Protein AF-A3YA02-F1 (afdb_monomer)

Sequence (482 aa):
MIKYISPKKLLDIKRLDIALKILYIDEYLNETGSEYLNLYKKHIELRTSNLEDDKECANDFIDSFNLLIQSINENGFDDEFPIHISSVNHINLSGAHRLACALYFNLKVIPVIYDSKPGLTWCSNWFSSNNFSDALIKELELKTLKSMGTSSFIIWNSLFKYGSEIEKNISLECEVIKSFDIKISSKEKLMECVSGIYSYELGPKVSEIIISKAFQLSKYKETTFKLIVTRNYEKSHIIKVKEKVRKLYSPVVNDNLFLSVHSSDDVEHSNYLLDYLLNFNRYKMPLKNTTYPSIELIEWLSELYKYCENKKINRNDICIVGSSSMDILGIRKSTDIDFILLSTIREKMFDNKVNVLSDNIDLASKGYLRLANTNITDDLIIKKSKYHYFFRGFKFIDIDYVLQRKKNQCRDKDIQDVRLIDRWKENNKTLKSNYIYFLYEMKFKIWYYFVAKPRIYKGRIKFLLRKILPENVIQILKRIYT

pLDDT: mean 86.17, std 15.98, range [33.75, 98.31]

Nearest PDB structures (foldseek):
  6ky4-assembly1_A  TM=6.128E-01  e=1.467E-01  Arabidopsis thaliana
  7ung-assembly1_5  TM=3.985E-01  e=3.422E-02  Homo sapiens
  7bnr-assembly1_A  TM=2.692E-01  e=1.793E-01  Myxococcus xanthus DK 1622
  7bnk-assembly1_B  TM=2.921E-01  e=3.444E-01  Myxococcus xanthus DK 1622
  9gj0-assembly1_A  TM=3.848E-01  e=2.981E+00  Rhodococcus jostii RHA1

Radius of gyration: 26.62 Å; Cα contacts (8 Å, |Δi|>4): 705; chains: 1; bounding box: 61×66×85 Å

Foldseek 3Di:
DKDKDFLLVLFALQCLLLLLLLVVLVCVVVVVDCPSVVVNLLVCCVVAVQDDDPGDHSVVVVVVLVVVLVCCVVPNADQVDAWEAEPPARHTADCSSVSSSCLNSVPGITIYDYDNDDHHGPHLVVCVVSPHDPQVNLVSSLSRLLSSLKKKKKFAPLCQVCVVVLLVLVVVLFAWRDKDKFADPALLSQLQLQQLLCLQPQNLDDDPLSSVLSVVSSVDPGSIIMMTITRDDQLVSVVVSLVVQCVVCCVRDPPPSPNGMDMQNGSVSRSSCSQQRRQPCVVVQPPDDPRDQDPVLSVQRRVVVVVCVVVVNDQLQKEWEDCSLVRSSVLDDDQATEMEGHPVVCVVPHDQDWDDPDSHYIHHGFAQLPDPPDPCGSRNCSPPSVQFGDGSSHTYGDVVSNLNSLVVVVDPVSVVSNVSSVVSVVVVVCPVVVVVVVVVVVVVVVCCCVPVPPPDPPPPVVVVCVVPDDVVVVVVVVVVVD

Mean predicted aligned error: 9.68 Å

Solvent-accessible surface area (backbone atoms only — not comparable to full-atom values): 26517 Å² total; per-residue (Å²): 120,81,43,77,42,43,44,39,78,62,58,53,78,45,40,34,63,33,34,47,47,36,50,25,53,51,28,63,79,65,68,74,66,56,68,43,53,51,53,47,48,52,51,44,36,76,73,42,75,28,48,60,90,95,26,80,40,66,60,51,58,46,54,54,46,52,52,50,48,52,47,39,72,77,73,44,84,63,75,90,66,48,31,36,26,8,67,73,68,61,28,50,64,47,48,55,66,59,48,20,46,36,52,69,72,62,45,72,59,44,46,27,33,73,40,93,49,76,33,73,73,42,22,65,64,54,41,49,78,67,76,46,54,71,69,55,47,52,50,25,51,52,49,39,48,55,63,40,41,26,29,33,37,38,36,29,39,81,40,36,94,47,42,70,60,52,49,53,60,45,48,76,81,39,61,66,76,52,73,45,80,48,74,40,95,40,49,70,57,41,29,52,48,47,47,32,67,50,5,70,83,58,34,43,60,60,53,70,67,55,53,51,32,20,53,56,54,40,68,46,90,52,52,36,26,36,41,40,34,25,57,58,68,58,51,71,56,55,50,51,55,52,51,53,54,42,66,74,41,42,93,80,42,69,60,93,61,53,49,47,61,49,64,44,74,44,51,67,49,20,43,49,51,48,54,63,73,66,42,76,49,56,80,72,59,56,80,61,94,61,84,70,66,57,69,64,57,40,50,45,46,38,50,51,49,52,51,26,61,77,68,71,47,61,59,76,46,30,28,35,32,68,51,38,44,34,23,67,48,63,68,44,84,50,87,46,40,35,27,46,56,33,60,81,56,34,72,75,73,50,76,65,51,70,43,79,76,54,97,43,37,32,39,49,36,66,59,68,54,78,51,87,96,57,92,72,43,52,47,50,44,44,70,40,62,92,39,25,35,69,54,43,62,34,37,27,41,37,62,71,57,49,43,52,34,30,70,70,66,59,43,78,68,28,55,52,50,45,52,48,50,52,51,50,51,49,58,62,66,35,59,78,49,48,58,56,50,51,53,46,53,49,51,49,54,48,47,48,52,64,70,76,48,70,86,82,52,80,74,68,48,65,59,52,50,66,75,75,49,60,69,70,61,56,53,56,54,47,71,74,77,109

Structure (mmCIF, N/CA/C/O backbone):
data_AF-A3YA02-F1
#
_entry.id   AF-A3YA02-F1
#
loop_
_atom_site.group_PDB
_atom_site.id
_atom_site.type_symbol
_atom_site.label_atom_id
_atom_site.label_alt_id
_atom_site.label_comp_id
_atom_site.label_asym_id
_atom_site.label_entity_id
_atom_site.label_seq_id
_atom_site.pdbx_PDB_ins_code
_atom_site.Cartn_x
_atom_site.Cartn_y
_atom_site.Cartn_z
_atom_site.occupancy
_atom_site.B_iso_or_equiv
_atom_site.auth_seq_id
_atom_site.auth_comp_id
_atom_site.auth_asym_id
_atom_site.auth_atom_id
_atom_site.pdbx_PDB_model_num
ATOM 1 N N . MET A 1 1 ? 23.608 -9.205 -27.130 1.00 88.38 1 MET A N 1
ATOM 2 C CA . MET A 1 1 ? 23.151 -10.518 -26.620 1.00 88.38 1 MET A CA 1
ATOM 3 C C . MET A 1 1 ? 21.859 -10.301 -25.854 1.00 88.38 1 MET A C 1
ATOM 5 O O . MET A 1 1 ? 21.860 -9.467 -24.953 1.00 88.38 1 MET A O 1
ATOM 9 N N . ILE A 1 2 ? 20.789 -11.003 -26.234 1.00 94.50 2 ILE A N 1
ATOM 10 C CA . ILE A 1 2 ? 19.499 -10.948 -25.536 1.00 94.50 2 ILE A CA 1
ATOM 11 C C . ILE A 1 2 ? 19.596 -11.764 -24.244 1.00 94.50 2 ILE A C 1
ATOM 13 O O . ILE A 1 2 ? 20.195 -12.839 -24.221 1.00 94.50 2 ILE A O 1
ATOM 17 N N . LYS A 1 3 ? 19.036 -11.235 -23.157 1.00 96.50 3 LYS A N 1
ATOM 18 C CA . LYS A 1 3 ? 18.879 -11.922 -21.869 1.00 96.50 3 LYS A CA 1
ATOM 19 C C . LYS A 1 3 ? 17.408 -11.933 -21.477 1.00 96.50 3 LYS A C 1
ATOM 21 O O . LYS A 1 3 ? 16.710 -10.965 -21.740 1.00 96.50 3 LYS A O 1
ATOM 26 N N . TYR A 1 4 ? 16.966 -12.971 -20.776 1.00 97.06 4 TYR A N 1
ATOM 27 C CA . TYR A 1 4 ? 15.602 -13.052 -20.254 1.00 97.06 4 TYR A CA 1
ATOM 28 C C . TYR A 1 4 ? 15.588 -12.696 -18.769 1.00 97.06 4 TYR A C 1
ATOM 30 O O . TYR A 1 4 ? 16.245 -13.348 -17.955 1.00 97.06 4 TYR A O 1
ATOM 38 N N . ILE A 1 5 ? 14.873 -11.629 -18.412 1.00 95.88 5 ILE A N 1
ATOM 39 C CA . ILE A 1 5 ? 14.847 -11.085 -17.049 1.00 95.88 5 ILE A CA 1
ATOM 40 C C . ILE A 1 5 ? 13.402 -10.902 -16.593 1.00 95.88 5 ILE A C 1
ATOM 42 O O . ILE A 1 5 ? 12.542 -10.490 -17.361 1.00 95.88 5 ILE A O 1
ATOM 46 N N . SER A 1 6 ? 13.132 -11.176 -15.316 1.00 95.12 6 SER A N 1
ATOM 47 C CA . SER A 1 6 ? 11.845 -10.841 -14.696 1.00 95.12 6 SER A CA 1
ATOM 48 C C . SER A 1 6 ? 11.582 -9.327 -14.760 1.00 95.12 6 SER A C 1
ATOM 50 O O . SER A 1 6 ? 12.388 -8.576 -14.197 1.00 95.12 6 SER A O 1
ATOM 52 N N . PRO A 1 7 ? 10.435 -8.864 -15.301 1.00 95.62 7 PRO A N 1
ATOM 53 C CA . PRO A 1 7 ? 10.074 -7.442 -15.374 1.00 95.62 7 PRO A CA 1
ATOM 54 C C . PRO A 1 7 ? 10.230 -6.696 -14.043 1.00 95.62 7 PRO A C 1
ATOM 56 O O . PRO A 1 7 ? 10.733 -5.576 -13.997 1.00 95.62 7 PRO A O 1
ATOM 59 N N . LYS A 1 8 ? 9.890 -7.354 -12.925 1.00 94.31 8 LYS A N 1
ATOM 60 C CA . LYS A 1 8 ? 9.993 -6.793 -11.564 1.00 94.31 8 LYS A CA 1
ATOM 61 C C . LYS A 1 8 ? 11.410 -6.341 -11.185 1.00 94.31 8 LYS A C 1
ATOM 63 O O . LYS A 1 8 ? 11.569 -5.390 -10.422 1.00 94.31 8 LYS A O 1
ATOM 68 N N . LYS A 1 9 ? 12.447 -6.990 -11.735 1.00 92.19 9 LYS A N 1
ATOM 69 C CA . LYS A 1 9 ? 13.858 -6.638 -11.492 1.00 92.19 9 LYS A CA 1
ATOM 70 C C . LYS A 1 9 ? 14.282 -5.368 -12.233 1.00 92.19 9 LYS A C 1
ATOM 72 O O . LYS A 1 9 ? 15.250 -4.744 -11.825 1.00 92.19 9 LYS A O 1
ATOM 77 N N . LEU A 1 10 ? 13.566 -4.993 -13.294 1.00 93.50 10 LEU A N 1
ATOM 78 C CA . LEU A 1 10 ? 13.866 -3.821 -14.123 1.00 93.50 10 LEU A CA 1
ATOM 79 C C . LEU A 1 10 ? 13.145 -2.556 -13.647 1.00 93.50 10 LEU A C 1
ATOM 81 O O . LEU A 1 10 ? 13.452 -1.459 -14.103 1.00 93.50 10 LEU A O 1
ATOM 85 N N . LEU A 1 11 ? 12.161 -2.706 -12.760 1.00 93.25 11 LEU A N 1
ATOM 86 C CA . LEU A 1 11 ? 11.435 -1.582 -12.191 1.00 93.25 11 LEU A CA 1
ATOM 87 C C . LEU A 1 11 ? 12.295 -0.876 -11.130 1.00 93.25 11 LEU A C 1
ATOM 89 O O . LEU A 1 11 ? 12.956 -1.539 -10.326 1.00 93.25 11 LEU A O 1
ATOM 93 N N . ASP A 1 12 ? 12.269 0.458 -11.134 1.00 92.25 12 ASP A N 1
ATOM 94 C CA . ASP A 1 12 ? 13.065 1.330 -10.264 1.00 92.25 12 ASP A CA 1
ATOM 95 C C . ASP A 1 12 ? 12.250 2.581 -9.877 1.00 92.25 12 ASP A C 1
ATOM 97 O O . ASP A 1 12 ? 11.471 3.103 -10.678 1.00 92.25 12 ASP A O 1
ATOM 101 N N . ILE A 1 13 ? 12.446 3.100 -8.660 1.00 93.75 13 ILE A N 1
ATOM 102 C CA . ILE A 1 13 ? 11.768 4.308 -8.154 1.00 93.75 13 ILE A CA 1
ATOM 103 C C . ILE A 1 13 ? 12.125 5.579 -8.946 1.00 93.75 13 ILE A C 1
ATOM 105 O O . ILE A 1 13 ? 11.427 6.590 -8.888 1.00 93.75 13 ILE A O 1
ATOM 109 N N . LYS A 1 14 ? 13.198 5.530 -9.739 1.00 95.00 14 LYS A N 1
ATOM 110 C CA . LYS A 1 14 ? 13.594 6.577 -10.681 1.00 95.00 14 LYS A CA 1
ATOM 111 C C . LYS A 1 14 ? 12.746 6.591 -11.958 1.00 95.00 14 LYS A C 1
ATOM 113 O O . LYS A 1 14 ? 12.995 7.430 -12.820 1.00 95.00 14 LYS A O 1
ATOM 118 N N . ARG A 1 15 ? 11.775 5.684 -12.101 1.00 95.88 15 ARG A N 1
ATOM 119 C CA . ARG A 1 15 ? 10.934 5.485 -13.292 1.00 95.88 15 ARG A CA 1
ATOM 120 C C . ARG A 1 15 ? 9.445 5.417 -12.940 1.00 95.88 15 ARG A C 1
ATOM 122 O O . ARG A 1 15 ? 8.741 4.472 -13.300 1.00 95.88 15 ARG A O 1
ATOM 129 N N . LEU A 1 16 ? 8.947 6.440 -12.242 1.00 97.00 16 LEU A N 1
ATOM 130 C CA . LEU A 1 16 ? 7.535 6.520 -11.839 1.00 97.00 16 LEU A CA 1
ATOM 131 C C . LEU A 1 16 ? 6.576 6.585 -13.040 1.00 97.00 16 LEU A C 1
ATOM 133 O O . LEU A 1 16 ? 5.406 6.222 -12.927 1.00 97.00 16 LEU A O 1
ATOM 137 N N . ASP A 1 17 ? 7.075 6.978 -14.214 1.00 97.19 17 ASP A N 1
ATOM 138 C CA . ASP A 1 17 ? 6.330 6.952 -15.472 1.00 97.19 17 ASP A CA 1
ATOM 139 C C . ASP A 1 17 ? 5.871 5.544 -15.886 1.00 97.19 17 ASP A C 1
ATOM 141 O O . ASP A 1 17 ? 4.895 5.422 -16.627 1.00 97.19 17 ASP A O 1
ATOM 145 N N . ILE A 1 18 ? 6.553 4.485 -15.431 1.00 97.88 18 ILE A N 1
ATOM 146 C CA . ILE A 1 18 ? 6.126 3.098 -15.657 1.00 97.88 18 ILE A CA 1
ATOM 147 C C . ILE A 1 18 ? 4.899 2.797 -14.797 1.00 97.88 18 ILE A C 1
ATOM 149 O O . ILE A 1 18 ? 3.924 2.250 -15.304 1.00 97.88 18 ILE A O 1
ATOM 153 N N . ALA A 1 19 ? 4.895 3.202 -13.523 1.00 97.31 19 ALA A N 1
ATOM 154 C CA . ALA A 1 19 ? 3.726 3.042 -12.660 1.00 97.31 19 ALA A CA 1
ATOM 155 C C . ALA A 1 19 ? 2.511 3.811 -13.196 1.00 97.31 19 ALA A C 1
ATOM 157 O O . ALA A 1 19 ? 1.407 3.272 -13.180 1.00 97.31 19 ALA A O 1
ATOM 158 N N . LEU A 1 20 ? 2.718 5.015 -13.744 1.00 97.69 20 LEU A N 1
ATOM 159 C CA . LEU A 1 20 ? 1.653 5.783 -14.395 1.00 97.69 20 LEU A CA 1
ATOM 160 C C . LEU A 1 20 ? 1.060 5.016 -15.585 1.00 97.69 20 LEU A C 1
ATOM 162 O O . LEU A 1 20 ? -0.157 4.939 -15.720 1.00 97.69 20 LEU A O 1
ATOM 166 N N . LYS A 1 21 ? 1.910 4.392 -16.410 1.00 97.94 21 LYS A N 1
ATOM 167 C CA . LYS A 1 21 ? 1.466 3.543 -17.525 1.00 97.94 21 LYS A CA 1
ATOM 168 C C . LYS A 1 21 ? 0.692 2.320 -17.036 1.00 97.94 21 LYS A C 1
ATOM 170 O O . LYS A 1 21 ? -0.344 2.020 -17.603 1.00 97.94 21 LYS A O 1
ATOM 175 N N . ILE A 1 22 ? 1.135 1.657 -15.965 1.00 97.62 22 ILE A N 1
ATOM 176 C CA . ILE A 1 22 ? 0.405 0.525 -15.367 1.00 97.62 22 ILE A CA 1
ATOM 177 C C . ILE A 1 22 ? -0.993 0.955 -14.894 1.00 97.62 22 ILE A C 1
ATOM 179 O O . ILE A 1 22 ? -1.951 0.214 -15.086 1.00 97.62 22 ILE A O 1
ATOM 183 N N . LEU A 1 23 ? -1.121 2.136 -14.279 1.00 95.44 23 LEU A N 1
ATOM 184 C CA . LEU A 1 23 ? -2.423 2.670 -13.858 1.00 95.44 23 LEU A CA 1
ATOM 185 C C . LEU A 1 23 ? -3.316 3.019 -15.054 1.00 95.44 23 LEU A C 1
ATOM 187 O O . LEU A 1 23 ? -4.518 2.781 -15.000 1.00 95.44 23 LEU A O 1
ATOM 191 N N . TYR A 1 24 ? -2.736 3.520 -16.145 1.00 97.38 24 TYR A N 1
ATOM 192 C CA . TYR A 1 24 ? -3.479 3.741 -17.382 1.00 97.38 24 TYR A CA 1
ATOM 193 C C . TYR A 1 24 ? -3.954 2.431 -18.031 1.00 97.38 24 TYR A C 1
ATOM 195 O O . TYR A 1 24 ? -5.113 2.358 -18.421 1.00 97.38 24 TYR A O 1
ATOM 203 N N . ILE A 1 25 ? -3.120 1.383 -18.077 1.00 97.56 25 ILE A N 1
ATOM 204 C CA . ILE A 1 25 ? -3.536 0.052 -18.562 1.00 97.56 25 ILE A CA 1
ATOM 205 C C . ILE A 1 25 ? -4.752 -0.445 -17.768 1.00 97.56 25 ILE A C 1
ATOM 207 O O . ILE A 1 25 ? -5.729 -0.902 -18.356 1.00 97.56 25 ILE A O 1
ATOM 211 N N . ASP A 1 26 ? -4.712 -0.307 -16.438 1.00 93.19 26 ASP A N 1
ATOM 212 C CA . ASP A 1 26 ? -5.830 -0.683 -15.570 1.00 93.19 26 ASP A CA 1
ATOM 213 C C . ASP A 1 26 ? -7.098 0.125 -15.870 1.00 93.19 26 ASP A C 1
ATOM 215 O O . ASP A 1 26 ? -8.191 -0.433 -15.940 1.00 93.19 26 ASP A O 1
ATOM 219 N N . GLU A 1 27 ? -6.965 1.438 -16.067 1.00 91.94 27 GLU A N 1
ATOM 220 C CA . GLU A 1 27 ? -8.091 2.308 -16.407 1.00 91.94 27 GLU A CA 1
ATOM 221 C C . GLU A 1 27 ? -8.712 1.959 -17.758 1.00 91.94 27 GLU A C 1
ATOM 223 O O . GLU A 1 27 ? -9.937 1.907 -17.848 1.00 91.94 27 GLU A O 1
ATOM 228 N N . TYR A 1 28 ? -7.873 1.683 -18.758 1.00 94.75 28 TYR A N 1
ATOM 229 C CA . TYR A 1 28 ? -8.277 1.316 -20.110 1.00 94.75 28 TYR A CA 1
ATOM 230 C C . TYR A 1 28 ? -9.030 -0.018 -20.138 1.00 94.75 28 TYR A C 1
ATOM 232 O O . TYR A 1 28 ? -10.155 -0.067 -20.622 1.00 94.75 28 TYR A O 1
ATOM 240 N N . LEU A 1 29 ? -8.460 -1.080 -19.560 1.00 92.94 29 LEU A N 1
ATOM 241 C CA . LEU A 1 29 ? -9.060 -2.420 -19.608 1.00 92.94 29 LEU A CA 1
ATOM 242 C C . LEU A 1 29 ? -10.329 -2.559 -18.760 1.00 92.94 29 LEU A C 1
ATOM 244 O O . LEU A 1 29 ? -11.165 -3.409 -19.049 1.00 92.94 29 LEU A O 1
ATOM 248 N N . ASN A 1 30 ? -10.466 -1.761 -17.698 1.00 85.88 30 ASN A N 1
ATOM 249 C CA . ASN A 1 30 ? -11.633 -1.811 -16.814 1.00 85.88 30 ASN A CA 1
ATOM 250 C C . ASN A 1 30 ? -12.640 -0.673 -17.075 1.00 85.88 30 ASN A C 1
ATOM 252 O O . ASN A 1 30 ? -13.598 -0.542 -16.314 1.00 85.88 30 ASN A O 1
ATOM 256 N N . GLU A 1 31 ? -12.399 0.184 -18.072 1.00 85.00 31 GLU A N 1
ATOM 257 C CA . GLU A 1 31 ? -13.253 1.330 -18.430 1.00 85.00 31 GLU A CA 1
ATOM 258 C C . GLU A 1 31 ? -13.595 2.246 -17.232 1.00 85.00 31 GLU A C 1
ATOM 260 O O . GLU A 1 31 ? -14.711 2.741 -17.069 1.00 85.00 31 GLU A O 1
ATOM 265 N N . THR A 1 32 ? -12.622 2.487 -16.343 1.00 79.00 32 THR A N 1
ATOM 266 C CA . THR A 1 32 ? -12.877 3.142 -15.037 1.00 79.00 32 THR A CA 1
ATOM 267 C C . THR A 1 32 ? -12.748 4.669 -15.029 1.00 79.00 32 THR A C 1
ATOM 269 O O . THR A 1 32 ? -12.614 5.278 -13.957 1.00 79.00 32 THR A O 1
ATOM 272 N N . GLY A 1 33 ? -12.793 5.298 -16.204 1.00 83.25 33 GLY A N 1
ATOM 273 C CA . GLY A 1 33 ? -12.706 6.746 -16.386 1.00 83.25 33 GLY A CA 1
ATOM 274 C C . GLY A 1 33 ? -11.587 7.162 -17.340 1.00 83.25 33 GLY A C 1
ATOM 275 O O . GLY A 1 33 ? -11.225 6.421 -18.246 1.00 83.25 33 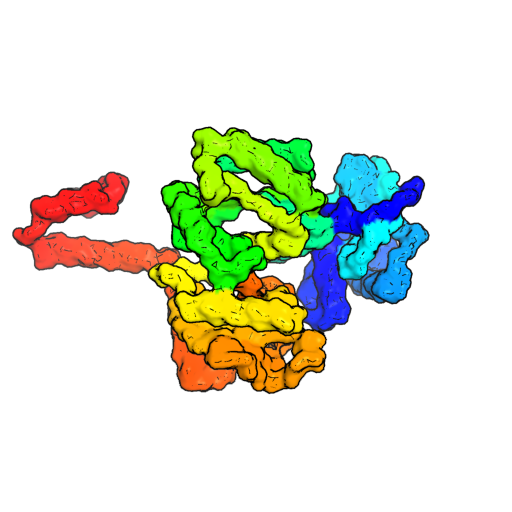GLY A O 1
ATOM 276 N N . SER A 1 34 ? -11.073 8.378 -17.151 1.00 89.44 34 SER A N 1
ATOM 277 C CA . SER A 1 34 ? -10.039 8.986 -18.004 1.00 89.44 34 SER A CA 1
ATOM 278 C C . SER A 1 34 ? -8.974 9.753 -17.210 1.00 89.44 34 SER A C 1
ATOM 280 O O . SER A 1 34 ? -8.247 10.582 -17.758 1.00 89.44 34 SER A O 1
ATOM 282 N N . GLU A 1 35 ? -8.892 9.524 -15.898 1.00 91.00 35 GLU A N 1
ATOM 283 C CA . GLU A 1 35 ? -7.967 10.229 -15.009 1.00 91.00 35 GLU A CA 1
ATOM 284 C C . GLU A 1 35 ? -6.516 9.902 -15.372 1.00 91.00 35 GLU A C 1
ATOM 286 O O . GLU A 1 35 ? -5.716 10.810 -15.621 1.00 91.00 35 GLU A O 1
ATOM 291 N N . TYR A 1 36 ? -6.181 8.615 -15.464 1.00 94.50 36 TYR A N 1
ATOM 292 C CA . TYR A 1 36 ? -4.826 8.185 -15.796 1.00 94.50 36 TYR A CA 1
ATOM 293 C C . TYR A 1 36 ? -4.512 8.348 -17.280 1.00 94.50 36 TYR A C 1
ATOM 295 O O . TYR A 1 36 ? -3.361 8.635 -17.600 1.00 94.50 36 TYR A O 1
ATOM 303 N N . LEU A 1 37 ? -5.507 8.275 -18.169 1.00 95.06 37 LEU A N 1
ATOM 304 C CA . LEU A 1 37 ? -5.360 8.679 -19.569 1.00 95.06 37 LEU A CA 1
ATOM 305 C C . LEU A 1 37 ? -4.896 10.137 -19.677 1.00 95.06 37 LEU A C 1
ATOM 307 O O . LEU A 1 37 ? -3.934 10.436 -20.383 1.00 95.06 37 LEU A O 1
ATOM 311 N N . ASN A 1 38 ? -5.542 11.054 -18.954 1.00 95.12 38 ASN A N 1
ATOM 312 C CA . ASN A 1 38 ? -5.180 12.471 -18.976 1.00 95.12 38 ASN A CA 1
ATOM 313 C C . ASN A 1 38 ? -3.796 12.719 -18.357 1.00 95.12 38 ASN A C 1
ATOM 315 O O . ASN A 1 38 ? -3.008 13.504 -18.886 1.00 95.12 38 ASN A O 1
ATOM 319 N N . LEU A 1 39 ? -3.462 12.023 -17.267 1.00 95.81 39 LEU A N 1
ATOM 320 C CA . LEU A 1 39 ? -2.129 12.092 -16.661 1.00 95.81 39 LEU A CA 1
ATOM 321 C C . LEU A 1 39 ? -1.043 11.515 -17.581 1.00 95.81 39 LEU A C 1
ATOM 323 O O . LEU A 1 39 ? 0.053 12.072 -17.656 1.00 95.81 39 LEU A O 1
ATOM 327 N N . TYR A 1 40 ? -1.348 10.433 -18.300 1.00 96.44 40 TYR A N 1
ATOM 328 C CA . TYR A 1 40 ? -0.478 9.841 -19.311 1.00 96.44 40 TYR A CA 1
ATOM 329 C C . TYR A 1 40 ? -0.243 10.805 -20.480 1.00 96.44 40 TYR A C 1
ATOM 331 O O . TYR A 1 40 ? 0.916 11.061 -20.804 1.00 96.44 40 TYR A O 1
ATOM 339 N N . LYS A 1 41 ? -1.304 11.413 -21.034 1.00 94.62 41 LYS A N 1
ATOM 340 C CA . LYS A 1 41 ? -1.217 12.466 -22.066 1.00 94.62 41 LYS A CA 1
ATOM 341 C C . LYS A 1 41 ? -0.296 13.599 -21.624 1.00 94.62 41 LYS A C 1
ATOM 343 O O . LYS A 1 41 ? 0.675 13.892 -22.311 1.00 94.62 41 LYS A O 1
ATOM 348 N N . LYS A 1 42 ? -0.537 14.153 -20.429 1.00 94.62 42 LYS A N 1
ATOM 349 C CA . LYS A 1 42 ? 0.302 15.211 -19.846 1.00 94.62 42 LYS A CA 1
ATOM 350 C C . LYS A 1 42 ? 1.771 14.785 -19.747 1.00 94.62 42 LYS A C 1
ATOM 352 O O . LYS A 1 42 ? 2.667 15.564 -20.051 1.00 94.62 42 LYS A O 1
ATOM 357 N N . HIS A 1 43 ? 2.040 13.558 -19.305 1.00 94.62 43 HIS A N 1
ATOM 358 C CA . HIS A 1 43 ? 3.407 13.045 -19.223 1.00 94.62 43 HIS A CA 1
ATOM 359 C C . HIS A 1 43 ? 4.070 12.925 -20.608 1.00 94.62 43 HIS A C 1
ATOM 361 O O . HIS A 1 43 ? 5.236 13.292 -20.748 1.00 94.62 43 HIS A O 1
ATOM 367 N N . ILE A 1 44 ? 3.360 12.409 -21.618 1.00 91.50 44 ILE A N 1
ATOM 368 C CA . ILE A 1 44 ? 3.872 12.293 -22.993 1.00 91.50 44 ILE A CA 1
ATOM 369 C C . ILE A 1 44 ? 4.160 13.671 -23.586 1.00 91.50 44 ILE A C 1
ATOM 371 O O . ILE A 1 44 ? 5.265 13.879 -24.088 1.00 91.50 44 ILE A O 1
ATOM 375 N N . GLU A 1 45 ? 3.233 14.617 -23.448 1.00 91.44 45 GLU A N 1
ATOM 376 C CA . GLU A 1 45 ? 3.390 16.002 -23.896 1.00 91.44 45 GLU A CA 1
ATOM 377 C C . GLU A 1 45 ? 4.653 16.638 -23.303 1.00 91.44 45 GLU A C 1
ATOM 379 O O . GLU A 1 45 ? 5.505 17.127 -24.036 1.00 91.44 45 GLU A O 1
ATOM 384 N N . LEU A 1 46 ? 4.851 16.541 -21.987 1.00 90.75 46 LEU A N 1
ATOM 385 C CA . LEU A 1 46 ? 6.033 17.101 -21.321 1.00 90.75 46 LEU A CA 1
ATOM 386 C C . LEU A 1 46 ? 7.349 16.411 -21.705 1.00 90.75 46 LEU A C 1
ATOM 388 O O . LEU A 1 46 ? 8.415 17.017 -21.608 1.00 90.75 46 LEU A O 1
ATOM 392 N N . ARG A 1 47 ? 7.302 15.131 -22.089 1.00 87.75 47 ARG A N 1
ATOM 393 C CA . ARG A 1 47 ? 8.495 14.356 -22.460 1.00 87.75 47 ARG A CA 1
ATOM 394 C C . ARG A 1 47 ? 8.904 14.589 -23.914 1.00 87.75 47 ARG A C 1
ATOM 396 O O . ARG A 1 47 ? 10.095 14.617 -24.202 1.00 87.75 47 ARG A O 1
ATOM 403 N N . THR A 1 48 ? 7.929 14.665 -24.812 1.00 84.44 48 THR A N 1
ATOM 404 C CA . THR A 1 48 ? 8.137 14.535 -26.266 1.00 84.44 48 THR A CA 1
ATOM 405 C C . THR A 1 48 ? 7.609 15.727 -27.053 1.00 84.44 48 THR A C 1
ATOM 407 O O . THR A 1 48 ? 7.797 15.793 -28.258 1.00 84.44 48 THR A O 1
ATOM 410 N N . SER A 1 49 ? 6.922 16.674 -26.407 1.00 79.31 49 SER A N 1
ATOM 411 C CA . SER A 1 49 ? 6.093 17.682 -27.087 1.00 79.31 49 SER A CA 1
ATOM 412 C C . SER A 1 49 ? 5.041 17.061 -28.022 1.00 79.31 49 SER A C 1
ATOM 414 O O . SER A 1 49 ? 4.627 17.695 -28.985 1.00 79.31 49 SER A O 1
ATOM 416 N N . ASN A 1 50 ? 4.606 15.826 -27.724 1.00 71.56 50 ASN A N 1
ATOM 417 C CA . ASN A 1 50 ? 3.750 14.975 -28.562 1.00 71.56 50 ASN A CA 1
ATOM 418 C C . ASN A 1 50 ? 4.359 14.581 -29.920 1.00 71.56 50 ASN A C 1
ATOM 420 O O . ASN A 1 50 ? 3.608 14.266 -30.837 1.00 71.56 50 ASN A O 1
ATOM 424 N N . LEU A 1 51 ? 5.691 14.566 -30.035 1.00 63.31 51 LEU A N 1
ATOM 425 C CA . LEU A 1 51 ? 6.422 14.197 -31.249 1.00 63.31 51 LEU A CA 1
ATOM 426 C C . LEU A 1 51 ? 7.453 13.099 -30.933 1.00 63.31 51 LEU A C 1
ATOM 428 O O . LEU A 1 51 ? 8.399 13.332 -30.180 1.00 63.31 51 LEU A O 1
ATOM 432 N N . GLU A 1 52 ? 7.282 11.892 -31.478 1.00 73.00 52 GLU A N 1
ATOM 433 C CA . GLU A 1 52 ? 8.266 10.794 -31.365 1.00 73.00 52 GLU A CA 1
ATOM 434 C C . GLU A 1 52 ? 8.064 9.790 -32.513 1.00 73.00 52 GLU A C 1
ATOM 436 O O . GLU A 1 52 ? 6.989 9.198 -32.636 1.00 73.00 52 GLU A O 1
ATOM 441 N N . ASP A 1 53 ? 9.104 9.575 -33.324 1.00 75.38 53 ASP A N 1
ATOM 442 C CA . ASP A 1 53 ? 9.064 8.762 -34.550 1.00 75.38 53 ASP A CA 1
ATOM 443 C C . ASP A 1 53 ? 7.945 9.228 -35.509 1.00 75.38 53 ASP A C 1
ATOM 445 O O . ASP A 1 53 ? 7.901 10.406 -35.857 1.00 75.38 53 ASP A O 1
ATOM 449 N N . ASP A 1 54 ? 7.029 8.332 -35.894 1.00 72.62 54 ASP A N 1
ATOM 450 C CA . ASP A 1 54 ? 5.881 8.607 -36.773 1.00 72.62 54 ASP A CA 1
ATOM 451 C C . ASP A 1 54 ? 4.646 9.161 -36.025 1.00 72.62 54 ASP A C 1
ATOM 453 O O . ASP A 1 54 ? 3.545 9.186 -36.572 1.00 72.62 54 ASP A O 1
ATOM 457 N N . LYS A 1 55 ? 4.780 9.537 -34.744 1.00 77.50 55 LYS A N 1
ATOM 458 C CA . LYS A 1 55 ? 3.671 10.069 -33.934 1.00 77.50 55 LYS A CA 1
ATOM 459 C C . LYS A 1 55 ? 3.703 11.588 -33.939 1.00 77.50 55 LYS A C 1
ATOM 461 O O . LYS A 1 55 ? 4.659 12.183 -33.439 1.00 77.50 55 LYS A O 1
ATOM 466 N N . GLU A 1 56 ? 2.636 12.195 -34.445 1.00 79.19 56 GLU A N 1
ATOM 467 C CA . GLU A 1 56 ? 2.519 13.645 -34.626 1.00 79.19 56 GLU A CA 1
ATOM 468 C C . GLU A 1 56 ? 1.578 14.290 -33.598 1.00 79.19 56 GLU A C 1
ATOM 470 O O . GLU A 1 56 ? 1.595 15.507 -33.398 1.00 79.19 56 GLU A O 1
ATOM 475 N N . CYS A 1 57 ? 0.745 13.488 -32.926 1.00 76.94 57 CYS A N 1
ATOM 476 C CA . CYS A 1 57 ? -0.166 13.971 -31.901 1.00 76.94 57 CYS A CA 1
ATOM 477 C C . CYS A 1 57 ? -0.329 12.998 -30.726 1.00 76.94 57 CYS A C 1
ATOM 479 O O . CYS A 1 57 ? -0.007 11.814 -30.792 1.00 76.94 57 CYS A O 1
ATOM 481 N N . ALA A 1 58 ? -0.905 13.489 -29.623 1.00 78.81 58 ALA A N 1
ATOM 482 C CA . ALA A 1 58 ? -1.137 12.683 -28.423 1.00 78.81 58 ALA A CA 1
ATOM 483 C C . ALA A 1 58 ? -2.008 11.434 -28.674 1.00 78.81 58 ALA A C 1
ATOM 485 O O . ALA A 1 58 ? -1.861 10.447 -27.952 1.00 78.81 58 ALA A O 1
ATOM 486 N N . ASN A 1 59 ? -2.906 11.465 -29.668 1.00 85.75 59 ASN A N 1
ATOM 487 C CA . ASN A 1 59 ? -3.760 10.320 -29.996 1.00 85.75 59 ASN A CA 1
ATOM 488 C C . ASN A 1 59 ? -2.956 9.168 -30.611 1.00 85.75 59 ASN A C 1
ATOM 490 O O . ASN A 1 59 ? -3.180 8.027 -30.222 1.00 85.75 59 ASN A O 1
ATOM 494 N N . ASP A 1 60 ? -1.931 9.449 -31.417 1.00 85.12 60 ASP A N 1
ATOM 495 C CA . ASP A 1 60 ? -1.075 8.406 -32.001 1.00 85.12 60 ASP A CA 1
ATOM 496 C C . ASP A 1 60 ? -0.351 7.599 -30.910 1.00 85.12 60 ASP A C 1
ATOM 498 O O . ASP A 1 60 ? -0.195 6.378 -30.994 1.00 85.12 60 ASP A O 1
ATOM 502 N N . PHE A 1 61 ? 0.054 8.263 -29.820 1.00 88.88 61 PHE A N 1
ATOM 503 C CA . PHE A 1 61 ? 0.638 7.597 -28.649 1.00 88.88 61 PHE A CA 1
ATOM 504 C C . PHE A 1 61 ? -0.362 6.736 -27.884 1.00 88.88 61 PHE A C 1
ATOM 506 O O . PHE A 1 61 ? 0.046 5.778 -27.224 1.00 88.88 61 PHE A O 1
ATOM 513 N N . ILE A 1 62 ? -1.639 7.105 -27.900 1.00 92.31 62 ILE A N 1
ATOM 514 C CA . ILE A 1 62 ? -2.706 6.380 -27.209 1.00 92.31 62 ILE A CA 1
ATOM 515 C C . ILE A 1 62 ? -3.085 5.153 -28.008 1.00 92.31 62 ILE A C 1
ATOM 517 O O . ILE A 1 62 ? -3.063 4.059 -27.456 1.00 92.31 62 ILE A O 1
ATOM 521 N N . ASP A 1 63 ? -3.343 5.315 -29.299 1.00 93.75 63 ASP A N 1
ATOM 522 C CA . ASP A 1 63 ? -3.746 4.222 -30.175 1.00 93.75 63 ASP A CA 1
ATOM 523 C C . ASP A 1 63 ? -2.629 3.180 -30.270 1.00 93.75 63 ASP A C 1
ATOM 525 O O . ASP A 1 63 ? -2.866 1.991 -30.058 1.00 93.75 63 ASP A O 1
ATOM 529 N N . SER A 1 64 ? -1.378 3.625 -30.434 1.00 93.94 64 SER A N 1
ATOM 530 C CA . SER A 1 64 ? -0.210 2.740 -30.391 1.00 93.94 64 SER A CA 1
ATOM 531 C C . SER A 1 64 ? -0.083 2.005 -29.052 1.00 93.94 64 SER A C 1
ATOM 533 O O . SER A 1 64 ? 0.227 0.810 -29.032 1.00 93.94 64 SER A O 1
ATOM 535 N N . PHE A 1 65 ? -0.342 2.676 -27.922 1.00 96.69 65 PHE A N 1
ATOM 536 C CA . PHE A 1 65 ? -0.268 2.009 -26.625 1.00 96.69 65 PHE A CA 1
ATOM 537 C C . PHE A 1 65 ? -1.427 1.026 -26.419 1.00 96.69 65 PHE A C 1
ATOM 539 O O . PHE A 1 65 ? -1.192 -0.087 -25.962 1.00 96.69 65 PHE A O 1
ATOM 546 N N . ASN A 1 66 ? -2.648 1.381 -26.809 1.00 97.31 66 ASN A N 1
ATOM 547 C CA . ASN A 1 66 ? -3.818 0.508 -26.739 1.00 97.31 66 ASN A CA 1
ATOM 548 C C . ASN A 1 66 ? -3.621 -0.765 -27.566 1.00 97.31 66 ASN A C 1
ATOM 550 O O . ASN A 1 66 ? -3.884 -1.859 -27.068 1.00 97.31 66 ASN A O 1
ATOM 554 N N . LEU A 1 67 ? -3.093 -0.637 -28.786 1.00 97.06 67 LEU A N 1
ATOM 555 C CA . LEU A 1 67 ? -2.736 -1.779 -29.629 1.00 97.06 67 LEU A CA 1
ATOM 556 C C . LEU A 1 67 ? -1.670 -2.657 -28.967 1.00 97.06 67 LEU A C 1
ATOM 558 O O . LEU A 1 67 ? -1.799 -3.879 -28.958 1.00 97.06 67 LEU A O 1
ATOM 562 N N . LEU A 1 68 ? -0.647 -2.053 -28.355 1.00 97.75 68 LEU A N 1
ATOM 563 C CA . LEU A 1 68 ? 0.378 -2.795 -27.621 1.00 97.75 68 LEU A CA 1
ATOM 564 C C . LEU A 1 68 ? -0.197 -3.535 -26.403 1.00 97.75 68 LEU A C 1
ATOM 566 O O . LEU A 1 68 ? 0.202 -4.666 -26.132 1.00 97.75 68 LEU A O 1
ATOM 570 N N . ILE A 1 69 ? -1.121 -2.908 -25.670 1.00 98.25 69 ILE A N 1
ATOM 571 C CA . ILE A 1 69 ? -1.801 -3.525 -24.527 1.00 98.25 69 ILE A CA 1
ATOM 572 C C . ILE A 1 69 ? -2.549 -4.773 -24.985 1.00 98.25 69 ILE A C 1
ATOM 574 O O . ILE A 1 69 ? -2.357 -5.824 -24.379 1.00 98.25 69 ILE A O 1
ATOM 578 N N . GLN A 1 70 ? -3.350 -4.669 -26.051 1.00 97.69 70 GLN A N 1
ATOM 579 C CA . GLN A 1 70 ? -4.100 -5.813 -26.574 1.00 97.69 70 GLN A CA 1
ATOM 580 C C . GLN A 1 70 ? -3.170 -6.900 -27.109 1.00 97.69 70 GLN A C 1
ATOM 582 O O . GLN A 1 70 ? -3.303 -8.057 -26.723 1.00 97.69 70 GLN A O 1
ATOM 587 N N . SER A 1 71 ? -2.151 -6.523 -27.884 1.00 97.75 71 SER A N 1
ATOM 588 C CA . SER A 1 71 ? -1.174 -7.472 -28.419 1.00 97.75 71 SER A CA 1
ATOM 589 C C . SER A 1 71 ? -0.477 -8.275 -27.315 1.00 97.75 71 SER A C 1
ATOM 591 O O . SER A 1 71 ? -0.434 -9.501 -27.391 1.00 97.75 71 SER A O 1
ATOM 593 N N . ILE A 1 72 ? 0.001 -7.621 -26.246 1.00 97.56 72 ILE A N 1
ATOM 594 C CA . ILE A 1 72 ? 0.665 -8.331 -25.142 1.00 97.56 72 ILE A CA 1
ATOM 595 C C . ILE A 1 72 ? -0.329 -9.155 -24.311 1.00 97.56 72 ILE A C 1
ATOM 597 O O . ILE A 1 72 ? 0.038 -10.224 -23.822 1.00 97.56 72 ILE A O 1
ATOM 601 N N . ASN A 1 73 ? -1.570 -8.689 -24.149 1.00 96.12 73 ASN A N 1
ATOM 602 C CA . ASN A 1 73 ? -2.616 -9.442 -23.455 1.00 96.12 73 ASN A CA 1
ATOM 603 C C . ASN A 1 73 ? -2.945 -10.759 -24.175 1.00 96.12 73 ASN A C 1
ATOM 605 O O . ASN A 1 73 ? -3.102 -11.795 -23.534 1.00 96.12 73 ASN A O 1
ATOM 609 N N . GLU A 1 74 ? -3.038 -10.710 -25.505 1.00 96.00 74 GLU A N 1
ATOM 610 C CA . GLU A 1 74 ? -3.432 -11.844 -26.344 1.00 96.00 74 GLU A CA 1
ATOM 611 C C . GLU A 1 74 ? -2.262 -12.790 -26.642 1.00 96.00 74 GLU A C 1
ATOM 613 O O . GLU A 1 74 ? -2.421 -14.007 -26.567 1.00 96.00 74 GLU A O 1
ATOM 618 N N . ASN A 1 75 ? -1.080 -12.242 -26.945 1.00 96.56 75 ASN A N 1
ATOM 619 C CA . ASN A 1 75 ? 0.039 -13.000 -27.518 1.00 96.56 75 ASN A CA 1
ATOM 620 C C . ASN A 1 75 ? 1.265 -13.104 -26.595 1.00 96.56 75 ASN A C 1
ATOM 622 O O . ASN A 1 75 ? 2.186 -13.869 -26.875 1.00 96.56 75 ASN A O 1
ATOM 626 N N . GLY A 1 76 ? 1.302 -12.363 -25.485 1.00 95.50 76 GLY A N 1
ATOM 627 C CA . GLY A 1 76 ? 2.483 -12.267 -24.628 1.00 95.50 76 GLY A CA 1
ATOM 628 C C . GLY A 1 76 ? 3.537 -11.285 -25.155 1.00 95.50 76 GLY A C 1
ATOM 629 O O . GLY A 1 76 ? 3.243 -10.372 -25.921 1.00 95.50 76 GLY A O 1
ATOM 630 N N . PHE A 1 77 ? 4.777 -11.406 -24.674 1.00 96.94 77 PHE A N 1
ATOM 631 C CA . PHE A 1 77 ? 5.854 -10.492 -25.066 1.00 96.94 77 PHE A CA 1
ATOM 632 C C . PHE A 1 77 ? 6.500 -10.944 -26.378 1.00 96.94 77 PHE A C 1
ATOM 634 O O . PHE A 1 77 ? 6.872 -12.106 -26.499 1.00 96.94 77 PHE A O 1
ATOM 641 N N . ASP A 1 78 ? 6.681 -10.014 -27.313 1.00 95.81 78 ASP A N 1
ATOM 642 C CA . ASP A 1 78 ? 7.366 -10.276 -28.577 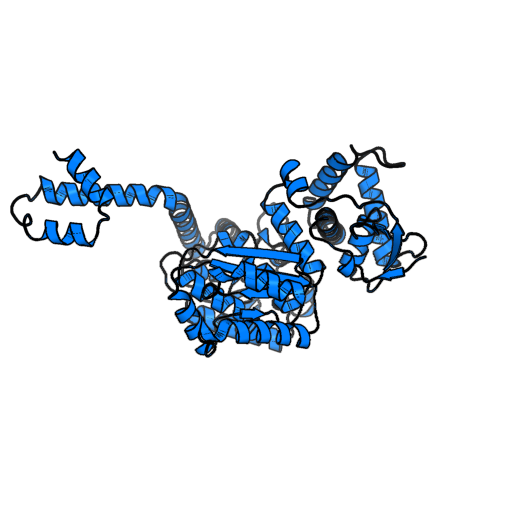1.00 95.81 78 ASP A CA 1
ATOM 643 C C . ASP A 1 78 ? 8.896 -10.200 -28.419 1.00 95.81 78 ASP A C 1
ATOM 645 O O . ASP A 1 78 ? 9.459 -9.151 -28.071 1.00 95.81 78 ASP A O 1
ATOM 649 N N . ASP A 1 79 ? 9.562 -11.328 -28.674 1.00 94.56 79 ASP A N 1
ATOM 650 C CA . ASP A 1 79 ? 11.008 -11.497 -28.533 1.00 94.56 79 ASP A CA 1
ATOM 651 C C . ASP A 1 79 ? 11.835 -10.696 -29.546 1.00 94.56 79 ASP A C 1
ATOM 653 O O . ASP A 1 79 ? 13.003 -10.392 -29.275 1.00 94.56 79 ASP A O 1
ATOM 657 N N . GLU A 1 80 ? 11.228 -10.267 -30.656 1.00 95.75 80 GLU A N 1
ATOM 658 C CA . GLU A 1 80 ? 11.878 -9.418 -31.660 1.00 95.75 80 GLU A CA 1
ATOM 659 C C . GLU A 1 80 ? 12.054 -7.966 -31.186 1.00 95.75 80 GLU A C 1
ATOM 661 O O . GLU A 1 80 ? 12.900 -7.237 -31.710 1.00 95.75 80 GLU A O 1
ATOM 666 N N . PHE A 1 81 ? 11.330 -7.548 -30.137 1.00 95.56 81 PHE A N 1
ATOM 667 C CA . PHE A 1 81 ? 11.342 -6.173 -29.622 1.00 95.56 81 PHE A CA 1
ATOM 668 C C . PHE A 1 81 ? 11.838 -6.073 -28.167 1.00 95.56 81 PHE A C 1
ATOM 670 O O . PHE A 1 81 ? 11.111 -5.581 -27.284 1.00 95.56 81 PHE A O 1
ATOM 677 N N . PRO A 1 82 ? 13.099 -6.466 -27.886 1.00 96.88 82 PRO A N 1
ATOM 678 C CA . PRO A 1 82 ? 13.652 -6.458 -26.539 1.00 96.88 82 PRO A CA 1
ATOM 679 C C . PRO A 1 82 ? 13.634 -5.067 -25.895 1.00 96.88 82 PRO A C 1
ATOM 681 O O . PRO A 1 82 ? 13.614 -4.016 -26.546 1.00 96.88 82 PRO A O 1
ATOM 684 N N . ILE A 1 83 ? 13.657 -5.049 -24.562 1.00 97.00 83 ILE A N 1
ATOM 685 C CA . ILE A 1 83 ? 13.808 -3.810 -23.796 1.00 97.00 83 ILE A CA 1
ATOM 686 C C . ILE A 1 83 ? 15.291 -3.477 -23.658 1.00 97.00 83 ILE A C 1
ATOM 688 O O . ILE A 1 83 ? 16.080 -4.287 -23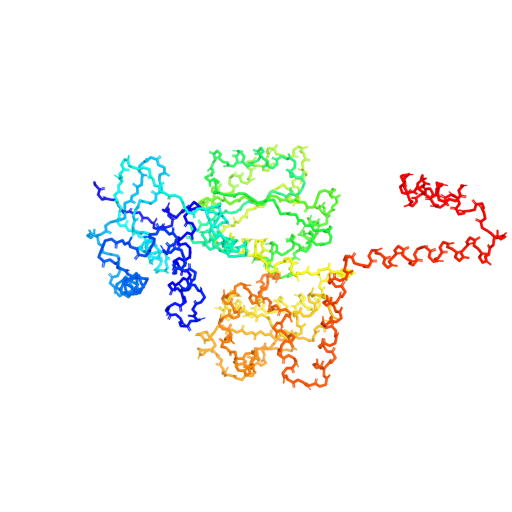.172 1.00 97.00 83 ILE A O 1
ATOM 692 N N . HIS A 1 84 ? 15.665 -2.258 -24.035 1.00 96.38 84 HIS A N 1
ATOM 693 C CA . HIS A 1 84 ? 17.031 -1.776 -23.874 1.00 96.38 84 HIS A CA 1
ATOM 694 C C . HIS A 1 84 ? 17.245 -1.227 -22.463 1.00 96.38 84 HIS A C 1
ATOM 696 O O . HIS A 1 84 ? 16.496 -0.362 -21.995 1.00 96.38 84 HIS A O 1
ATOM 702 N N . ILE A 1 85 ? 18.277 -1.718 -21.783 1.00 96.56 85 ILE A N 1
ATOM 703 C CA . ILE A 1 85 ? 18.643 -1.369 -20.410 1.00 96.56 85 ILE A CA 1
ATOM 704 C C . ILE A 1 85 ? 20.048 -0.778 -20.405 1.00 96.56 85 ILE A C 1
ATOM 706 O O . ILE A 1 85 ? 20.970 -1.311 -21.012 1.00 96.56 85 ILE A O 1
ATOM 710 N N . SER A 1 86 ? 20.243 0.311 -19.673 1.00 95.88 86 SER A N 1
ATOM 711 C CA . SER A 1 86 ? 21.568 0.890 -19.493 1.00 95.88 86 SER A CA 1
ATOM 712 C C . SER A 1 86 ? 22.485 -0.070 -18.729 1.00 95.88 86 SER A C 1
ATOM 714 O O . SER A 1 86 ? 22.203 -0.425 -17.587 1.00 95.88 86 SER A O 1
ATOM 716 N N . SER A 1 87 ? 23.663 -0.381 -19.262 1.00 94.19 87 SER A N 1
ATOM 717 C CA . SER A 1 87 ? 24.728 -1.049 -18.502 1.00 94.19 87 SER A CA 1
ATOM 718 C C . SER A 1 87 ? 25.407 -0.124 -17.485 1.00 94.19 87 SER A C 1
ATOM 720 O O . SER A 1 87 ? 26.063 -0.618 -16.577 1.00 94.19 87 SER A O 1
ATOM 722 N N . VAL A 1 88 ? 25.246 1.200 -17.621 1.00 93.12 88 VAL A N 1
ATOM 723 C CA . VAL A 1 88 ? 25.855 2.216 -16.740 1.00 93.12 88 VAL A CA 1
ATOM 724 C C . VAL A 1 88 ? 25.099 2.364 -15.417 1.00 93.12 88 VAL A C 1
ATOM 726 O O . VAL A 1 88 ? 25.688 2.257 -14.350 1.00 93.12 88 VAL A O 1
ATOM 729 N N . ASN A 1 89 ? 23.792 2.635 -15.479 1.00 91.94 89 ASN A N 1
ATOM 730 C CA . ASN A 1 89 ? 22.962 2.904 -14.302 1.00 91.94 89 ASN A CA 1
ATOM 731 C C . ASN A 1 89 ? 21.780 1.934 -14.122 1.00 91.94 89 ASN A C 1
ATOM 733 O O . ASN A 1 89 ? 20.941 2.180 -13.260 1.00 91.94 89 ASN A O 1
ATOM 737 N N . HIS A 1 90 ? 21.699 0.866 -14.927 1.00 91.50 90 HIS A N 1
ATOM 738 C CA . HIS A 1 90 ? 20.642 -0.159 -14.896 1.00 91.50 90 HIS A CA 1
ATOM 739 C C . HIS A 1 90 ? 19.204 0.348 -15.086 1.00 91.50 90 HIS A C 1
ATOM 741 O O . HIS A 1 90 ? 18.253 -0.395 -14.859 1.00 91.50 90 HIS A O 1
ATOM 747 N N . ILE A 1 91 ? 19.032 1.582 -15.565 1.00 93.56 91 ILE A N 1
ATOM 748 C CA . ILE A 1 91 ? 17.724 2.151 -15.889 1.00 93.56 91 ILE A CA 1
ATOM 749 C C . ILE A 1 91 ? 17.365 1.824 -17.341 1.00 93.56 91 ILE A C 1
ATOM 751 O O . ILE A 1 91 ? 18.223 1.804 -18.226 1.00 93.56 91 ILE A O 1
ATOM 755 N N . ASN A 1 92 ? 16.084 1.574 -17.602 1.00 91.31 92 ASN A N 1
ATOM 756 C CA . ASN A 1 92 ? 15.585 1.322 -18.948 1.00 91.31 92 ASN A CA 1
ATOM 757 C C . ASN A 1 92 ? 15.773 2.538 -19.871 1.00 91.31 92 ASN A C 1
ATOM 759 O O . ASN A 1 92 ? 15.408 3.666 -19.536 1.00 91.31 92 ASN A O 1
ATOM 763 N N . LEU A 1 93 ? 16.328 2.275 -21.052 1.00 91.06 93 LEU A N 1
ATOM 764 C CA . LEU A 1 93 ? 16.578 3.246 -22.116 1.00 91.06 93 LEU A CA 1
ATOM 765 C C . LEU A 1 93 ? 15.345 3.412 -23.006 1.00 91.06 93 LEU A C 1
ATOM 767 O O . LEU A 1 93 ? 14.943 4.532 -23.309 1.00 91.06 93 LEU A O 1
ATOM 771 N N . SER A 1 94 ? 14.712 2.294 -23.366 1.00 90.81 94 SER A N 1
ATOM 772 C CA . SER A 1 94 ? 13.499 2.240 -24.188 1.00 90.81 94 SER A CA 1
ATOM 773 C C . SER A 1 94 ? 12.508 1.207 -23.634 1.00 90.81 94 SER A C 1
ATOM 775 O O . SER A 1 94 ? 12.721 0.641 -22.561 1.00 90.81 94 SER A O 1
ATOM 777 N N . GLY A 1 95 ? 11.373 1.006 -24.312 1.00 93.50 95 GLY A N 1
ATOM 778 C CA . GLY A 1 95 ? 10.422 -0.060 -23.974 1.00 93.50 95 GLY A CA 1
ATOM 779 C C . GLY A 1 95 ? 9.640 0.149 -22.672 1.00 93.50 95 GLY A C 1
ATOM 780 O O . GLY A 1 95 ? 9.175 -0.820 -22.084 1.00 93.50 95 GLY A O 1
ATOM 781 N N . ALA A 1 96 ? 9.469 1.388 -22.198 1.00 95.50 96 ALA A N 1
ATOM 782 C CA . ALA A 1 96 ? 8.737 1.671 -20.957 1.00 95.50 96 ALA A CA 1
ATOM 783 C C . ALA A 1 96 ? 7.280 1.170 -20.986 1.00 95.50 96 ALA A C 1
ATOM 785 O O . ALA A 1 96 ? 6.789 0.645 -19.990 1.00 95.50 96 ALA A O 1
ATOM 786 N N . HIS A 1 97 ? 6.606 1.299 -22.131 1.00 96.56 97 HIS A N 1
ATOM 787 C CA . HIS A 1 97 ? 5.256 0.776 -22.355 1.00 96.56 97 HIS A CA 1
ATOM 788 C C . HIS A 1 97 ? 5.223 -0.753 -22.345 1.00 96.56 97 HIS A C 1
ATOM 790 O O . HIS A 1 97 ? 4.416 -1.330 -21.625 1.00 96.56 97 HIS A O 1
ATOM 796 N N . ARG A 1 98 ? 6.173 -1.406 -23.032 1.00 97.62 98 ARG A N 1
ATOM 797 C CA . ARG A 1 98 ? 6.335 -2.871 -23.004 1.00 97.62 98 ARG A CA 1
ATOM 798 C C . ARG A 1 98 ? 6.600 -3.389 -21.590 1.00 97.62 98 ARG A C 1
ATOM 800 O O . ARG A 1 98 ? 5.997 -4.372 -21.172 1.00 97.62 98 ARG A O 1
ATOM 807 N N . LEU A 1 99 ? 7.445 -2.697 -20.824 1.00 97.62 99 LEU A N 1
ATOM 808 C CA . LEU A 1 99 ? 7.710 -3.029 -19.424 1.00 97.62 99 LEU A CA 1
ATOM 809 C C . LEU A 1 99 ? 6.452 -2.869 -18.558 1.00 97.62 99 LEU A C 1
ATOM 811 O O . LEU A 1 99 ? 6.175 -3.734 -17.731 1.00 97.62 99 LEU A O 1
ATOM 815 N N . ALA A 1 100 ? 5.676 -1.799 -18.755 1.00 98.06 100 ALA A N 1
ATOM 816 C CA . ALA A 1 100 ? 4.415 -1.592 -18.046 1.00 98.06 100 ALA A CA 1
ATOM 817 C C . ALA A 1 100 ? 3.397 -2.707 -18.343 1.00 98.06 100 ALA A C 1
ATOM 819 O O . ALA A 1 100 ? 2.824 -3.251 -17.401 1.00 98.06 100 ALA A O 1
ATOM 820 N N . CYS A 1 101 ? 3.228 -3.103 -19.611 1.00 98.31 101 CYS A N 1
ATOM 821 C CA . CYS A 1 101 ? 2.389 -4.244 -19.994 1.00 98.31 101 CYS A CA 1
ATOM 822 C C . CYS A 1 101 ? 2.885 -5.544 -19.356 1.00 98.31 101 CYS A C 1
ATOM 824 O O . CYS A 1 101 ? 2.108 -6.249 -18.718 1.00 98.31 101 CYS A O 1
ATOM 826 N N . ALA A 1 102 ? 4.186 -5.832 -19.444 1.00 97.50 102 ALA A N 1
ATOM 827 C CA . ALA A 1 102 ? 4.766 -7.038 -18.859 1.00 97.50 102 ALA A CA 1
ATOM 828 C C . ALA A 1 102 ? 4.553 -7.121 -17.337 1.00 97.50 102 ALA A C 1
ATOM 830 O O . ALA A 1 102 ? 4.303 -8.199 -16.799 1.00 97.50 102 ALA A O 1
ATOM 831 N N . LEU A 1 103 ? 4.630 -5.981 -16.640 1.00 97.12 103 LEU A N 1
ATOM 832 C CA . LEU A 1 103 ? 4.331 -5.880 -15.211 1.00 97.12 103 LEU A CA 1
ATOM 833 C C . LEU A 1 103 ? 2.835 -6.056 -14.922 1.00 97.12 103 LEU A C 1
ATOM 835 O O . LEU A 1 103 ? 2.495 -6.764 -13.977 1.00 97.12 103 LEU A O 1
ATOM 839 N N . TYR A 1 104 ? 1.956 -5.436 -15.717 1.00 97.19 104 TYR A N 1
ATOM 840 C CA . TYR A 1 104 ? 0.502 -5.520 -15.544 1.00 97.19 104 TYR A CA 1
ATOM 841 C C . TYR A 1 104 ? -0.013 -6.953 -15.738 1.00 97.19 104 TYR A C 1
ATOM 843 O O . TYR A 1 104 ? -0.707 -7.477 -14.872 1.00 97.19 104 TYR A O 1
ATOM 851 N N . PHE A 1 105 ? 0.413 -7.620 -16.813 1.00 96.50 105 PHE A N 1
ATOM 852 C CA . PHE A 1 105 ? 0.046 -9.007 -17.124 1.00 96.50 105 PHE A CA 1
ATOM 853 C C . PHE A 1 105 ? 0.888 -10.050 -16.366 1.00 96.50 105 PHE A C 1
ATOM 855 O O . PHE A 1 105 ? 0.774 -11.247 -16.618 1.00 96.50 105 PHE A O 1
ATOM 862 N N . ASN A 1 106 ? 1.726 -9.613 -15.415 1.00 95.19 106 ASN A N 1
ATOM 863 C CA . ASN A 1 106 ? 2.546 -10.462 -14.544 1.00 95.19 106 ASN A CA 1
ATOM 864 C C . ASN A 1 106 ? 3.389 -11.503 -15.314 1.00 95.19 106 ASN A C 1
ATOM 866 O O . ASN A 1 106 ? 3.506 -12.662 -14.903 1.00 95.19 106 ASN A O 1
ATOM 870 N N . LEU A 1 107 ? 3.996 -11.081 -16.429 1.00 96.12 107 LEU A N 1
ATOM 871 C CA . LEU A 1 107 ? 4.885 -11.930 -17.219 1.00 96.12 107 LEU A CA 1
ATOM 872 C C . LEU A 1 107 ? 6.113 -12.333 -16.391 1.00 96.12 107 LEU A C 1
ATOM 874 O O . LEU A 1 107 ? 6.695 -11.525 -15.663 1.00 96.12 107 LEU A O 1
ATOM 878 N N . LYS A 1 108 ? 6.522 -13.602 -16.504 1.00 95.81 108 LYS A N 1
ATOM 879 C CA . LYS A 1 108 ? 7.613 -14.164 -15.689 1.00 95.81 108 LYS A CA 1
ATOM 880 C C . LYS A 1 108 ? 8.990 -13.671 -16.124 1.00 95.81 108 LYS A C 1
ATOM 882 O O . LYS A 1 108 ? 9.839 -13.412 -15.273 1.00 95.81 108 LYS A O 1
ATOM 887 N N . VAL A 1 109 ? 9.212 -13.566 -17.432 1.00 96.75 109 VAL A N 1
ATOM 888 C CA . VAL A 1 109 ? 10.468 -13.124 -18.047 1.00 96.75 109 VAL A CA 1
ATOM 889 C C . VAL A 1 109 ? 10.175 -12.343 -19.321 1.00 96.75 109 VAL A C 1
ATOM 891 O O . VAL A 1 109 ? 9.156 -12.583 -19.961 1.00 96.75 109 VAL A O 1
ATOM 894 N N . ILE A 1 110 ? 11.071 -11.421 -19.665 1.00 97.50 110 ILE A N 1
ATOM 895 C CA . ILE A 1 110 ? 11.047 -10.653 -20.911 1.00 97.50 110 ILE A CA 1
ATOM 896 C C . ILE A 1 110 ? 12.463 -10.517 -21.492 1.00 97.50 110 ILE A C 1
ATOM 898 O O . ILE A 1 110 ?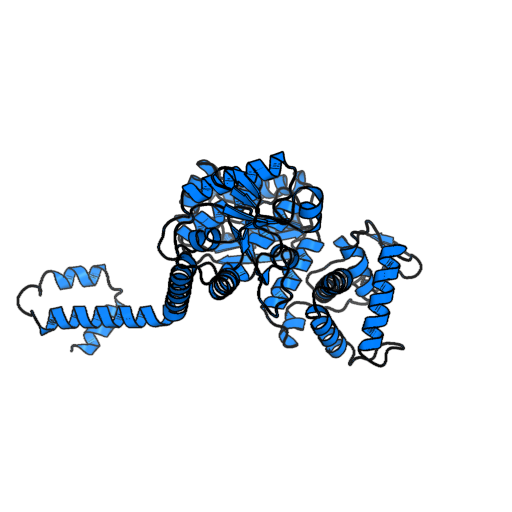 13.433 -10.514 -20.721 1.00 97.50 110 ILE A O 1
ATOM 902 N N . PRO A 1 111 ? 12.592 -10.393 -22.819 1.00 97.88 111 PRO A N 1
ATOM 903 C CA . PRO A 1 111 ? 13.857 -10.187 -23.516 1.00 97.88 111 PRO A CA 1
ATOM 904 C C . PRO A 1 111 ? 14.412 -8.774 -23.263 1.00 97.88 111 PRO A C 1
ATOM 906 O O . PRO A 1 111 ? 13.717 -7.760 -23.386 1.00 97.88 111 PRO A O 1
ATOM 909 N N . VAL A 1 112 ? 15.697 -8.687 -22.922 1.00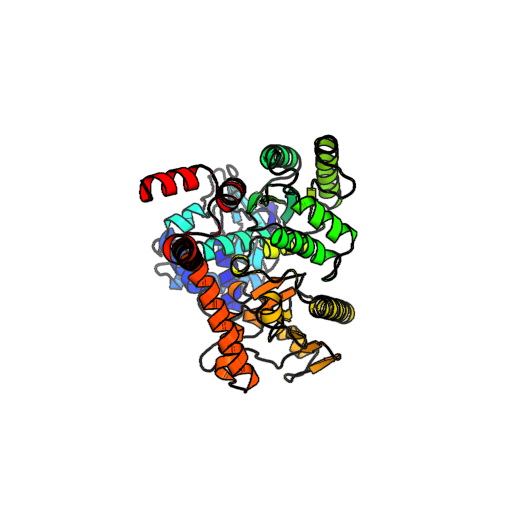 97.75 112 VAL A N 1
ATOM 910 C CA . VAL A 1 112 ? 16.412 -7.423 -22.720 1.00 97.75 112 VAL A CA 1
ATOM 911 C C . VAL A 1 112 ? 17.778 -7.413 -23.394 1.00 97.75 112 VAL A C 1
ATOM 913 O O . VAL A 1 112 ? 18.451 -8.442 -23.488 1.00 97.75 112 VAL A O 1
ATOM 916 N N . ILE A 1 113 ? 18.222 -6.223 -23.789 1.00 97.12 113 ILE A N 1
ATOM 917 C CA . ILE A 1 113 ? 19.576 -5.947 -24.278 1.00 97.12 113 ILE A CA 1
ATOM 918 C C . ILE A 1 113 ? 20.199 -4.861 -23.399 1.00 97.12 113 ILE A C 1
ATOM 920 O O . ILE A 1 113 ? 19.510 -3.952 -22.943 1.00 97.12 113 ILE A O 1
ATOM 924 N N . TYR A 1 114 ? 21.502 -4.974 -23.134 1.00 96.06 114 TYR A N 1
ATOM 925 C CA . TYR A 1 114 ? 22.250 -3.975 -22.376 1.00 96.06 114 TYR A CA 1
ATOM 926 C C . TYR A 1 114 ? 23.053 -3.072 -23.308 1.00 96.06 114 TYR A C 1
ATOM 928 O O . TYR A 1 114 ? 23.879 -3.581 -24.065 1.00 96.06 114 TYR A O 1
ATOM 936 N N . ASP A 1 115 ? 22.877 -1.758 -23.173 1.00 95.44 115 ASP A N 1
ATOM 937 C CA . ASP A 1 115 ? 23.631 -0.754 -23.928 1.00 95.44 115 ASP A CA 1
ATOM 938 C C . ASP A 1 115 ? 24.465 0.135 -23.007 1.00 95.44 115 ASP A C 1
ATOM 940 O O . ASP A 1 115 ? 24.068 0.460 -21.888 1.00 95.44 115 ASP A O 1
ATOM 944 N N . SER A 1 116 ? 25.592 0.631 -23.514 1.00 94.44 116 SER A N 1
ATOM 945 C CA . SER A 1 116 ? 26.525 1.498 -22.784 1.00 94.44 116 SER A CA 1
ATOM 946 C C . SER A 1 116 ? 26.089 2.967 -22.687 1.00 94.44 116 SER A C 1
ATOM 948 O O . SER A 1 116 ? 26.928 3.855 -22.542 1.00 94.44 116 SER A O 1
ATOM 950 N N . LYS A 1 117 ? 24.785 3.247 -22.783 1.00 93.94 117 LYS A N 1
ATOM 951 C CA . LYS A 1 117 ? 24.207 4.592 -22.645 1.00 93.94 117 LYS A CA 1
ATOM 952 C C . LYS A 1 117 ? 23.509 4.713 -21.290 1.00 93.94 117 LYS A C 1
ATOM 954 O O . LYS A 1 117 ? 22.870 3.746 -20.885 1.00 93.94 117 LYS A O 1
ATOM 959 N N . PRO A 1 118 ? 23.587 5.861 -20.595 1.00 93.25 118 PRO A N 1
ATOM 960 C CA . PRO A 1 118 ? 22.866 6.054 -19.342 1.00 93.25 118 PRO A CA 1
ATOM 961 C C . PRO A 1 118 ? 21.355 6.164 -19.584 1.00 93.25 118 PRO A C 1
ATOM 963 O O . PRO A 1 118 ? 20.909 6.882 -20.478 1.00 93.25 118 PRO A O 1
ATOM 966 N N . GLY A 1 119 ? 20.560 5.475 -18.762 1.00 90.81 119 GLY A N 1
ATOM 967 C CA . GLY A 1 119 ? 19.102 5.591 -18.778 1.00 90.81 119 GLY A CA 1
ATOM 968 C C . GLY A 1 119 ? 18.617 6.915 -18.186 1.00 90.81 119 GLY A C 1
ATOM 969 O O . GLY A 1 119 ? 19.225 7.438 -17.248 1.00 90.81 119 GLY A O 1
ATOM 970 N N . LEU A 1 120 ? 17.508 7.431 -18.718 1.00 91.44 120 LEU A N 1
ATOM 971 C CA . LEU A 1 120 ? 16.847 8.650 -18.244 1.00 91.44 120 LEU A CA 1
ATOM 972 C C . LEU A 1 120 ? 15.952 8.373 -17.030 1.00 91.44 120 LEU A C 1
ATOM 974 O O . LEU A 1 120 ? 15.371 7.293 -16.903 1.00 91.44 120 LEU A O 1
ATOM 978 N N . THR A 1 121 ? 15.819 9.362 -16.145 1.00 93.00 121 THR A N 1
ATOM 979 C CA . THR A 1 121 ? 15.026 9.258 -14.915 1.00 93.00 121 THR A CA 1
ATOM 980 C C . THR A 1 121 ? 13.778 10.136 -14.975 1.00 93.00 121 THR A C 1
ATOM 982 O O . THR A 1 121 ? 13.828 11.310 -15.326 1.00 93.00 121 THR A O 1
ATOM 985 N N . TRP A 1 122 ? 12.651 9.560 -14.565 1.00 95.19 122 TRP A N 1
ATOM 986 C CA . TRP A 1 122 ? 11.374 10.232 -14.328 1.00 95.19 122 TRP A CA 1
ATOM 987 C C . TRP A 1 122 ? 10.945 9.924 -12.891 1.00 95.19 122 TRP A C 1
ATOM 989 O O . TRP A 1 122 ? 9.987 9.196 -12.630 1.00 95.19 122 TRP A O 1
ATOM 999 N N . CYS A 1 123 ? 11.756 10.395 -11.944 1.00 94.94 123 CYS A N 1
ATOM 1000 C CA . CYS A 1 123 ? 11.557 10.188 -10.513 1.00 94.94 123 CYS A CA 1
ATOM 1001 C C . CYS A 1 123 ? 10.582 11.218 -9.920 1.00 94.94 123 CYS A C 1
ATOM 1003 O O . CYS A 1 123 ? 10.116 12.128 -10.607 1.00 94.94 123 CYS A O 1
ATOM 1005 N N . SER A 1 124 ? 10.328 11.127 -8.616 1.00 94.81 124 SER A N 1
ATOM 1006 C CA . SER A 1 124 ? 9.462 12.048 -7.867 1.00 94.81 124 SER A CA 1
ATOM 1007 C C . SER A 1 124 ? 9.812 13.523 -8.089 1.00 94.81 124 SER A C 1
ATOM 1009 O O . SER A 1 124 ? 8.911 14.342 -8.245 1.00 94.81 124 SER A O 1
ATOM 1011 N N . ASN A 1 125 ? 11.106 13.857 -8.182 1.00 96.44 125 ASN A N 1
ATOM 1012 C CA . ASN A 1 125 ? 11.549 15.230 -8.442 1.00 96.44 125 ASN A CA 1
ATOM 1013 C C . ASN A 1 125 ? 11.109 15.710 -9.826 1.00 96.44 125 ASN A C 1
ATOM 1015 O O . ASN A 1 125 ? 10.608 16.820 -9.941 1.00 96.44 125 ASN A O 1
ATOM 1019 N N . TRP A 1 126 ? 11.232 14.871 -10.861 1.00 96.75 126 TRP A N 1
ATOM 1020 C CA . TRP A 1 126 ? 10.786 15.226 -12.209 1.00 96.75 126 TRP A CA 1
ATOM 1021 C C . TRP A 1 126 ? 9.279 15.498 -12.237 1.00 96.75 126 TRP A C 1
ATOM 1023 O O . TRP A 1 126 ? 8.845 16.511 -12.779 1.00 96.75 126 TRP A O 1
ATOM 1033 N N . PHE A 1 127 ? 8.480 14.632 -11.604 1.00 97.12 127 PHE A N 1
ATOM 1034 C CA . PHE A 1 127 ? 7.029 14.821 -11.521 1.00 97.12 127 PHE A CA 1
ATOM 1035 C C . PHE A 1 127 ? 6.666 16.094 -10.741 1.00 97.12 127 PHE A C 1
ATOM 1037 O O . PHE A 1 127 ? 5.812 16.864 -11.180 1.00 97.12 127 PHE A O 1
ATOM 1044 N N . SER A 1 128 ? 7.343 16.354 -9.622 1.00 96.25 128 SER A N 1
ATOM 1045 C CA . SER A 1 128 ? 7.126 17.560 -8.818 1.00 96.25 128 SER A CA 1
ATOM 1046 C C . SER A 1 128 ? 7.464 18.834 -9.605 1.00 96.25 128 SER A C 1
ATOM 1048 O O . SER A 1 128 ? 6.633 19.735 -9.698 1.00 96.25 128 SER A O 1
ATOM 1050 N N . SER A 1 129 ? 8.622 18.871 -10.277 1.00 96.56 129 SER A N 1
ATOM 1051 C CA . SER A 1 129 ? 9.044 19.994 -11.128 1.00 96.56 129 SER A CA 1
ATOM 1052 C C . SER A 1 129 ? 8.114 20.250 -12.318 1.00 96.56 129 SER A C 1
ATOM 1054 O O . SER A 1 129 ? 8.093 21.357 -12.844 1.00 96.56 129 SER A O 1
ATOM 1056 N N . ASN A 1 130 ? 7.321 19.254 -12.722 1.00 96.25 130 ASN A N 1
ATOM 1057 C CA . ASN A 1 130 ? 6.353 19.342 -13.816 1.00 96.25 130 ASN A CA 1
ATOM 1058 C C . ASN A 1 130 ? 4.892 19.476 -13.334 1.00 96.25 130 ASN A C 1
ATOM 1060 O O . ASN A 1 130 ? 3.935 19.127 -14.040 1.00 96.25 130 ASN A O 1
ATOM 1064 N N . ASN A 1 131 ? 4.693 20.000 -12.121 1.00 95.75 131 ASN A N 1
ATOM 1065 C CA . ASN A 1 131 ? 3.379 20.317 -11.556 1.00 95.75 131 ASN A CA 1
ATOM 1066 C C . ASN A 1 131 ? 2.429 19.107 -11.487 1.00 95.75 131 ASN A C 1
ATOM 1068 O O . ASN A 1 131 ? 1.222 19.234 -11.717 1.00 95.75 131 ASN A O 1
ATOM 1072 N N . PHE A 1 132 ? 2.949 17.904 -11.236 1.00 95.62 132 PHE A N 1
ATOM 1073 C CA . PHE A 1 132 ? 2.114 16.786 -10.801 1.00 95.62 132 PHE A CA 1
ATOM 1074 C C . PHE A 1 132 ? 1.887 16.874 -9.289 1.00 95.62 132 PHE A C 1
ATOM 1076 O O . PHE A 1 132 ? 2.769 17.283 -8.539 1.00 95.62 132 PHE A O 1
ATOM 1083 N N . SER A 1 133 ? 0.686 16.507 -8.837 1.00 92.88 133 SER A N 1
ATOM 1084 C CA . SER A 1 133 ? 0.332 16.613 -7.417 1.00 92.88 133 SER A CA 1
ATOM 1085 C C . SER A 1 133 ? 1.142 15.651 -6.539 1.00 92.88 133 SER A C 1
ATOM 1087 O O . SER A 1 133 ? 1.389 14.508 -6.927 1.00 92.88 133 SER A O 1
ATOM 1089 N N . ASP A 1 134 ? 1.457 16.064 -5.308 1.00 89.44 134 ASP A N 1
ATOM 1090 C CA . ASP A 1 134 ? 2.114 15.200 -4.314 1.00 89.44 134 ASP A CA 1
ATOM 1091 C C . ASP A 1 134 ? 1.327 13.913 -4.028 1.00 89.44 134 ASP A C 1
ATOM 1093 O O . ASP A 1 134 ? 1.913 12.876 -3.716 1.00 89.44 134 ASP A O 1
ATOM 1097 N N . ALA A 1 135 ? -0.006 13.977 -4.114 1.00 87.00 135 ALA A N 1
ATOM 1098 C CA . ALA A 1 135 ? -0.874 12.818 -3.930 1.00 87.00 135 ALA A CA 1
ATOM 1099 C C . ALA A 1 135 ? -0.622 11.767 -5.019 1.00 87.00 135 ALA A C 1
ATOM 1101 O O . ALA A 1 135 ? -0.386 10.604 -4.693 1.00 87.00 135 ALA A O 1
ATOM 1102 N N . LEU A 1 136 ? -0.573 12.195 -6.286 1.00 91.12 136 LEU A N 1
ATOM 1103 C CA . LEU A 1 136 ? -0.237 11.318 -7.404 1.00 91.12 136 LEU A CA 1
ATOM 1104 C C . LEU A 1 136 ? 1.190 10.780 -7.281 1.00 91.12 136 LEU A C 1
ATOM 1106 O O . LEU A 1 136 ? 1.405 9.592 -7.472 1.00 91.12 136 LEU A O 1
ATOM 1110 N N . ILE A 1 137 ? 2.172 11.618 -6.941 1.00 93.56 137 ILE A N 1
ATOM 1111 C CA . ILE A 1 137 ? 3.567 11.167 -6.806 1.00 93.56 137 ILE A CA 1
ATOM 1112 C C . ILE A 1 137 ? 3.661 10.035 -5.776 1.00 93.56 137 ILE A C 1
ATOM 1114 O O . ILE A 1 137 ? 4.252 8.996 -6.059 1.00 93.56 137 ILE A O 1
ATOM 1118 N N . LYS A 1 138 ? 3.021 10.191 -4.612 1.00 90.31 138 LYS A N 1
ATOM 1119 C CA . LYS A 1 138 ? 2.963 9.139 -3.584 1.00 90.31 138 LYS A CA 1
ATOM 1120 C C . LYS A 1 138 ? 2.257 7.879 -4.076 1.00 90.31 138 LYS A C 1
ATOM 1122 O O . LYS A 1 138 ? 2.697 6.777 -3.761 1.00 90.31 138 LYS A O 1
ATOM 1127 N N . GLU A 1 139 ? 1.181 8.029 -4.843 1.00 91.19 139 GLU A N 1
ATOM 1128 C CA . GLU A 1 139 ? 0.479 6.903 -5.454 1.00 91.19 139 GLU A CA 1
ATOM 1129 C C . GLU A 1 139 ? 1.374 6.137 -6.438 1.00 91.19 139 GLU A C 1
ATOM 1131 O O . GLU A 1 139 ? 1.451 4.910 -6.366 1.00 91.19 139 GLU A O 1
ATOM 1136 N N . LEU A 1 140 ? 2.107 6.845 -7.302 1.00 94.75 140 LEU A N 1
ATOM 1137 C CA . LEU A 1 140 ? 3.048 6.246 -8.248 1.00 94.75 140 LEU A CA 1
ATOM 1138 C C . LEU A 1 140 ? 4.209 5.553 -7.531 1.00 94.75 140 LEU A C 1
ATOM 1140 O O . LEU A 1 140 ? 4.596 4.452 -7.921 1.00 94.75 140 LEU A O 1
ATOM 1144 N N . GLU A 1 141 ? 4.747 6.150 -6.467 1.00 94.31 141 GLU A N 1
ATOM 1145 C CA . GLU A 1 141 ? 5.777 5.521 -5.635 1.00 94.31 141 GLU A CA 1
ATOM 1146 C C . GLU A 1 141 ? 5.265 4.229 -4.996 1.00 94.31 141 GLU A C 1
ATOM 1148 O O . GLU A 1 141 ? 5.906 3.185 -5.112 1.00 94.31 141 GLU A O 1
ATOM 1153 N N . LEU A 1 142 ? 4.084 4.274 -4.374 1.00 92.81 142 LEU A N 1
ATOM 1154 C CA . LEU A 1 142 ? 3.457 3.110 -3.757 1.00 92.81 142 LEU A CA 1
ATOM 1155 C C . LEU A 1 142 ? 3.198 2.010 -4.795 1.00 92.81 142 LEU A C 1
ATOM 1157 O O . LEU A 1 142 ? 3.559 0.853 -4.576 1.00 92.81 142 LEU A O 1
ATOM 1161 N N . LYS A 1 143 ? 2.637 2.367 -5.956 1.00 94.00 143 LYS A N 1
ATOM 1162 C CA . LYS A 1 143 ? 2.406 1.433 -7.065 1.00 94.00 143 LYS A CA 1
ATOM 1163 C C . LYS A 1 143 ? 3.714 0.829 -7.578 1.00 94.00 143 LYS A C 1
ATOM 1165 O O . LYS A 1 143 ? 3.740 -0.368 -7.865 1.00 94.00 143 LYS A O 1
ATOM 1170 N N . THR A 1 144 ? 4.786 1.617 -7.654 1.00 95.81 144 THR A N 1
ATOM 1171 C CA . THR A 1 144 ? 6.119 1.154 -8.064 1.00 95.81 144 THR A CA 1
ATOM 1172 C C . THR A 1 144 ? 6.655 0.116 -7.084 1.00 95.81 144 THR A C 1
ATOM 1174 O O . THR A 1 144 ? 6.934 -1.008 -7.494 1.00 95.81 144 THR A O 1
ATOM 1177 N N . LEU A 1 145 ? 6.717 0.444 -5.788 1.00 95.31 145 LEU A N 1
ATOM 1178 C CA . LEU A 1 145 ? 7.225 -0.462 -4.751 1.00 95.31 145 LEU A CA 1
ATOM 1179 C C . LEU A 1 145 ? 6.440 -1.781 -4.722 1.00 95.31 145 LEU A C 1
ATOM 1181 O O . LEU A 1 145 ? 7.035 -2.853 -4.782 1.00 95.31 145 LEU A O 1
ATOM 1185 N N . LYS A 1 146 ? 5.103 -1.723 -4.752 1.00 93.38 146 LYS A N 1
ATOM 1186 C CA . LYS A 1 146 ? 4.265 -2.934 -4.771 1.00 93.38 146 LYS A CA 1
ATOM 1187 C C . LYS A 1 146 ? 4.502 -3.790 -6.020 1.00 93.38 146 LYS A C 1
ATOM 1189 O O . LYS A 1 146 ? 4.551 -5.014 -5.931 1.00 93.38 146 LYS A O 1
ATOM 1194 N N . SER A 1 147 ? 4.686 -3.158 -7.182 1.00 94.25 147 SER A N 1
ATOM 1195 C CA . SER A 1 147 ? 4.922 -3.866 -8.452 1.00 94.25 147 SER A CA 1
ATOM 1196 C C . SER A 1 147 ? 6.321 -4.494 -8.531 1.00 94.25 147 SER A C 1
ATOM 1198 O O . SER A 1 147 ? 6.495 -5.501 -9.216 1.00 94.25 147 SER A O 1
ATOM 1200 N N . MET A 1 148 ? 7.310 -3.955 -7.806 1.00 93.06 148 MET A N 1
ATOM 1201 C CA . MET A 1 148 ? 8.648 -4.555 -7.693 1.00 93.06 148 MET A CA 1
ATOM 1202 C C . MET A 1 148 ? 8.619 -5.885 -6.928 1.00 93.06 148 MET A C 1
ATOM 1204 O O . MET A 1 148 ? 9.484 -6.728 -7.157 1.00 93.06 148 MET A O 1
ATOM 1208 N N . GLY A 1 149 ? 7.637 -6.079 -6.039 1.00 92.56 149 GLY A N 1
ATOM 1209 C CA . GLY A 1 149 ? 7.666 -7.131 -5.029 1.00 92.56 149 GLY A CA 1
ATOM 1210 C C . GLY A 1 149 ? 8.805 -6.857 -4.052 1.00 92.56 149 GLY A C 1
ATOM 1211 O O . GLY A 1 149 ? 9.964 -7.138 -4.348 1.00 92.56 149 GLY A O 1
ATOM 1212 N N . THR A 1 150 ? 8.490 -6.252 -2.911 1.00 95.50 150 THR A N 1
ATOM 1213 C CA . THR A 1 150 ? 9.486 -5.777 -1.941 1.00 95.50 150 THR A CA 1
ATOM 1214 C C . THR A 1 150 ? 9.435 -6.556 -0.639 1.00 95.50 150 THR A C 1
ATOM 1216 O O . THR A 1 150 ? 8.463 -7.251 -0.353 1.00 95.50 150 THR A O 1
ATOM 1219 N N . SER A 1 151 ? 10.479 -6.395 0.170 1.00 96.94 151 SER A N 1
ATOM 1220 C CA . SER A 1 151 ? 10.427 -6.692 1.601 1.00 96.94 151 SER A CA 1
ATOM 1221 C C . SER A 1 151 ? 10.490 -5.383 2.389 1.00 96.94 151 SER A C 1
ATOM 1223 O O . SER A 1 151 ? 10.957 -4.352 1.897 1.00 96.94 151 SER A O 1
ATOM 1225 N N . SER A 1 152 ? 9.985 -5.390 3.618 1.00 97.56 152 SER A N 1
ATOM 1226 C CA . SER A 1 152 ? 9.943 -4.205 4.474 1.00 97.56 152 SER A CA 1
ATOM 1227 C C . SER A 1 152 ? 10.502 -4.497 5.856 1.00 97.56 152 SER A C 1
ATOM 1229 O O . SER A 1 152 ? 10.191 -5.524 6.451 1.00 97.56 152 SER A O 1
ATOM 1231 N N . PHE A 1 153 ? 11.275 -3.558 6.392 1.00 98.31 153 PHE A N 1
ATOM 1232 C CA . PHE A 1 153 ? 11.739 -3.542 7.775 1.00 98.31 153 PHE A CA 1
ATOM 1233 C C . PHE A 1 153 ? 11.189 -2.307 8.483 1.00 98.31 153 PHE A C 1
ATOM 1235 O O . PHE A 1 153 ? 11.246 -1.197 7.960 1.00 98.31 153 PHE A O 1
ATOM 1242 N N . ILE A 1 154 ? 10.682 -2.490 9.695 1.00 98.00 154 ILE A N 1
ATOM 1243 C CA . ILE A 1 154 ? 10.243 -1.419 10.583 1.00 98.00 154 ILE A CA 1
ATOM 1244 C C . ILE A 1 154 ? 11.233 -1.337 11.733 1.00 98.00 154 ILE A C 1
ATOM 1246 O O . ILE A 1 154 ? 11.300 -2.241 12.568 1.00 98.00 154 ILE A O 1
ATOM 1250 N N . ILE A 1 155 ? 11.979 -0.239 11.779 1.00 97.38 155 ILE A N 1
ATOM 1251 C CA . ILE A 1 155 ? 12.851 0.112 12.894 1.00 97.38 155 ILE A CA 1
ATOM 1252 C C . ILE A 1 155 ? 12.033 0.961 13.850 1.00 97.38 155 ILE A C 1
ATOM 1254 O O . ILE A 1 155 ? 11.695 2.106 13.539 1.00 97.38 155 ILE A O 1
ATOM 1258 N N . TRP A 1 156 ? 11.680 0.385 14.995 1.00 96.50 156 TRP A N 1
ATOM 1259 C CA . TRP A 1 156 ? 10.792 1.035 15.948 1.00 96.50 156 TRP A CA 1
ATOM 1260 C C . TRP A 1 156 ? 11.413 2.292 16.559 1.00 96.50 156 TRP A C 1
ATOM 1262 O O . TRP A 1 156 ? 12.625 2.512 16.539 1.00 96.50 156 TRP A O 1
ATOM 1272 N N . ASN A 1 157 ? 10.555 3.122 17.145 1.00 95.56 157 ASN A N 1
ATOM 1273 C CA . ASN A 1 157 ? 10.926 4.408 17.727 1.00 95.56 157 ASN A CA 1
ATOM 1274 C C . ASN A 1 157 ? 11.951 4.309 18.874 1.00 95.56 157 ASN A C 1
ATOM 1276 O O . ASN A 1 157 ? 12.688 5.260 19.120 1.00 95.56 157 ASN A O 1
ATOM 1280 N N . SER A 1 158 ? 12.062 3.146 19.517 1.00 95.00 158 SER A N 1
ATOM 1281 C CA . SER A 1 158 ? 13.115 2.813 20.489 1.00 95.00 158 SER A CA 1
ATOM 1282 C C . SER A 1 158 ? 14.540 2.910 19.912 1.00 95.00 158 SER A C 1
ATOM 1284 O O . SER A 1 158 ? 15.475 3.251 20.636 1.00 95.00 158 SER A O 1
ATOM 1286 N N . LEU A 1 159 ? 14.700 2.643 18.610 1.00 95.31 159 LEU A N 1
ATOM 1287 C CA . LEU A 1 159 ? 15.965 2.649 17.876 1.00 95.31 159 LEU A CA 1
ATOM 1288 C C . LEU A 1 159 ? 16.025 3.737 16.799 1.00 95.31 159 LEU A C 1
ATOM 1290 O O . LEU A 1 159 ? 16.990 3.784 16.041 1.00 95.31 159 LEU A O 1
ATOM 1294 N N . PHE A 1 160 ? 15.047 4.648 16.734 1.00 95.06 160 PHE A N 1
ATOM 1295 C CA . PHE A 1 160 ? 14.964 5.650 15.663 1.00 95.06 160 PHE A CA 1
ATOM 1296 C C . PHE A 1 160 ? 16.236 6.499 15.525 1.00 95.06 160 PHE A C 1
ATOM 1298 O O . PHE A 1 160 ? 16.687 6.753 14.412 1.00 95.06 160 PHE A O 1
ATOM 1305 N N . LYS A 1 161 ? 16.884 6.853 16.646 1.00 95.38 161 LYS A N 1
ATOM 1306 C CA . LYS A 1 161 ? 18.158 7.597 16.643 1.00 95.38 161 LYS A CA 1
ATOM 1307 C C . LYS A 1 161 ? 19.322 6.852 15.966 1.00 95.38 161 LYS A C 1
ATOM 1309 O O . LYS A 1 161 ? 20.254 7.498 15.507 1.00 95.38 161 LYS A O 1
ATOM 1314 N N . TYR A 1 162 ? 19.256 5.523 15.879 1.00 96.00 162 TYR A N 1
ATOM 1315 C CA . TYR A 1 162 ? 20.214 4.679 15.154 1.00 96.00 162 TYR A CA 1
ATOM 1316 C C . TYR A 1 162 ? 19.721 4.317 13.747 1.00 96.00 162 TYR A C 1
ATOM 1318 O O . TYR A 1 162 ? 20.367 3.544 13.048 1.00 96.00 162 TYR A O 1
ATOM 1326 N N . GLY A 1 163 ? 18.578 4.851 13.306 1.00 95.50 163 GLY A N 1
ATOM 1327 C CA . GLY A 1 163 ? 17.898 4.413 12.089 1.00 95.50 163 GLY A CA 1
ATOM 1328 C C . GLY A 1 163 ? 18.763 4.490 10.830 1.00 95.50 163 GLY A C 1
ATOM 1329 O O . GLY A 1 163 ? 18.669 3.606 9.988 1.00 95.50 163 GLY A O 1
ATOM 1330 N N . SER A 1 164 ? 19.621 5.505 10.692 1.00 96.69 164 SER A N 1
ATOM 1331 C CA . SER A 1 164 ? 20.543 5.624 9.547 1.00 96.69 164 SER A CA 1
ATOM 1332 C C . SER A 1 164 ? 21.681 4.601 9.586 1.00 96.69 164 SER A C 1
ATOM 1334 O O . SER A 1 164 ? 22.070 4.071 8.550 1.00 96.69 164 SER A O 1
ATOM 1336 N N . GLU A 1 165 ? 22.200 4.288 10.774 1.00 97.69 165 GLU A N 1
ATOM 1337 C CA . GLU A 1 165 ? 23.221 3.250 10.949 1.00 97.69 165 GLU A CA 1
ATOM 1338 C C . GLU A 1 165 ? 22.634 1.856 10.691 1.00 97.69 165 GLU A C 1
ATOM 1340 O O . GLU A 1 165 ? 23.222 1.050 9.974 1.00 97.69 165 GLU A O 1
ATOM 1345 N N . ILE A 1 166 ? 21.427 1.597 11.202 1.00 97.50 166 ILE A N 1
ATOM 1346 C CA . ILE A 1 166 ? 20.695 0.351 10.960 1.00 97.50 166 ILE A CA 1
ATOM 1347 C C . ILE A 1 166 ? 20.394 0.181 9.469 1.00 97.50 166 ILE A C 1
ATOM 1349 O O . ILE A 1 166 ? 20.600 -0.902 8.929 1.00 97.50 166 ILE A O 1
ATOM 1353 N N . GLU A 1 167 ? 19.949 1.238 8.789 1.00 98.12 167 GLU A N 1
ATOM 1354 C CA . GLU A 1 167 ? 19.722 1.221 7.341 1.00 98.12 167 GLU A CA 1
ATOM 1355 C C . GLU A 1 167 ? 21.007 0.914 6.570 1.00 98.1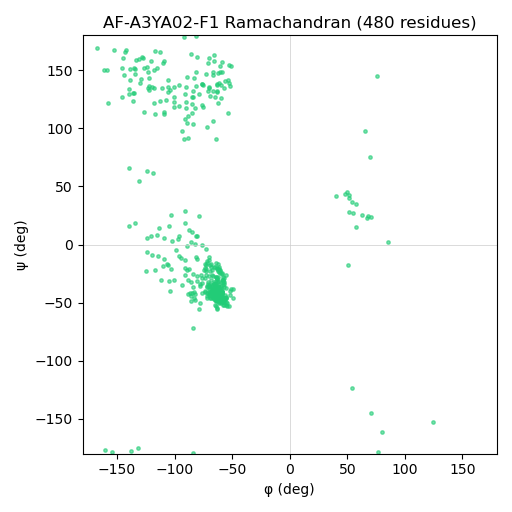2 167 GLU A C 1
ATOM 1357 O O . GLU A 1 167 ? 20.985 0.066 5.681 1.00 98.12 167 GLU A O 1
ATOM 1362 N N . LYS A 1 168 ? 22.144 1.503 6.966 1.00 97.44 168 LYS A N 1
ATOM 1363 C CA . LYS A 1 168 ? 23.453 1.156 6.399 1.00 97.44 168 LYS A CA 1
ATOM 1364 C C . LYS A 1 168 ? 23.781 -0.324 6.616 1.00 97.44 168 LYS A C 1
ATOM 1366 O O . LYS A 1 168 ? 24.186 -0.992 5.672 1.00 97.44 168 LYS A O 1
ATOM 1371 N N . ASN A 1 169 ? 23.555 -0.861 7.813 1.00 96.38 169 ASN A N 1
ATOM 1372 C CA . ASN A 1 169 ? 23.799 -2.276 8.109 1.00 96.38 169 ASN A CA 1
ATOM 1373 C C . ASN A 1 169 ? 22.894 -3.214 7.295 1.00 96.38 169 ASN A C 1
ATOM 1375 O O . ASN A 1 169 ? 23.362 -4.247 6.824 1.00 96.38 169 ASN A O 1
ATOM 1379 N N . ILE A 1 170 ? 21.625 -2.846 7.094 1.00 97.50 170 ILE A N 1
ATOM 1380 C CA . ILE A 1 170 ? 20.703 -3.573 6.211 1.00 97.50 170 ILE A CA 1
ATOM 1381 C C . ILE A 1 170 ? 21.178 -3.475 4.757 1.00 97.50 170 ILE A C 1
ATOM 1383 O O . ILE A 1 170 ? 21.160 -4.483 4.059 1.00 97.50 170 ILE A O 1
ATOM 1387 N N . SER A 1 171 ? 21.673 -2.312 4.318 1.00 97.25 171 SER A N 1
ATOM 1388 C CA . SER A 1 171 ? 22.139 -2.093 2.939 1.00 97.25 171 SER A CA 1
ATOM 1389 C C . SER A 1 171 ? 23.333 -2.961 2.525 1.00 97.25 171 SER A C 1
ATOM 1391 O O . SER A 1 171 ? 23.545 -3.185 1.338 1.00 97.25 171 SER A O 1
ATOM 1393 N N . LEU A 1 172 ? 24.090 -3.485 3.497 1.00 96.56 172 LEU A N 1
ATOM 1394 C CA . LEU A 1 172 ? 25.180 -4.436 3.249 1.00 96.56 172 LEU A CA 1
ATOM 1395 C C . LEU A 1 172 ? 24.673 -5.833 2.857 1.00 96.56 172 LEU A C 1
ATOM 1397 O O . LEU A 1 172 ? 25.415 -6.599 2.254 1.00 96.56 172 LEU A O 1
ATOM 1401 N N . GLU A 1 173 ? 23.435 -6.171 3.221 1.00 96.62 173 GLU A N 1
ATOM 1402 C CA . GLU A 1 173 ? 22.842 -7.506 3.047 1.00 96.62 173 GLU A CA 1
ATOM 1403 C C . GLU A 1 173 ? 21.635 -7.489 2.096 1.00 96.62 173 GLU A C 1
ATOM 1405 O O . GLU A 1 173 ? 21.222 -8.529 1.582 1.00 96.62 173 GLU A O 1
ATOM 1410 N N . CYS A 1 174 ? 21.010 -6.325 1.918 1.00 96.62 174 CYS A N 1
ATOM 1411 C CA . CYS A 1 174 ? 19.787 -6.118 1.155 1.00 96.62 174 CYS A CA 1
ATOM 1412 C C . CYS A 1 174 ? 19.885 -4.817 0.353 1.00 96.62 174 CYS A C 1
ATOM 1414 O O . CYS A 1 174 ? 20.207 -3.770 0.903 1.00 96.62 174 CYS A O 1
ATOM 1416 N N . GLU A 1 175 ? 19.515 -4.840 -0.924 1.00 95.12 175 GLU A N 1
ATOM 1417 C CA . GLU A 1 175 ? 19.379 -3.630 -1.735 1.00 95.12 175 GLU A CA 1
ATOM 1418 C C . GLU A 1 175 ? 18.218 -2.787 -1.190 1.00 95.12 175 GLU A C 1
ATOM 1420 O O . GLU A 1 175 ? 17.044 -3.140 -1.348 1.00 95.12 175 GLU A O 1
ATOM 1425 N N . VAL A 1 176 ? 18.547 -1.683 -0.516 1.00 96.69 176 VAL A N 1
ATOM 1426 C CA . VAL A 1 176 ? 17.573 -0.703 -0.027 1.00 96.69 176 VAL A CA 1
ATOM 1427 C C . VAL A 1 176 ? 17.101 0.146 -1.202 1.00 96.69 176 VAL A C 1
ATOM 1429 O O . VAL A 1 176 ? 17.890 0.841 -1.835 1.00 96.69 176 VAL A O 1
ATOM 1432 N N . ILE A 1 177 ? 15.798 0.108 -1.468 1.00 95.19 177 ILE A N 1
ATOM 1433 C CA . ILE A 1 177 ? 15.164 0.883 -2.539 1.00 95.19 177 ILE A CA 1
ATOM 1434 C C . ILE A 1 177 ? 14.821 2.279 -2.027 1.00 95.19 177 ILE A C 1
ATOM 1436 O O . ILE A 1 177 ? 15.075 3.281 -2.695 1.00 95.19 177 ILE A O 1
ATOM 1440 N N . LYS A 1 178 ? 14.184 2.341 -0.851 1.00 95.12 178 LYS A N 1
ATOM 1441 C CA . LYS A 1 178 ? 13.718 3.590 -0.246 1.00 95.12 178 LYS A CA 1
ATOM 1442 C C . LYS A 1 178 ? 13.454 3.417 1.245 1.00 95.12 178 LYS A C 1
ATOM 1444 O O . LYS A 1 178 ? 13.033 2.349 1.685 1.00 95.12 178 LYS A O 1
ATOM 1449 N N . SER A 1 179 ? 13.631 4.486 2.010 1.00 96.38 179 SER A N 1
ATOM 1450 C CA . SER A 1 179 ? 13.257 4.560 3.420 1.00 96.38 179 SER A CA 1
ATOM 1451 C C . SER A 1 179 ? 12.311 5.732 3.686 1.00 96.38 179 SER A C 1
ATOM 1453 O O . SER A 1 179 ? 12.281 6.721 2.951 1.00 96.38 179 SER A O 1
ATOM 1455 N N . PHE A 1 180 ? 11.489 5.590 4.724 1.00 94.44 180 PHE A N 1
ATOM 1456 C CA . PHE A 1 180 ? 10.485 6.565 5.134 1.00 94.44 180 PHE A CA 1
ATOM 1457 C C . PHE A 1 180 ? 10.508 6.732 6.649 1.00 94.44 180 PHE A C 1
ATOM 1459 O O . PHE A 1 180 ? 10.395 5.754 7.391 1.00 94.44 180 PHE A O 1
ATOM 1466 N N . ASP A 1 181 ? 10.553 7.977 7.108 1.00 94.88 181 ASP A N 1
ATOM 1467 C CA . ASP A 1 181 ? 10.348 8.300 8.515 1.00 94.88 181 ASP A CA 1
ATOM 1468 C C . ASP A 1 181 ? 8.851 8.502 8.774 1.00 94.88 181 ASP A C 1
ATOM 1470 O O . ASP A 1 181 ? 8.222 9.461 8.320 1.00 94.88 181 ASP A O 1
ATOM 1474 N N . ILE A 1 182 ? 8.257 7.570 9.513 1.00 92.81 182 ILE A N 1
ATOM 1475 C CA . ILE A 1 182 ? 6.831 7.549 9.812 1.00 92.81 182 ILE A CA 1
ATOM 1476 C C . ILE A 1 182 ? 6.594 8.246 11.147 1.00 92.81 182 ILE A C 1
ATOM 1478 O O . ILE A 1 182 ? 6.737 7.656 12.219 1.00 92.81 182 ILE A O 1
ATOM 1482 N N . LYS A 1 183 ? 6.209 9.522 11.080 1.00 91.00 183 LYS A N 1
ATOM 1483 C CA . LYS A 1 183 ? 5.876 10.326 12.259 1.00 91.00 183 LYS A CA 1
ATOM 1484 C C . LYS A 1 183 ? 4.422 10.127 12.677 1.00 91.00 183 LYS A C 1
ATOM 1486 O O . LYS A 1 183 ? 3.504 10.458 11.927 1.00 91.00 183 LYS A O 1
ATOM 1491 N N . ILE A 1 184 ? 4.209 9.666 13.908 1.00 87.56 184 ILE A N 1
ATOM 1492 C CA . ILE A 1 184 ? 2.874 9.517 14.494 1.00 87.56 184 ILE A CA 1
ATOM 1493 C C . ILE A 1 184 ? 2.566 10.687 15.431 1.00 87.56 184 ILE A C 1
ATOM 1495 O O . ILE A 1 184 ? 3.404 11.100 16.228 1.00 87.56 184 ILE A O 1
ATOM 1499 N N . SER A 1 185 ? 1.357 11.248 15.345 1.00 83.31 185 SER A N 1
ATOM 1500 C CA . SER A 1 185 ? 1.026 12.502 16.039 1.00 83.31 185 SER A CA 1
ATOM 1501 C C . SER A 1 185 ? 0.852 12.370 17.556 1.00 83.31 185 SER A C 1
ATOM 1503 O O . SER A 1 185 ? 0.891 13.384 18.245 1.00 83.31 185 SER A O 1
ATOM 1505 N N . SER A 1 186 ? 0.607 11.164 18.077 1.00 84.62 186 SER A N 1
ATOM 1506 C CA . SER A 1 186 ? 0.468 10.916 19.517 1.00 84.62 186 SER A CA 1
ATOM 1507 C C . SER A 1 186 ? 0.853 9.482 19.890 1.00 84.62 186 SER A C 1
ATOM 1509 O O . SER A 1 186 ? 1.005 8.617 19.024 1.00 84.62 186 SER A O 1
ATOM 1511 N N . LYS A 1 187 ? 1.006 9.232 21.190 1.00 88.94 187 LYS A N 1
ATOM 1512 C CA . LYS A 1 187 ? 1.372 7.925 21.749 1.00 88.94 187 LYS A CA 1
ATOM 1513 C C . LYS A 1 187 ? 0.252 6.895 21.589 1.00 88.94 187 LYS A C 1
ATOM 1515 O O . LYS A 1 187 ? 0.520 5.752 21.244 1.00 88.94 187 LYS A O 1
ATOM 1520 N N . GLU A 1 188 ? -0.997 7.319 21.726 1.00 84.56 188 GLU A N 1
ATOM 1521 C CA . GLU A 1 188 ? -2.190 6.487 21.528 1.00 84.56 188 GLU A CA 1
ATOM 1522 C C . GLU A 1 188 ? -2.299 6.057 20.061 1.00 84.56 188 GLU A C 1
ATOM 1524 O O . GLU A 1 188 ? -2.482 4.879 19.759 1.00 84.56 188 GLU A O 1
ATOM 1529 N N . LYS A 1 189 ? -2.078 6.994 19.124 1.00 84.31 189 LYS A N 1
ATOM 1530 C CA . LYS A 1 189 ? -2.033 6.664 17.693 1.00 84.31 189 LYS A CA 1
ATOM 1531 C C . LYS A 1 189 ? -0.876 5.724 17.358 1.00 84.31 189 LYS A C 1
ATOM 1533 O O . LYS A 1 189 ? -0.994 4.937 16.424 1.00 84.31 189 LYS A O 1
ATOM 1538 N N . LEU A 1 190 ? 0.245 5.804 18.082 1.00 89.38 190 LEU A N 1
ATOM 1539 C CA . LEU A 1 190 ? 1.357 4.870 17.906 1.00 89.38 190 LEU A CA 1
ATOM 1540 C C . LEU A 1 190 ? 0.949 3.465 18.356 1.00 89.38 190 LEU A C 1
ATOM 1542 O O . LEU A 1 190 ? 1.249 2.508 17.651 1.00 89.38 190 LEU A O 1
ATOM 1546 N N . MET A 1 191 ? 0.224 3.336 19.469 1.00 89.69 191 MET A N 1
ATOM 1547 C CA . MET A 1 191 ? -0.259 2.036 19.939 1.00 89.69 191 MET A CA 1
ATOM 1548 C C . MET A 1 191 ? -1.222 1.376 18.943 1.00 89.69 191 MET A C 1
ATOM 1550 O O . MET A 1 191 ? -1.067 0.196 18.613 1.00 89.69 191 MET A O 1
ATOM 1554 N N . GLU A 1 192 ? -2.153 2.155 18.389 1.00 87.06 192 GLU A N 1
ATOM 1555 C CA . GLU A 1 192 ? -3.029 1.693 17.306 1.00 87.06 192 GLU A CA 1
ATOM 1556 C C . GLU A 1 192 ? -2.246 1.370 16.032 1.00 87.06 192 GLU A C 1
ATOM 1558 O O . GLU A 1 192 ? -2.496 0.353 15.386 1.00 87.06 192 GLU A O 1
ATOM 1563 N N . CYS A 1 193 ? -1.237 2.181 15.697 1.00 90.31 193 CYS A N 1
ATOM 1564 C CA . CYS A 1 193 ? -0.359 1.924 14.562 1.00 90.31 193 CYS A CA 1
ATOM 1565 C C . CYS A 1 193 ? 0.340 0.567 14.688 1.00 90.31 193 CYS A C 1
ATOM 1567 O O . CYS A 1 193 ? 0.309 -0.217 13.743 1.00 90.31 193 CYS A O 1
ATOM 1569 N N . VAL A 1 194 ? 0.946 0.289 15.847 1.00 92.62 194 VAL A N 1
ATOM 1570 C CA . VAL A 1 194 ? 1.616 -0.986 16.135 1.00 92.62 194 VAL A CA 1
ATOM 1571 C C . VAL A 1 194 ? 0.622 -2.132 15.994 1.00 92.62 194 VAL A C 1
ATOM 1573 O O . VAL A 1 194 ? 0.906 -3.102 15.304 1.00 92.62 194 VAL A O 1
ATOM 1576 N N . SER A 1 195 ? -0.569 -2.005 16.569 1.00 91.06 195 SER A N 1
ATOM 1577 C CA . SER A 1 195 ? -1.567 -3.069 16.487 1.00 91.06 195 SER A CA 1
ATOM 1578 C C . SER A 1 195 ? -2.054 -3.312 15.052 1.00 91.06 195 SER A C 1
ATOM 1580 O O . SER A 1 195 ? -2.202 -4.456 14.635 1.00 91.06 195 SER A O 1
ATOM 1582 N N . GLY A 1 196 ? -2.236 -2.255 14.255 1.00 90.88 196 GLY A N 1
ATOM 1583 C CA . GLY A 1 196 ? -2.564 -2.390 12.837 1.00 90.88 196 GLY A CA 1
ATOM 1584 C C . GLY A 1 196 ? -1.450 -3.057 12.028 1.00 90.88 196 GLY A C 1
ATOM 1585 O O . GLY A 1 196 ? -1.756 -3.903 11.196 1.00 90.88 196 GLY A O 1
ATOM 1586 N N . ILE A 1 197 ? -0.174 -2.787 12.319 1.00 93.06 197 ILE A N 1
ATOM 1587 C CA . ILE A 1 197 ? 0.957 -3.490 11.682 1.00 93.06 197 ILE A CA 1
ATOM 1588 C C . ILE A 1 197 ? 0.837 -5.012 11.881 1.00 93.06 197 ILE A C 1
ATOM 1590 O O . ILE A 1 197 ? 0.902 -5.751 10.909 1.00 93.06 197 ILE A O 1
ATOM 1594 N N . TYR A 1 198 ? 0.557 -5.477 13.104 1.00 93.50 198 TYR A N 1
ATOM 1595 C CA . TYR A 1 198 ? 0.450 -6.916 13.407 1.00 93.50 198 TYR A CA 1
ATOM 1596 C C . TYR A 1 198 ? -0.891 -7.557 13.023 1.00 93.50 198 TYR A C 1
ATOM 1598 O O . TYR A 1 198 ? -1.008 -8.782 13.019 1.00 93.50 198 TYR A O 1
ATOM 1606 N N . SER A 1 199 ? -1.912 -6.763 12.693 1.00 91.12 199 SER A N 1
ATOM 1607 C CA . SER A 1 199 ? -3.239 -7.301 12.357 1.00 91.12 199 SER A CA 1
ATOM 1608 C C . SER A 1 199 ? -3.305 -8.050 11.023 1.00 91.12 199 SER A C 1
ATOM 1610 O O . SER A 1 199 ? -4.271 -8.768 10.762 1.00 91.12 199 SER A O 1
ATOM 1612 N N . TYR A 1 200 ? -2.277 -7.914 10.182 1.00 88.88 200 TYR A N 1
ATOM 1613 C CA . TYR A 1 200 ? -2.137 -8.738 8.986 1.00 88.88 200 TYR A CA 1
ATOM 1614 C C . TYR A 1 200 ? -2.011 -10.222 9.345 1.00 88.88 200 TYR A C 1
ATOM 1616 O O . TYR A 1 200 ? -2.781 -11.032 8.827 1.00 88.88 200 TYR A O 1
ATOM 1624 N N . GLU A 1 201 ? -1.096 -10.528 10.273 1.00 88.12 201 GLU A N 1
ATOM 1625 C CA . GLU A 1 201 ? -0.715 -11.883 10.695 1.00 88.12 201 GLU A CA 1
ATOM 1626 C C . GLU A 1 201 ? -1.652 -12.439 11.772 1.00 88.12 201 GLU A C 1
ATOM 1628 O O . GLU A 1 201 ? -2.025 -13.606 11.733 1.00 88.12 201 GLU A O 1
ATOM 1633 N N . LEU A 1 202 ? -2.027 -11.605 12.747 1.00 90.56 202 LEU A N 1
ATOM 1634 C CA . LEU A 1 202 ? -2.772 -12.038 13.937 1.00 90.56 202 LEU A CA 1
ATOM 1635 C C . LEU A 1 202 ? -4.280 -11.781 13.841 1.00 90.56 202 LEU A C 1
ATOM 1637 O O . LEU A 1 202 ? -5.029 -12.141 14.747 1.00 90.56 202 LEU A O 1
ATOM 1641 N N . GLY A 1 203 ? -4.724 -11.119 12.772 1.00 91.19 203 GLY A N 1
ATOM 1642 C CA . GLY A 1 203 ? -6.083 -10.613 12.647 1.00 91.19 203 GLY A CA 1
ATOM 1643 C C . GLY A 1 203 ? -6.341 -9.335 13.467 1.00 91.19 203 GLY A C 1
ATOM 1644 O O . GLY A 1 203 ? -5.445 -8.783 14.113 1.00 91.19 203 GLY A O 1
ATOM 1645 N N . PRO A 1 204 ? -7.579 -8.813 13.440 1.00 91.62 204 PRO A N 1
ATOM 1646 C CA . PRO A 1 204 ? -7.914 -7.501 14.011 1.00 91.62 204 PRO A CA 1
ATOM 1647 C C . PRO A 1 204 ? -7.686 -7.389 15.524 1.00 91.62 204 PRO A C 1
ATOM 1649 O O . PRO A 1 204 ? -7.214 -6.352 16.016 1.00 91.62 204 PRO A O 1
ATOM 1652 N N . LYS A 1 205 ? -7.995 -8.466 16.258 1.00 91.88 205 LYS A N 1
ATOM 1653 C CA . LYS A 1 205 ? -7.771 -8.605 17.701 1.00 91.88 205 LYS A CA 1
ATOM 1654 C C . LYS A 1 205 ? -6.373 -9.166 17.959 1.00 91.88 205 LYS A C 1
ATOM 1656 O O . LYS A 1 205 ? -6.164 -10.372 18.010 1.00 91.88 205 LYS A O 1
ATOM 1661 N N . VAL A 1 206 ? -5.415 -8.258 18.124 1.00 89.44 206 VAL A N 1
ATOM 1662 C CA . VAL A 1 206 ? -4.018 -8.602 18.428 1.00 89.44 206 VAL A CA 1
ATOM 1663 C C . VAL A 1 206 ? -3.856 -9.138 19.857 1.00 89.44 206 VAL A C 1
ATOM 1665 O O . VAL A 1 206 ? -4.648 -8.826 20.745 1.00 89.44 206 VAL A O 1
ATOM 1668 N N . SER A 1 207 ? -2.802 -9.923 20.086 1.00 91.38 207 SER A N 1
ATOM 1669 C CA . SER A 1 207 ? -2.504 -10.537 21.386 1.00 91.38 207 SER A CA 1
ATOM 1670 C C . SER A 1 207 ? -2.047 -9.528 22.449 1.00 91.38 207 SER A C 1
ATOM 1672 O O . SER A 1 207 ? -1.532 -8.450 22.139 1.00 91.38 207 SER A O 1
ATOM 1674 N N . GLU A 1 208 ? -2.143 -9.914 23.725 1.00 90.75 208 GLU A N 1
ATOM 1675 C CA . GLU A 1 208 ? -1.662 -9.115 24.866 1.00 90.75 208 GLU A CA 1
ATOM 1676 C C . GLU A 1 208 ? -0.168 -8.768 24.776 1.00 90.75 208 GLU A C 1
ATOM 1678 O O . GLU A 1 208 ? 0.260 -7.707 25.237 1.00 90.75 208 GLU A O 1
ATOM 1683 N N . ILE A 1 209 ? 0.630 -9.621 24.125 1.00 92.06 209 ILE A N 1
ATOM 1684 C CA . ILE A 1 209 ? 2.057 -9.376 23.875 1.00 92.06 209 ILE A CA 1
ATOM 1685 C C . ILE A 1 209 ? 2.229 -8.163 22.953 1.00 92.06 209 ILE A C 1
ATOM 1687 O O . ILE A 1 209 ? 3.062 -7.295 23.220 1.00 92.06 209 ILE A O 1
ATOM 1691 N N . ILE A 1 210 ? 1.422 -8.062 21.892 1.00 92.94 210 ILE A N 1
ATOM 1692 C CA . ILE A 1 210 ? 1.457 -6.919 20.973 1.00 92.94 210 ILE A CA 1
ATOM 1693 C C . ILE A 1 210 ? 0.919 -5.656 21.644 1.00 92.94 210 ILE A C 1
ATOM 1695 O O . ILE A 1 210 ? 1.502 -4.587 21.466 1.00 92.94 210 ILE A O 1
ATOM 1699 N N . ILE A 1 211 ? -0.124 -5.769 22.470 1.00 90.88 211 ILE A N 1
ATOM 1700 C CA . ILE A 1 211 ? -0.626 -4.641 23.271 1.00 90.88 211 ILE A CA 1
ATOM 1701 C C . ILE A 1 211 ? 0.470 -4.139 24.227 1.00 90.88 211 ILE A C 1
ATOM 1703 O O . ILE A 1 211 ? 0.749 -2.940 24.289 1.00 90.88 211 ILE A O 1
ATOM 1707 N N . SER A 1 212 ? 1.165 -5.050 24.911 1.00 92.06 212 SER A N 1
ATOM 1708 C CA . SER A 1 212 ? 2.284 -4.726 25.804 1.00 92.06 212 SER A CA 1
ATOM 1709 C C . SER A 1 212 ? 3.441 -4.082 25.047 1.00 92.06 212 SER A C 1
ATOM 1711 O O . SER A 1 212 ? 3.993 -3.076 25.491 1.00 92.06 212 SER A O 1
ATOM 1713 N N . LYS A 1 213 ? 3.782 -4.609 23.868 1.00 94.12 213 LYS A N 1
ATOM 1714 C CA . LYS A 1 213 ? 4.778 -4.026 22.965 1.00 94.12 213 LYS A CA 1
ATOM 1715 C C . LYS A 1 213 ? 4.412 -2.594 22.582 1.00 94.12 213 LYS A C 1
ATOM 1717 O O . LYS A 1 213 ? 5.230 -1.692 22.747 1.00 94.12 213 LYS A O 1
ATOM 1722 N N . ALA A 1 214 ? 3.188 -2.382 22.105 1.00 92.50 214 ALA A N 1
ATOM 1723 C CA . ALA A 1 214 ? 2.658 -1.074 21.743 1.00 92.50 214 ALA A CA 1
ATOM 1724 C C . ALA A 1 214 ? 2.758 -0.090 22.918 1.00 92.50 214 ALA A C 1
ATOM 1726 O O . ALA A 1 214 ? 3.256 1.026 22.757 1.00 92.50 214 ALA A O 1
ATOM 1727 N N . PHE A 1 215 ? 2.373 -0.532 24.117 1.00 92.75 215 PHE A N 1
ATOM 1728 C CA . PHE A 1 215 ? 2.488 0.258 25.336 1.00 92.75 215 PHE A CA 1
ATOM 1729 C C . PHE A 1 215 ? 3.943 0.626 25.661 1.00 92.75 215 PHE A C 1
ATOM 1731 O O . PHE A 1 215 ? 4.219 1.792 25.940 1.00 92.75 215 PHE A O 1
ATOM 1738 N N . GLN A 1 216 ? 4.900 -0.305 25.577 1.00 94.00 216 GLN A N 1
ATOM 1739 C CA . GLN A 1 216 ? 6.315 0.017 25.816 1.00 94.00 216 GLN A CA 1
ATOM 1740 C C . GLN A 1 216 ? 6.873 0.988 24.771 1.00 94.00 216 GLN A C 1
ATOM 1742 O O . GLN A 1 216 ? 7.541 1.954 25.137 1.00 94.00 216 GLN A O 1
ATOM 1747 N N . LEU A 1 217 ? 6.553 0.797 23.487 1.00 93.88 217 LEU A N 1
ATOM 1748 C CA . LEU A 1 217 ? 6.941 1.732 22.427 1.00 93.88 217 LEU A CA 1
ATOM 1749 C C . LEU A 1 217 ? 6.361 3.133 22.674 1.00 93.88 217 LEU A C 1
ATOM 1751 O O . LEU A 1 217 ? 7.045 4.128 22.451 1.00 93.88 217 LEU A O 1
ATOM 1755 N N . SER A 1 218 ? 5.149 3.232 23.227 1.00 92.56 218 SER A N 1
ATOM 1756 C CA . SER A 1 218 ? 4.525 4.512 23.582 1.00 92.56 218 SER A CA 1
ATOM 1757 C C . SER A 1 218 ? 5.244 5.270 24.712 1.00 92.56 218 SER A C 1
ATOM 1759 O O . SER A 1 218 ? 5.080 6.485 24.847 1.00 92.56 218 SER A O 1
ATOM 1761 N N . LYS A 1 219 ? 6.069 4.603 25.533 1.00 93.12 219 LYS A N 1
ATOM 1762 C CA . LYS A 1 219 ? 6.801 5.262 26.630 1.00 93.12 219 LYS A CA 1
ATOM 1763 C C . LYS A 1 219 ? 7.954 6.124 26.135 1.00 93.12 219 LYS A C 1
ATOM 1765 O O . LYS A 1 219 ? 8.251 7.134 26.773 1.00 93.12 219 LYS A O 1
ATOM 1770 N N . TYR A 1 220 ? 8.546 5.782 24.993 1.00 92.00 220 TYR A N 1
ATOM 1771 C CA . TYR A 1 220 ? 9.584 6.599 24.373 1.00 92.00 220 TYR A CA 1
ATOM 1772 C C . TYR A 1 220 ? 9.039 7.994 24.033 1.00 92.00 220 TYR A C 1
ATOM 1774 O O . TYR A 1 220 ? 7.842 8.190 23.796 1.00 92.00 220 TYR A O 1
ATOM 1782 N N . LYS A 1 221 ? 9.920 8.996 24.088 1.00 89.38 221 LYS A N 1
ATOM 1783 C CA . LYS A 1 221 ? 9.569 10.388 23.783 1.00 89.38 221 LYS A CA 1
ATOM 1784 C C . LYS A 1 221 ? 9.237 10.546 22.295 1.00 89.38 221 LYS A C 1
ATOM 1786 O O . LYS A 1 221 ? 8.262 11.206 21.947 1.00 89.38 221 LYS A O 1
ATOM 1791 N N . GLU A 1 222 ? 10.007 9.889 21.440 1.00 89.06 222 GLU A N 1
ATOM 1792 C CA . GLU A 1 222 ? 9.864 9.927 19.994 1.00 89.06 222 GLU A CA 1
ATOM 1793 C C . GLU A 1 222 ? 8.727 9.006 19.555 1.00 89.06 222 GLU A C 1
ATOM 1795 O O . GLU A 1 222 ? 8.682 7.836 19.916 1.00 89.06 222 GLU A O 1
ATOM 1800 N N . THR A 1 223 ? 7.819 9.526 18.735 1.00 91.44 223 THR A N 1
ATOM 1801 C CA . THR A 1 223 ? 6.719 8.773 18.108 1.00 91.44 223 THR A CA 1
ATOM 1802 C C . THR A 1 223 ? 6.979 8.504 16.624 1.00 91.44 223 THR A C 1
ATOM 1804 O O . THR A 1 223 ? 6.057 8.198 15.867 1.00 91.44 223 THR A O 1
ATOM 1807 N N . THR A 1 224 ? 8.233 8.665 16.196 1.00 94.00 224 THR A N 1
ATOM 1808 C CA . THR A 1 224 ? 8.669 8.439 14.816 1.00 94.00 224 THR A CA 1
ATOM 1809 C C . THR A 1 224 ? 9.417 7.120 14.750 1.00 94.00 224 THR A C 1
ATOM 1811 O O . THR A 1 224 ? 10.267 6.851 15.595 1.00 94.00 224 THR A O 1
ATOM 1814 N N . PHE A 1 225 ? 9.090 6.301 13.762 1.00 96.06 225 PHE A N 1
ATOM 1815 C CA . PHE A 1 225 ? 9.800 5.064 13.454 1.00 96.06 225 PHE A CA 1
ATOM 1816 C C . PHE A 1 225 ? 10.175 5.055 11.973 1.00 96.06 225 PHE A C 1
ATOM 1818 O O . PHE A 1 225 ? 9.602 5.812 11.190 1.00 96.06 225 PHE A O 1
ATOM 1825 N N . LYS A 1 226 ? 11.134 4.219 11.579 1.00 97.44 226 LYS A N 1
ATOM 1826 C CA . LYS A 1 226 ? 11.609 4.163 10.194 1.00 97.44 226 LYS A CA 1
ATOM 1827 C C . LYS A 1 226 ? 11.076 2.914 9.496 1.00 97.44 226 LYS A C 1
ATOM 1829 O O . LYS A 1 226 ? 11.177 1.816 10.036 1.00 97.44 226 LYS A O 1
ATOM 1834 N N . LEU A 1 227 ? 10.523 3.085 8.301 1.00 97.88 227 LEU A N 1
ATOM 1835 C CA . LEU A 1 227 ? 10.195 2.015 7.364 1.00 97.88 227 LEU A CA 1
ATOM 1836 C C . LEU A 1 227 ? 11.294 1.957 6.301 1.00 97.88 227 LEU A C 1
ATOM 1838 O O . LEU A 1 227 ? 11.536 2.947 5.620 1.00 97.88 227 LEU A O 1
ATOM 1842 N N . ILE A 1 228 ? 11.945 0.812 6.148 1.00 98.25 228 ILE A N 1
ATOM 1843 C CA . ILE A 1 228 ? 12.975 0.563 5.138 1.00 98.25 228 ILE A CA 1
ATOM 1844 C C . ILE A 1 228 ? 12.413 -0.460 4.160 1.00 98.25 228 ILE A C 1
ATOM 1846 O O . ILE A 1 228 ? 12.007 -1.547 4.568 1.00 98.25 228 ILE A O 1
ATOM 1850 N N . VAL A 1 229 ? 12.381 -0.112 2.880 1.00 97.88 229 VAL A N 1
ATOM 1851 C CA . VAL A 1 229 ? 11.879 -0.964 1.803 1.00 97.88 229 VAL A CA 1
ATOM 1852 C C . VAL A 1 229 ? 13.062 -1.453 0.983 1.00 97.88 229 VAL A C 1
ATOM 1854 O O . VAL A 1 229 ? 13.858 -0.654 0.484 1.00 97.88 229 VAL A O 1
ATOM 1857 N N . THR A 1 230 ? 13.178 -2.767 0.849 1.00 97.06 230 THR A N 1
ATOM 1858 C CA . THR A 1 230 ? 14.263 -3.431 0.124 1.00 97.06 230 THR A CA 1
ATOM 1859 C C . THR A 1 230 ? 13.713 -4.203 -1.065 1.00 97.06 230 THR A C 1
ATOM 1861 O O . THR A 1 230 ? 12.510 -4.482 -1.141 1.00 97.06 230 THR A O 1
ATOM 1864 N N . ARG A 1 231 ? 14.596 -4.625 -1.978 1.00 93.81 231 ARG A N 1
ATOM 1865 C CA . ARG A 1 231 ? 14.264 -5.717 -2.905 1.00 93.81 231 ARG A CA 1
ATOM 1866 C C . ARG A 1 231 ? 13.739 -6.923 -2.125 1.00 93.81 231 ARG A C 1
ATOM 1868 O O . ARG A 1 231 ? 14.047 -7.080 -0.942 1.00 93.81 231 ARG A O 1
ATOM 1875 N N . ASN A 1 232 ? 12.914 -7.741 -2.775 1.00 91.75 232 ASN A N 1
ATOM 1876 C CA . ASN A 1 232 ? 12.442 -8.970 -2.156 1.00 91.75 232 ASN A CA 1
ATOM 1877 C C . ASN A 1 232 ? 13.578 -9.985 -2.030 1.00 91.75 232 ASN A C 1
ATOM 1879 O O . ASN A 1 232 ? 14.316 -10.224 -2.988 1.00 91.75 232 ASN A O 1
ATOM 1883 N N . TYR A 1 233 ? 13.662 -10.601 -0.858 1.00 91.50 233 TYR A N 1
ATOM 1884 C CA . TYR A 1 233 ? 14.577 -11.694 -0.560 1.00 91.50 233 TYR A CA 1
ATOM 1885 C C . TYR A 1 233 ? 13.801 -12.869 0.025 1.00 91.50 233 TYR A C 1
ATOM 1887 O O . TYR A 1 233 ? 12.706 -12.708 0.558 1.00 91.50 233 TYR A O 1
ATOM 1895 N N . GLU A 1 234 ? 14.406 -14.052 -0.035 1.00 92.75 234 GLU A N 1
ATOM 1896 C CA . GLU A 1 234 ? 13.885 -15.239 0.639 1.00 92.75 234 GLU A CA 1
ATOM 1897 C C . GLU A 1 234 ? 13.646 -14.972 2.130 1.00 92.75 234 GLU A C 1
ATOM 1899 O O . GLU A 1 234 ? 14.465 -14.331 2.803 1.00 92.75 234 GLU A O 1
ATOM 1904 N N . LYS A 1 235 ? 12.555 -15.524 2.672 1.00 93.94 235 LYS A N 1
ATOM 1905 C CA . LYS A 1 235 ? 12.146 -15.324 4.073 1.00 93.94 235 LYS A CA 1
ATOM 1906 C C . LYS A 1 235 ? 13.281 -15.618 5.056 1.00 93.94 235 LYS A C 1
ATOM 1908 O O . LYS A 1 235 ? 13.497 -14.868 6.007 1.00 93.94 235 LYS A O 1
ATOM 1913 N N . SER A 1 236 ? 14.062 -16.670 4.803 1.00 95.38 236 SER A N 1
ATOM 1914 C CA . SER A 1 236 ? 15.216 -17.033 5.633 1.00 95.38 236 SER A CA 1
ATOM 1915 C C . SER A 1 236 ? 16.298 -15.952 5.668 1.00 95.38 236 SER A C 1
ATOM 1917 O O . SER A 1 236 ? 16.950 -15.779 6.693 1.00 95.38 236 SER A O 1
ATOM 1919 N N . HIS A 1 237 ? 16.505 -15.219 4.570 1.00 96.25 237 HIS A N 1
ATOM 1920 C CA . HIS A 1 237 ? 17.474 -14.121 4.517 1.00 96.25 237 HIS A CA 1
ATOM 1921 C C . HIS A 1 237 ? 16.979 -12.916 5.316 1.00 96.25 237 HIS A C 1
ATOM 1923 O O . HIS A 1 237 ? 17.705 -12.390 6.157 1.00 96.25 237 HIS A O 1
ATOM 1929 N N . ILE A 1 238 ? 15.708 -12.544 5.142 1.00 96.44 238 ILE A N 1
ATOM 1930 C CA . ILE A 1 238 ? 15.075 -11.456 5.902 1.00 96.44 238 ILE A CA 1
ATOM 1931 C C . ILE A 1 238 ? 15.125 -11.728 7.413 1.00 96.44 238 ILE A C 1
ATOM 1933 O O . ILE A 1 238 ? 15.451 -10.830 8.195 1.00 96.44 238 ILE A O 1
ATOM 1937 N N . ILE A 1 239 ? 14.869 -12.972 7.835 1.00 95.12 239 ILE A N 1
ATOM 1938 C CA . ILE A 1 239 ? 14.989 -13.389 9.240 1.00 95.12 239 ILE A CA 1
ATOM 1939 C C . ILE A 1 239 ? 16.427 -13.220 9.743 1.00 95.12 239 ILE A C 1
ATOM 1941 O O . ILE A 1 239 ? 16.617 -12.591 10.784 1.00 95.12 239 ILE A O 1
ATOM 1945 N N . LYS A 1 240 ? 17.435 -13.683 8.990 1.00 96.56 240 LYS A N 1
ATOM 1946 C CA . LYS A 1 240 ? 18.854 -13.530 9.361 1.00 96.56 240 LYS A CA 1
ATOM 1947 C C . LYS A 1 240 ? 19.249 -12.064 9.548 1.00 96.56 240 LYS A C 1
ATOM 1949 O O . LYS A 1 240 ? 19.878 -11.717 10.546 1.00 96.56 240 LYS A O 1
ATOM 1954 N N . VAL A 1 241 ? 18.851 -11.185 8.625 1.00 96.69 241 VAL A N 1
ATOM 1955 C CA . VAL A 1 241 ? 19.130 -9.740 8.722 1.00 96.69 241 VAL A CA 1
ATOM 1956 C C . VAL A 1 241 ? 18.437 -9.134 9.946 1.00 96.69 241 VAL A C 1
ATOM 1958 O O . VAL A 1 241 ? 19.062 -8.408 10.722 1.00 96.69 241 VAL A O 1
ATOM 1961 N N . LYS A 1 242 ? 17.166 -9.483 10.178 1.00 95.12 242 LYS A N 1
ATOM 1962 C CA . LYS A 1 242 ? 16.396 -9.053 11.355 1.00 95.12 242 LYS A CA 1
ATOM 1963 C C . LYS A 1 242 ? 17.060 -9.486 12.669 1.00 95.12 242 LYS A C 1
ATOM 1965 O O . LYS A 1 242 ? 17.147 -8.686 13.598 1.00 95.12 242 LYS A O 1
ATOM 1970 N N . GLU A 1 243 ? 17.543 -10.722 12.756 1.00 94.69 243 GLU A N 1
ATOM 1971 C CA . GLU A 1 243 ? 18.251 -11.253 13.929 1.00 94.69 243 GLU A CA 1
ATOM 1972 C C . GLU A 1 243 ? 19.607 -10.581 14.151 1.00 94.69 243 GLU A C 1
ATOM 1974 O O . GLU A 1 243 ? 19.944 -10.249 15.288 1.00 94.69 243 GLU A O 1
ATOM 1979 N N . LYS A 1 244 ? 20.356 -10.301 13.078 1.00 94.94 244 LYS A N 1
ATOM 1980 C CA . LYS A 1 244 ? 21.616 -9.544 13.144 1.00 94.94 244 LYS A CA 1
ATOM 1981 C C . LYS A 1 244 ? 21.391 -8.152 13.735 1.00 94.94 244 LYS A C 1
ATOM 1983 O O . LYS A 1 244 ? 22.121 -7.752 14.640 1.00 94.94 244 LYS A O 1
ATOM 1988 N N . VAL A 1 245 ? 20.351 -7.443 13.282 1.00 94.12 245 VAL A N 1
ATOM 1989 C CA . VAL A 1 245 ? 19.968 -6.134 13.841 1.00 94.12 245 VAL A CA 1
ATOM 1990 C C . VAL A 1 245 ? 19.568 -6.263 15.313 1.00 94.12 245 VAL A C 1
ATOM 1992 O O . VAL A 1 245 ? 20.050 -5.491 16.133 1.00 94.12 245 VAL A O 1
ATOM 1995 N N . ARG A 1 246 ? 18.748 -7.255 15.685 1.00 94.00 246 ARG A N 1
ATOM 1996 C CA . ARG A 1 246 ? 18.374 -7.498 17.094 1.00 94.00 246 ARG A CA 1
ATOM 1997 C C . ARG A 1 246 ? 19.603 -7.689 17.979 1.00 94.00 246 ARG A C 1
ATOM 1999 O O . ARG A 1 246 ? 19.797 -6.942 18.930 1.00 94.00 246 ARG A O 1
ATOM 2006 N N . LYS A 1 247 ? 20.497 -8.600 17.588 1.00 93.38 247 LYS A N 1
ATOM 2007 C CA . LYS A 1 247 ? 21.725 -8.910 18.329 1.00 93.38 247 LYS A CA 1
ATOM 2008 C C . LYS A 1 247 ? 22.641 -7.697 18.502 1.00 93.38 247 LYS A C 1
ATOM 2010 O O . LYS A 1 247 ? 23.209 -7.524 19.573 1.00 93.38 247 LYS A O 1
ATOM 2015 N N . LEU A 1 248 ? 22.793 -6.868 17.467 1.00 93.69 248 LEU A N 1
ATOM 2016 C CA . LEU A 1 248 ? 23.636 -5.668 17.525 1.00 93.69 248 LEU A CA 1
ATOM 2017 C C . LEU A 1 248 ? 23.106 -4.620 18.514 1.00 93.69 248 LEU A C 1
ATOM 2019 O O . LEU A 1 248 ? 23.897 -3.928 19.148 1.00 93.69 248 LEU A O 1
ATOM 2023 N N . TYR A 1 249 ? 21.783 -4.512 18.659 1.00 92.62 249 TYR A N 1
ATOM 2024 C CA . TYR A 1 249 ? 21.144 -3.462 19.457 1.00 92.62 249 TYR A CA 1
ATOM 2025 C C . TYR A 1 249 ? 20.499 -3.961 20.761 1.00 92.62 249 TYR A C 1
ATOM 2027 O O . TYR A 1 249 ? 19.920 -3.152 21.492 1.00 92.62 249 TYR A O 1
ATOM 2035 N N . SER A 1 250 ? 20.660 -5.241 21.112 1.00 90.81 250 SER A N 1
ATOM 2036 C CA . SER A 1 250 ? 20.187 -5.809 22.383 1.00 90.81 250 SER A CA 1
ATOM 2037 C C . SER A 1 250 ? 20.748 -5.123 23.644 1.00 90.81 250 SER A C 1
ATOM 2039 O O . SER A 1 250 ? 20.009 -5.026 24.626 1.00 90.81 250 SER A O 1
ATOM 2041 N N . PRO A 1 251 ? 21.982 -4.557 23.662 1.00 90.31 251 PRO A N 1
ATOM 2042 C CA . PRO A 1 251 ? 22.464 -3.803 24.825 1.00 90.31 251 PRO A CA 1
ATOM 2043 C C . PRO A 1 251 ? 21.740 -2.466 25.028 1.00 90.31 251 PRO A C 1
ATOM 2045 O O . PRO A 1 251 ? 21.825 -1.866 26.097 1.00 90.31 251 PRO A O 1
ATOM 2048 N N . VAL A 1 252 ? 21.060 -1.968 23.991 1.00 88.06 252 VAL A N 1
ATOM 2049 C CA . VAL A 1 252 ? 20.435 -0.639 23.971 1.00 88.06 252 VAL A CA 1
ATOM 2050 C C . VAL A 1 252 ? 18.921 -0.725 24.134 1.00 88.06 252 VAL A C 1
ATOM 2052 O O . VAL A 1 252 ? 18.300 0.183 24.690 1.00 88.06 252 VAL A O 1
ATOM 2055 N N . VAL A 1 253 ? 18.312 -1.804 23.645 1.00 86.62 253 VAL A N 1
ATOM 2056 C CA . VAL A 1 253 ? 16.868 -2.026 23.691 1.00 86.62 253 VAL A CA 1
ATOM 2057 C C . VAL A 1 253 ? 16.591 -3.454 24.128 1.00 86.62 253 VAL A C 1
ATOM 2059 O O . VAL A 1 253 ? 17.124 -4.402 23.567 1.00 86.62 253 VAL A O 1
ATOM 2062 N N . ASN A 1 254 ? 15.712 -3.599 25.119 1.00 73.38 254 ASN A N 1
ATOM 2063 C CA . ASN A 1 254 ? 15.296 -4.904 25.611 1.00 73.38 254 ASN A CA 1
ATOM 2064 C C . ASN A 1 254 ? 14.586 -5.705 24.500 1.00 73.38 254 ASN A C 1
ATOM 2066 O O . ASN A 1 254 ? 13.559 -5.272 23.963 1.00 73.38 254 ASN A O 1
ATOM 2070 N N . ASP A 1 255 ? 15.120 -6.885 24.190 1.00 70.56 255 ASP A N 1
ATOM 2071 C CA . ASP A 1 255 ? 14.618 -7.749 23.120 1.00 70.56 255 ASP A CA 1
ATOM 2072 C C . ASP A 1 255 ? 13.397 -8.603 23.512 1.00 70.56 255 ASP A C 1
ATOM 2074 O O . ASP A 1 255 ? 12.733 -9.126 22.619 1.00 70.56 255 ASP A O 1
ATOM 2078 N N . ASN A 1 256 ? 13.005 -8.684 24.793 1.00 71.75 256 ASN A N 1
ATOM 2079 C CA . ASN A 1 256 ? 11.911 -9.556 25.263 1.00 71.75 256 ASN A CA 1
ATOM 2080 C C . ASN A 1 256 ? 10.548 -9.263 24.602 1.00 71.75 256 ASN A C 1
ATOM 2082 O O . ASN A 1 256 ? 9.695 -10.142 24.523 1.00 71.75 256 ASN A O 1
ATOM 2086 N N . LEU A 1 257 ? 10.329 -8.032 24.124 1.00 78.56 257 LEU A N 1
ATOM 2087 C CA . LEU A 1 257 ? 9.116 -7.620 23.394 1.00 78.56 257 LEU A CA 1
ATOM 2088 C C . LEU A 1 257 ? 9.397 -7.270 21.922 1.00 78.56 257 LEU A C 1
ATOM 2090 O O . LEU A 1 257 ? 8.573 -6.643 21.245 1.00 78.56 257 LEU A O 1
ATOM 2094 N N . PHE A 1 258 ? 10.572 -7.653 21.413 1.00 84.31 258 PHE A N 1
ATOM 2095 C CA . PHE A 1 258 ? 11.039 -7.352 20.059 1.00 84.31 258 PHE A CA 1
ATOM 2096 C C . PHE A 1 258 ? 10.904 -5.862 19.718 1.00 84.31 258 PHE A C 1
ATOM 2098 O O . PHE A 1 258 ? 10.389 -5.491 18.656 1.00 84.31 258 PHE A O 1
ATOM 2105 N N . LEU A 1 259 ? 11.310 -5.002 20.656 1.00 88.25 259 LEU A N 1
ATOM 2106 C CA . LEU A 1 259 ? 11.173 -3.549 20.549 1.00 88.25 259 LEU A CA 1
ATOM 2107 C C . LEU A 1 259 ? 12.148 -2.939 19.543 1.00 88.25 259 LEU A C 1
ATOM 2109 O O . LEU A 1 259 ? 12.069 -1.744 19.320 1.00 88.25 259 LEU A O 1
ATOM 2113 N N . SER A 1 260 ? 13.045 -3.719 18.947 1.00 91.75 260 SER A N 1
ATOM 2114 C CA . SER A 1 260 ? 14.076 -3.281 18.008 1.00 91.75 260 SER A CA 1
ATOM 2115 C C . SER A 1 260 ? 13.547 -3.172 16.571 1.00 91.75 260 SER A C 1
ATOM 2117 O O . SER A 1 260 ? 13.333 -2.073 16.059 1.00 91.75 260 SER A O 1
ATOM 2119 N N . VAL A 1 261 ? 13.283 -4.315 15.930 1.00 94.81 261 VAL A N 1
ATOM 2120 C CA . VAL A 1 261 ? 12.896 -4.401 14.511 1.00 94.81 261 VAL A CA 1
ATOM 2121 C C . VAL A 1 261 ? 11.777 -5.420 14.257 1.00 94.81 261 VAL A C 1
ATOM 2123 O O . VAL A 1 261 ? 11.729 -6.508 14.850 1.00 94.81 261 VAL A O 1
ATOM 2126 N N . HIS A 1 262 ? 10.873 -5.061 13.347 1.00 95.50 262 HIS A N 1
ATOM 2127 C CA . HIS A 1 262 ? 9.910 -5.953 12.697 1.00 95.50 262 HIS A CA 1
ATOM 2128 C C . HIS A 1 262 ? 10.215 -6.031 11.193 1.00 95.50 262 HIS A C 1
ATOM 2130 O O . HIS A 1 262 ? 10.774 -5.091 10.637 1.00 95.50 262 HIS A O 1
ATOM 2136 N N . SER A 1 263 ? 9.876 -7.139 10.540 1.00 96.12 263 SER A N 1
ATOM 2137 C CA . SER A 1 263 ? 10.024 -7.302 9.091 1.00 96.12 263 SER A CA 1
ATOM 2138 C C . SER A 1 263 ? 8.763 -7.931 8.521 1.00 96.12 263 SER A C 1
ATOM 2140 O O . SER A 1 263 ? 8.127 -8.713 9.222 1.00 96.12 263 SER A O 1
ATOM 2142 N N . SER A 1 264 ? 8.462 -7.650 7.257 1.00 95.81 264 SER A N 1
ATOM 2143 C CA . SER A 1 264 ? 7.482 -8.430 6.506 1.00 95.81 264 SER A CA 1
ATOM 2144 C C . SER A 1 264 ? 7.950 -9.879 6.364 1.00 95.81 264 SER A C 1
ATOM 2146 O O . SER A 1 264 ? 9.152 -10.137 6.249 1.00 95.81 264 SER A O 1
ATOM 2148 N N . ASP A 1 265 ? 6.998 -10.802 6.329 1.00 90.88 265 ASP A N 1
ATOM 2149 C CA . ASP A 1 265 ? 7.258 -12.237 6.184 1.00 90.88 265 ASP A CA 1
ATOM 2150 C C . ASP A 1 265 ? 7.257 -12.695 4.717 1.00 90.88 265 ASP A C 1
ATOM 2152 O O . ASP A 1 265 ? 7.943 -13.657 4.371 1.00 90.88 265 ASP A O 1
ATOM 2156 N N . ASP A 1 266 ? 6.532 -11.973 3.862 1.00 93.06 266 ASP A N 1
ATOM 2157 C CA . ASP A 1 266 ? 6.410 -12.189 2.423 1.00 93.06 266 ASP A CA 1
ATOM 2158 C C . ASP A 1 266 ? 6.053 -10.867 1.702 1.00 93.06 266 ASP A C 1
ATOM 2160 O O . ASP A 1 266 ? 5.954 -9.795 2.317 1.00 93.06 266 ASP A O 1
ATOM 2164 N N . VAL A 1 267 ? 5.886 -10.938 0.377 1.00 93.69 267 VAL A N 1
ATOM 2165 C CA . VAL A 1 267 ? 5.551 -9.784 -0.474 1.00 93.69 267 VAL A CA 1
ATOM 2166 C C . VAL A 1 267 ? 4.155 -9.230 -0.171 1.00 93.69 267 VAL A C 1
ATOM 2168 O O . VAL A 1 267 ? 3.953 -8.018 -0.249 1.00 93.69 267 VAL A O 1
ATOM 2171 N N . GLU A 1 268 ? 3.188 -10.073 0.190 1.00 92.06 268 GLU A N 1
ATOM 2172 C CA . GLU A 1 268 ? 1.826 -9.630 0.507 1.00 92.06 268 GLU A CA 1
ATOM 2173 C C . GLU A 1 268 ? 1.797 -8.861 1.831 1.00 92.06 268 GLU A C 1
ATOM 2175 O O . GLU A 1 268 ? 1.212 -7.778 1.901 1.00 92.06 268 GLU A O 1
ATOM 2180 N N . HIS A 1 269 ? 2.531 -9.338 2.839 1.00 93.81 269 HIS A N 1
ATOM 2181 C CA . HIS A 1 269 ? 2.748 -8.624 4.088 1.00 93.81 269 HIS A CA 1
ATOM 2182 C C . HIS A 1 269 ? 3.474 -7.291 3.828 1.00 93.81 269 HIS A C 1
ATOM 2184 O O . HIS A 1 269 ? 3.063 -6.254 4.346 1.00 93.81 269 HIS A O 1
ATOM 2190 N N . SER A 1 270 ? 4.509 -7.255 2.978 1.00 95.50 270 SER A N 1
ATOM 2191 C CA . SER A 1 270 ? 5.164 -5.987 2.608 1.00 95.50 270 SER A CA 1
ATOM 2192 C C . SER A 1 270 ? 4.182 -5.011 1.951 1.00 95.50 270 SER A C 1
ATOM 2194 O O . SER A 1 270 ? 4.111 -3.852 2.359 1.00 95.50 270 SER A O 1
ATOM 2196 N N . ASN A 1 271 ? 3.364 -5.480 1.005 1.00 93.19 271 ASN A N 1
ATOM 2197 C CA . ASN A 1 271 ? 2.331 -4.672 0.358 1.00 93.19 271 ASN A CA 1
ATOM 2198 C C . ASN A 1 271 ? 1.304 -4.134 1.362 1.00 93.19 271 ASN A C 1
ATOM 2200 O O . ASN A 1 271 ? 0.945 -2.959 1.286 1.00 93.19 271 ASN A O 1
ATOM 2204 N N . TYR A 1 272 ? 0.889 -4.958 2.328 1.00 91.69 272 TYR A N 1
ATOM 2205 C CA . TYR A 1 272 ? 0.028 -4.530 3.426 1.00 91.69 272 TYR A CA 1
ATOM 2206 C C . TYR A 1 272 ? 0.666 -3.402 4.244 1.00 91.69 272 TYR A C 1
ATOM 2208 O O . TYR A 1 272 ? 0.017 -2.391 4.502 1.00 91.69 272 TYR A O 1
ATOM 2216 N N . LEU A 1 273 ? 1.941 -3.533 4.630 1.00 93.69 273 LEU A N 1
ATOM 2217 C CA . LEU A 1 273 ? 2.641 -2.496 5.393 1.00 93.69 273 LEU A CA 1
ATOM 2218 C C . LEU A 1 273 ? 2.759 -1.192 4.600 1.00 93.69 273 LEU A C 1
ATOM 2220 O O . LEU A 1 273 ? 2.568 -0.118 5.169 1.00 93.69 273 LEU A O 1
ATOM 2224 N N . LEU A 1 274 ? 3.041 -1.272 3.299 1.00 92.62 274 LEU A N 1
ATOM 2225 C CA . LEU A 1 274 ? 3.101 -0.104 2.424 1.00 92.62 274 LEU A CA 1
ATOM 2226 C C . LEU A 1 274 ? 1.737 0.597 2.333 1.00 92.62 274 LEU A C 1
ATOM 2228 O O . LEU A 1 274 ? 1.664 1.808 2.545 1.00 92.62 274 LEU A O 1
ATOM 2232 N N . ASP A 1 275 ? 0.655 -0.150 2.100 1.00 87.62 275 ASP A N 1
ATOM 2233 C CA . ASP A 1 275 ? -0.705 0.400 2.064 1.00 87.62 275 ASP A CA 1
ATOM 2234 C C . ASP A 1 275 ? -1.107 0.994 3.423 1.00 87.62 275 ASP A C 1
ATOM 2236 O O . ASP A 1 275 ? -1.634 2.105 3.497 1.00 87.62 275 ASP A O 1
ATOM 2240 N N . TYR A 1 276 ? -0.820 0.294 4.519 1.00 87.81 276 TYR A N 1
ATOM 2241 C CA . TYR A 1 276 ? -1.175 0.735 5.863 1.00 87.81 276 TYR A CA 1
ATOM 2242 C C . TYR A 1 276 ? -0.402 1.988 6.296 1.00 87.81 276 TYR A C 1
ATOM 2244 O O . TYR A 1 276 ? -0.955 2.872 6.956 1.00 87.81 276 TYR A O 1
ATOM 2252 N N . LEU A 1 277 ? 0.885 2.086 5.946 1.00 89.19 277 LEU A N 1
ATOM 2253 C CA . LEU A 1 277 ? 1.763 3.143 6.446 1.00 89.19 277 LEU A CA 1
ATOM 2254 C C . LEU A 1 277 ? 1.839 4.368 5.537 1.00 89.19 277 LEU A C 1
ATOM 2256 O O . LEU A 1 277 ? 1.962 5.475 6.073 1.00 89.19 277 LEU A O 1
ATOM 2260 N N . LEU A 1 278 ? 1.772 4.185 4.215 1.00 86.06 278 LEU A N 1
ATOM 2261 C CA . LEU A 1 278 ? 2.072 5.229 3.229 1.00 86.06 278 LEU A CA 1
ATOM 2262 C C . LEU A 1 278 ? 0.845 5.762 2.480 1.00 86.06 278 LEU A C 1
ATOM 2264 O O . LEU A 1 278 ? 0.950 6.799 1.823 1.00 86.06 278 LEU A O 1
ATOM 2268 N N . ASN A 1 279 ? -0.316 5.109 2.570 1.00 77.06 279 ASN A N 1
ATOM 2269 C CA . ASN A 1 279 ? -1.506 5.557 1.850 1.00 77.06 279 ASN A CA 1
ATOM 2270 C C . ASN A 1 279 ? -1.969 6.956 2.317 1.00 77.06 279 ASN A C 1
ATOM 2272 O O . ASN A 1 279 ? -2.097 7.240 3.512 1.00 77.06 279 ASN A O 1
ATOM 2276 N N . PHE A 1 280 ? -2.236 7.836 1.347 1.00 56.41 280 PHE A N 1
ATOM 2277 C CA . PHE A 1 280 ? -2.538 9.259 1.521 1.00 56.41 280 PHE A CA 1
ATOM 2278 C C . PHE A 1 280 ? -3.747 9.525 2.433 1.00 56.41 280 PHE A C 1
ATOM 2280 O O . PHE A 1 280 ? -3.743 10.480 3.212 1.00 56.41 280 PHE A O 1
ATOM 2287 N N . ASN A 1 281 ? -4.756 8.652 2.410 1.00 60.56 281 ASN A N 1
ATOM 2288 C CA . ASN A 1 281 ? -5.959 8.821 3.227 1.00 60.56 281 ASN A CA 1
ATOM 2289 C C . ASN A 1 281 ? -5.733 8.578 4.726 1.00 60.56 281 ASN A C 1
ATOM 2291 O O . ASN A 1 281 ? -6.534 9.021 5.548 1.00 60.56 281 ASN A O 1
ATOM 2295 N N . ARG A 1 282 ? -4.604 7.978 5.123 1.00 58.81 282 ARG A N 1
ATOM 2296 C CA . ARG A 1 282 ? -4.247 7.773 6.534 1.00 58.81 282 ARG A CA 1
ATOM 2297 C C . ARG A 1 282 ? -4.178 9.083 7.326 1.00 58.81 282 ARG A C 1
ATOM 2299 O O . ARG A 1 282 ? -4.549 9.124 8.499 1.00 58.81 282 ARG A O 1
ATOM 2306 N N . TYR A 1 283 ? -3.735 10.176 6.700 1.00 50.03 283 TYR A N 1
ATOM 2307 C CA . TYR A 1 283 ? -3.651 11.487 7.360 1.00 50.03 283 TYR A CA 1
ATOM 2308 C C . TYR A 1 283 ? -5.031 12.088 7.671 1.00 50.03 283 TYR A C 1
ATOM 2310 O O . TYR A 1 283 ? -5.130 12.974 8.521 1.00 50.03 283 TYR A O 1
ATOM 2318 N N . LYS A 1 284 ? -6.094 11.571 7.038 1.00 52.91 284 LYS A N 1
ATOM 2319 C CA . LYS A 1 284 ? -7.492 11.907 7.325 1.00 52.91 284 LYS A CA 1
ATOM 2320 C C . LYS A 1 284 ? -8.116 11.047 8.429 1.00 52.91 284 LYS A C 1
ATOM 2322 O O . LYS A 1 284 ? -9.328 11.115 8.603 1.00 52.91 284 LYS A O 1
ATOM 2327 N N . MET A 1 285 ? -7.338 10.282 9.201 1.00 53.44 285 MET A N 1
ATOM 2328 C CA . MET A 1 285 ? -7.826 9.664 10.441 1.00 53.44 285 MET A CA 1
ATOM 2329 C C . MET A 1 285 ? -7.559 10.565 11.665 1.00 53.44 285 MET A C 1
ATOM 2331 O O . MET A 1 285 ? -6.513 10.463 12.327 1.00 53.44 285 MET A O 1
ATOM 2335 N N . PRO A 1 286 ? -8.499 11.452 12.037 1.00 46.81 286 PRO A N 1
ATOM 2336 C CA . PRO A 1 286 ? -8.600 11.967 13.386 1.00 46.81 286 PRO A CA 1
ATOM 2337 C C . PRO A 1 286 ? -8.934 10.834 14.350 1.00 46.81 286 PRO A C 1
ATOM 2339 O O . PRO A 1 286 ? -10.090 10.591 14.661 1.00 46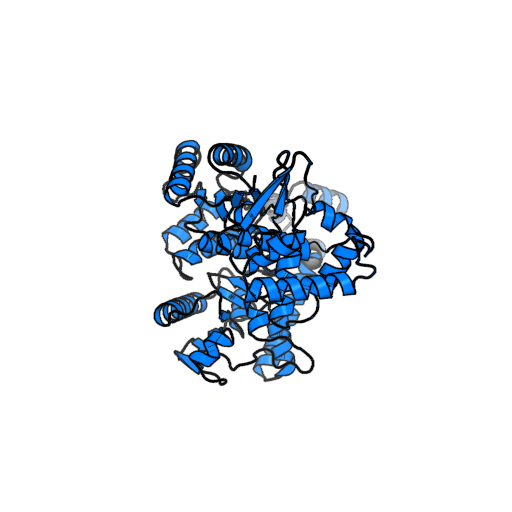.81 286 PRO A O 1
ATOM 2342 N N . LEU A 1 287 ? -7.918 10.186 14.914 1.00 48.78 287 LEU A N 1
ATOM 2343 C CA . LEU A 1 287 ? -8.081 9.739 16.295 1.00 48.78 287 LEU A CA 1
ATOM 2344 C C . LEU A 1 287 ? -8.030 11.027 17.134 1.00 48.78 287 LEU A C 1
ATOM 2346 O O . LEU A 1 287 ? -6.955 11.614 17.291 1.00 48.78 287 LEU A O 1
ATOM 2350 N N . LYS A 1 288 ? -9.190 11.539 17.564 1.00 42.53 288 LYS A N 1
ATOM 2351 C CA . LYS A 1 288 ? -9.294 12.636 18.536 1.00 42.53 288 LYS A CA 1
ATOM 2352 C C . LYS A 1 288 ? -10.026 12.115 19.775 1.00 42.53 288 LYS A C 1
ATOM 2354 O O . LYS A 1 288 ? -11.158 11.672 19.668 1.00 42.53 288 LYS A O 1
ATOM 2359 N N . ASN A 1 289 ? -9.354 12.212 20.922 1.00 43.03 289 ASN A N 1
ATOM 2360 C CA . ASN A 1 289 ? -9.785 12.053 22.323 1.00 43.03 289 ASN A CA 1
ATOM 2361 C C . ASN A 1 289 ? -10.573 10.811 22.782 1.00 43.03 289 ASN A C 1
ATOM 2363 O O . ASN A 1 289 ? -10.576 10.569 23.986 1.00 43.03 289 ASN A O 1
ATOM 2367 N N . THR A 1 290 ? -11.191 10.011 21.916 1.00 41.34 290 THR A N 1
ATOM 2368 C CA . THR A 1 290 ? -11.721 8.703 22.320 1.00 41.34 290 THR A CA 1
ATOM 2369 C C . THR A 1 290 ? -10.623 7.664 22.145 1.00 41.34 290 THR A C 1
ATOM 2371 O O . THR A 1 290 ? -10.231 7.298 21.038 1.00 41.34 290 THR A O 1
ATOM 2374 N N . THR A 1 291 ? -10.054 7.271 23.276 1.00 49.38 291 THR A N 1
ATOM 2375 C CA . THR A 1 291 ? -9.152 6.135 23.439 1.00 49.38 291 THR A CA 1
ATOM 2376 C C . THR A 1 291 ? -9.808 4.873 22.886 1.00 49.38 291 THR A C 1
ATOM 2378 O O . THR A 1 291 ? -10.759 4.384 23.481 1.00 49.38 291 THR A O 1
ATOM 2381 N N . TYR A 1 292 ? -9.240 4.352 21.799 1.00 60.47 292 TYR A N 1
ATOM 2382 C CA . TYR A 1 292 ? -9.516 3.049 21.187 1.00 60.47 292 TYR A CA 1
ATOM 2383 C C . TYR A 1 292 ? -10.825 2.921 20.379 1.00 60.47 292 TYR A C 1
ATOM 2385 O O . TYR A 1 292 ? -11.834 3.538 20.721 1.00 60.47 292 TYR A O 1
ATOM 2393 N N . PRO A 1 293 ? -10.810 2.124 19.287 1.00 66.38 293 PRO A N 1
ATOM 2394 C CA . PRO A 1 293 ? -12.039 1.608 18.674 1.00 66.38 293 PRO A CA 1
ATOM 2395 C C . PRO A 1 293 ? -12.901 0.906 19.731 1.00 66.38 293 PRO A C 1
ATOM 2397 O O . PRO A 1 293 ? -12.370 0.398 20.724 1.00 66.38 293 PRO A O 1
ATOM 2400 N N . SER A 1 294 ? -14.215 0.848 19.512 1.00 79.06 294 SER A N 1
ATOM 2401 C CA . SER A 1 294 ? -15.095 0.061 20.377 1.00 79.06 294 SER A CA 1
ATOM 2402 C C . SER A 1 294 ? -14.624 -1.403 20.430 1.00 79.06 294 SER A C 1
ATOM 2404 O O . SER A 1 294 ? -14.138 -1.955 19.436 1.00 79.06 294 SER A O 1
ATOM 2406 N N . ILE A 1 295 ? -14.697 -2.018 21.616 1.00 85.31 295 ILE A N 1
ATOM 2407 C CA . ILE A 1 295 ? -14.295 -3.424 21.809 1.00 85.31 295 ILE A CA 1
ATOM 2408 C C . ILE A 1 295 ? -15.166 -4.306 20.914 1.00 85.31 295 ILE A C 1
ATOM 2410 O O . ILE A 1 295 ? -14.659 -5.205 20.248 1.00 85.31 295 ILE A O 1
ATOM 2414 N N . GLU A 1 296 ? -16.446 -3.955 20.840 1.00 91.44 296 GLU A N 1
ATOM 2415 C CA . GLU A 1 296 ? -17.468 -4.573 20.010 1.00 91.44 296 GLU A CA 1
ATOM 2416 C C . GLU A 1 296 ? -17.049 -4.578 18.529 1.00 91.44 296 GLU A C 1
ATOM 2418 O O . GLU A 1 296 ? -17.001 -5.637 17.908 1.00 91.44 296 GLU A O 1
ATOM 2423 N N . LEU A 1 297 ? -16.606 -3.438 17.977 1.00 91.75 297 LEU A N 1
ATOM 2424 C CA . LEU A 1 297 ? -16.131 -3.379 16.591 1.00 91.75 297 LEU A CA 1
ATOM 2425 C C . LEU A 1 297 ? -14.913 -4.282 16.352 1.00 91.75 297 LEU A C 1
ATOM 2427 O O . LEU A 1 297 ? -14.817 -4.914 15.303 1.00 91.75 297 LEU A O 1
ATOM 2431 N N . ILE A 1 298 ? -13.971 -4.365 17.295 1.00 91.56 298 ILE A N 1
ATOM 2432 C CA . ILE A 1 298 ? -12.812 -5.265 17.160 1.00 91.56 298 ILE A CA 1
ATOM 2433 C C . ILE A 1 298 ? -13.242 -6.739 17.149 1.00 91.56 298 ILE A C 1
ATOM 2435 O O . ILE A 1 298 ? -12.643 -7.554 16.436 1.00 91.56 298 ILE A O 1
ATOM 2439 N N . GLU A 1 299 ? -14.276 -7.090 17.909 1.00 94.25 299 GLU A N 1
ATOM 2440 C CA . GLU A 1 299 ? -14.853 -8.433 17.920 1.00 94.25 299 GLU A CA 1
ATOM 2441 C C . GLU A 1 299 ? -15.559 -8.746 16.601 1.00 94.25 299 GLU A C 1
ATOM 2443 O O . GLU A 1 299 ? -15.248 -9.770 15.991 1.00 94.25 299 GLU A O 1
ATOM 2448 N N . TRP A 1 300 ? -16.374 -7.827 16.084 1.00 96.25 300 TRP A N 1
ATOM 2449 C CA . TRP A 1 300 ? -17.025 -7.971 14.779 1.00 96.25 300 TRP A CA 1
ATOM 2450 C C . TRP A 1 300 ? -16.020 -8.041 13.626 1.00 96.25 300 TRP A C 1
ATOM 2452 O O . TRP A 1 300 ? -16.175 -8.843 12.709 1.00 96.25 300 TRP A O 1
ATOM 2462 N N . LEU A 1 301 ? -14.925 -7.275 13.678 1.00 95.88 301 LEU A N 1
ATOM 2463 C CA . LEU A 1 301 ? -13.851 -7.397 12.687 1.00 95.88 301 LEU A CA 1
ATOM 2464 C C . LEU A 1 301 ? -13.183 -8.770 12.751 1.00 95.88 301 LEU A C 1
ATOM 2466 O O . LEU A 1 301 ? -12.817 -9.328 11.718 1.00 95.88 301 LEU A O 1
ATOM 2470 N N . SER A 1 302 ? -13.011 -9.320 13.952 1.00 95.62 302 SER A N 1
ATOM 2471 C CA . SER A 1 302 ? -12.446 -10.661 14.133 1.00 95.62 302 SER A CA 1
ATOM 2472 C C . SER A 1 302 ? -13.397 -11.748 13.631 1.00 95.62 302 SER A C 1
ATOM 2474 O O . SER A 1 302 ? -12.950 -12.758 13.089 1.00 95.62 302 SER A O 1
ATOM 2476 N N . GLU A 1 303 ? -14.702 -11.536 13.778 1.00 96.56 303 GLU A N 1
ATOM 2477 C CA . GLU A 1 303 ? -15.739 -12.378 13.194 1.00 96.56 303 GLU A CA 1
ATOM 2478 C C . GLU A 1 303 ? -15.706 -12.314 11.657 1.00 96.56 303 GLU A C 1
ATOM 2480 O O . GLU A 1 303 ? -15.613 -13.358 11.010 1.00 96.56 303 GLU A O 1
ATOM 2485 N N . LEU A 1 304 ? -15.635 -11.113 11.068 1.00 97.19 304 LEU A N 1
ATOM 2486 C CA . LEU A 1 304 ? -15.509 -10.923 9.618 1.00 97.19 304 LEU A CA 1
ATOM 2487 C C . LEU A 1 304 ? -14.217 -11.536 9.077 1.00 97.19 304 LEU A C 1
ATOM 2489 O O . LEU A 1 304 ? -14.218 -12.144 8.008 1.00 97.19 304 LEU A O 1
ATOM 2493 N N . TYR A 1 305 ? -13.117 -11.416 9.820 1.00 95.88 305 TYR A N 1
ATOM 2494 C CA . TYR A 1 305 ? -11.846 -12.048 9.481 1.00 95.88 305 TYR A CA 1
ATOM 2495 C C . TYR A 1 305 ? -12.010 -13.567 9.359 1.00 95.88 305 TYR A C 1
ATOM 2497 O O . TYR A 1 305 ? -11.692 -14.132 8.316 1.00 95.88 305 TYR A O 1
ATOM 2505 N N . LYS A 1 306 ? -12.593 -14.222 10.373 1.00 95.75 306 LYS A N 1
ATOM 2506 C CA . LYS A 1 306 ? -12.860 -15.670 10.340 1.00 95.75 306 LYS A CA 1
ATOM 2507 C C . LYS A 1 306 ? -13.818 -16.053 9.215 1.00 95.75 306 LYS A C 1
ATOM 2509 O O . LYS A 1 306 ? -13.621 -17.080 8.571 1.00 95.75 306 LYS A O 1
ATOM 2514 N N . TYR A 1 307 ? -14.838 -15.234 8.961 1.00 96.12 307 TYR A N 1
ATOM 2515 C CA . TYR A 1 307 ? -15.762 -15.446 7.852 1.00 96.12 307 TYR A CA 1
ATOM 2516 C C . TYR A 1 307 ? -15.031 -15.445 6.500 1.00 96.12 307 TYR A C 1
ATOM 2518 O O . TYR A 1 307 ? -15.220 -16.366 5.703 1.00 96.12 307 TYR A O 1
ATOM 2526 N N . CYS A 1 308 ? -14.162 -14.457 6.264 1.00 95.06 308 CYS A N 1
ATOM 2527 C CA . CYS A 1 308 ? -13.364 -14.354 5.041 1.00 95.06 308 CYS A CA 1
ATOM 2528 C C . CYS A 1 308 ? -12.450 -15.572 4.852 1.00 95.06 308 CYS A C 1
ATOM 2530 O O . CYS A 1 308 ? -12.460 -16.161 3.772 1.00 95.06 308 CYS A O 1
ATOM 2532 N N . GLU A 1 309 ? -11.737 -15.996 5.901 1.00 93.81 309 GLU A N 1
ATOM 2533 C CA . GLU A 1 309 ? -10.879 -17.190 5.862 1.00 93.81 309 GLU A CA 1
ATOM 2534 C C . GLU A 1 309 ? -11.686 -18.450 5.511 1.00 93.81 309 GLU A C 1
ATOM 2536 O O . GLU A 1 309 ? -11.357 -19.173 4.569 1.00 93.81 309 GLU A O 1
ATOM 2541 N N . ASN A 1 310 ? -12.815 -18.669 6.193 1.00 95.81 310 ASN A N 1
ATOM 2542 C CA . ASN A 1 310 ? -13.675 -19.834 5.969 1.00 95.81 310 ASN A CA 1
ATOM 2543 C C . ASN A 1 310 ? -14.264 -19.873 4.552 1.00 95.81 310 ASN A C 1
ATOM 2545 O O . ASN A 1 310 ? -14.429 -20.945 3.969 1.00 95.81 310 ASN A O 1
ATOM 2549 N N . LYS A 1 311 ? -14.599 -18.707 3.991 1.00 95.06 311 LYS A N 1
ATOM 2550 C CA . LYS A 1 311 ? -15.154 -18.579 2.637 1.00 95.06 311 LYS A CA 1
ATOM 2551 C C . LYS A 1 311 ? -14.089 -18.422 1.552 1.00 95.06 311 LYS A C 1
ATOM 2553 O O . LYS A 1 311 ? -14.457 -18.360 0.382 1.00 95.06 311 LYS A O 1
ATOM 2558 N N . LYS A 1 312 ? -12.801 -18.384 1.915 1.00 95.06 312 LYS A N 1
ATOM 2559 C CA . LYS A 1 312 ? -11.678 -18.102 1.005 1.00 95.06 312 LYS A CA 1
ATOM 2560 C C . LYS A 1 312 ? -11.860 -16.788 0.233 1.00 95.06 312 LYS A C 1
ATOM 2562 O O . LYS A 1 312 ? -11.504 -16.692 -0.939 1.00 95.06 312 LYS A O 1
ATOM 2567 N N . ILE A 1 313 ? -12.437 -15.783 0.889 1.00 95.12 313 ILE A N 1
ATOM 2568 C CA . ILE A 1 313 ? -12.567 -14.431 0.346 1.00 95.12 313 ILE A CA 1
ATOM 2569 C C . ILE A 1 313 ? -11.324 -13.652 0.759 1.00 95.12 313 ILE A C 1
ATOM 2571 O O . ILE A 1 313 ? -11.036 -13.513 1.947 1.00 95.12 313 ILE A O 1
ATOM 2575 N N . ASN A 1 314 ? -10.591 -13.117 -0.215 1.00 92.88 314 ASN A N 1
ATOM 2576 C CA . ASN A 1 314 ? -9.444 -12.276 0.089 1.00 92.88 314 ASN A CA 1
ATOM 2577 C C . ASN A 1 314 ? -9.926 -10.949 0.695 1.00 92.88 314 ASN A C 1
ATOM 2579 O O . ASN A 1 314 ? -10.748 -10.240 0.116 1.00 92.88 314 ASN A O 1
ATOM 2583 N N . ARG A 1 315 ? -9.379 -10.578 1.857 1.00 92.19 315 ARG A N 1
ATOM 2584 C CA . ARG A 1 315 ? -9.710 -9.324 2.559 1.00 92.19 315 ARG A CA 1
ATOM 2585 C C . ARG A 1 315 ? -9.390 -8.071 1.737 1.00 92.19 315 ARG A C 1
ATOM 2587 O O . ARG A 1 315 ? -9.973 -7.016 1.968 1.00 92.19 315 ARG A O 1
ATOM 2594 N N . ASN A 1 316 ? -8.483 -8.169 0.765 1.00 90.31 316 ASN A N 1
ATOM 2595 C CA . ASN A 1 316 ? -8.200 -7.077 -0.163 1.00 90.31 316 ASN A CA 1
ATOM 2596 C C . ASN A 1 316 ? -9.331 -6.841 -1.173 1.00 90.31 316 ASN A C 1
ATOM 2598 O O . ASN A 1 316 ? -9.382 -5.759 -1.759 1.00 90.31 316 ASN A O 1
ATOM 2602 N N . ASP A 1 317 ? -10.254 -7.786 -1.333 1.00 94.75 317 ASP A N 1
ATOM 2603 C CA . ASP A 1 317 ? -11.374 -7.692 -2.271 1.00 94.75 317 ASP A CA 1
ATOM 2604 C C . ASP A 1 317 ? -12.663 -7.191 -1.605 1.00 94.75 317 ASP A C 1
ATOM 2606 O O . ASP A 1 317 ? -13.720 -7.164 -2.237 1.00 94.75 317 ASP A O 1
ATOM 2610 N N . ILE A 1 318 ? -12.578 -6.766 -0.340 1.00 96.62 318 ILE A N 1
ATOM 2611 C CA . ILE A 1 318 ? -13.690 -6.177 0.403 1.00 96.62 318 ILE A CA 1
ATOM 2612 C C . ILE A 1 318 ? -13.377 -4.756 0.865 1.00 96.62 318 ILE A C 1
ATOM 2614 O O . ILE A 1 318 ? -12.221 -4.362 1.027 1.00 96.62 318 ILE A O 1
ATOM 2618 N N . CYS A 1 319 ? -14.427 -3.985 1.131 1.00 97.38 319 CYS A N 1
ATOM 2619 C CA . CYS A 1 319 ? -14.332 -2.715 1.841 1.00 97.38 319 CYS A CA 1
ATOM 2620 C C . CYS A 1 319 ? -15.502 -2.583 2.812 1.00 97.38 319 CYS A C 1
ATOM 2622 O O . CYS A 1 319 ? -16.654 -2.750 2.426 1.00 97.38 319 CYS A O 1
ATOM 2624 N N . ILE A 1 320 ? -15.209 -2.254 4.063 1.00 97.44 320 ILE A N 1
ATOM 2625 C CA . ILE A 1 320 ? -16.206 -1.976 5.090 1.00 97.44 320 ILE A CA 1
ATOM 2626 C C . ILE A 1 320 ? -16.798 -0.589 4.841 1.00 97.44 320 ILE A C 1
ATOM 2628 O O . ILE A 1 320 ? -16.095 0.364 4.484 1.00 97.44 320 ILE A O 1
ATOM 2632 N N . VAL A 1 321 ? -18.114 -0.495 4.984 1.00 96.81 321 VAL A N 1
ATOM 2633 C CA . VAL A 1 321 ? -18.924 0.677 4.670 1.00 96.81 321 VAL A CA 1
ATOM 2634 C C . VAL A 1 321 ? -19.884 1.000 5.820 1.00 96.81 321 VAL A C 1
ATOM 2636 O O . VAL A 1 321 ? -19.809 0.424 6.900 1.00 96.81 321 VAL A O 1
ATOM 2639 N N . GLY A 1 322 ? -20.765 1.984 5.629 1.00 93.38 322 GLY A N 1
ATOM 2640 C CA . GLY A 1 322 ? -21.789 2.308 6.619 1.00 93.38 322 GLY A CA 1
ATOM 2641 C C . GLY A 1 322 ? -21.238 2.967 7.887 1.00 93.38 322 GLY A C 1
ATOM 2642 O O . GLY A 1 322 ? -20.335 3.808 7.839 1.00 93.38 322 GLY A O 1
ATOM 2643 N N . SER A 1 323 ? -21.851 2.651 9.031 1.00 92.25 323 SER A N 1
ATOM 2644 C CA . SER A 1 323 ? -21.528 3.295 10.311 1.00 92.25 323 SER A CA 1
ATOM 2645 C C . SER A 1 323 ? -20.196 2.873 10.914 1.00 92.25 323 SER A C 1
ATOM 2647 O O . SER A 1 323 ? -19.662 3.632 11.718 1.00 92.25 323 SER A O 1
ATOM 2649 N N . SER A 1 324 ? -19.627 1.725 10.548 1.00 93.50 324 SER A N 1
ATOM 2650 C CA . SER A 1 324 ? -18.349 1.272 11.117 1.00 93.50 324 SER A CA 1
ATOM 2651 C C . SER A 1 324 ? -17.208 2.247 10.778 1.00 93.50 324 SER A C 1
ATOM 2653 O O . SER A 1 324 ? -16.337 2.500 11.609 1.00 93.50 324 SER A O 1
ATOM 2655 N N . SER A 1 325 ? -17.273 2.916 9.617 1.00 91.81 325 SER A N 1
ATOM 2656 C CA . SER A 1 325 ? -16.368 4.029 9.276 1.00 91.81 325 SER A CA 1
ATOM 2657 C C . SER A 1 325 ? -16.527 5.250 10.194 1.00 91.81 325 SER A C 1
ATOM 2659 O O . SER A 1 325 ? -15.583 6.017 10.358 1.00 91.81 325 SER A O 1
ATOM 2661 N N . MET A 1 326 ? -17.708 5.472 10.778 1.00 90.25 326 MET A N 1
ATOM 2662 C CA . MET A 1 326 ? -17.941 6.542 11.758 1.00 90.25 326 MET A CA 1
ATOM 2663 C C . MET A 1 326 ? -17.400 6.167 13.143 1.00 90.25 326 MET A C 1
ATOM 2665 O O . MET A 1 326 ? -16.899 7.043 13.849 1.00 90.25 326 MET A O 1
ATOM 2669 N N . ASP A 1 327 ? -17.488 4.887 13.512 1.00 88.94 327 ASP A N 1
ATOM 2670 C CA . ASP A 1 327 ? -17.030 4.343 14.799 1.00 88.94 327 ASP A CA 1
ATOM 2671 C C . ASP A 1 327 ? -15.517 4.492 14.960 1.00 88.94 327 ASP A C 1
ATOM 2673 O O . ASP A 1 327 ? -15.044 5.111 15.912 1.00 88.94 327 ASP A O 1
ATOM 2677 N N . ILE A 1 328 ? -14.752 4.091 13.942 1.00 86.06 328 ILE A N 1
ATOM 2678 C CA . ILE A 1 328 ? -13.285 4.232 13.936 1.00 86.06 328 ILE A CA 1
ATOM 2679 C C . ILE A 1 328 ? -12.835 5.688 14.079 1.00 86.06 328 ILE A C 1
ATOM 2681 O O . ILE A 1 328 ? -11.781 5.973 14.651 1.00 86.06 328 ILE A O 1
ATOM 2685 N N . LEU A 1 329 ? -13.625 6.626 13.556 1.00 82.75 329 LEU A N 1
ATOM 2686 C CA . LEU A 1 329 ? -13.343 8.059 13.634 1.00 82.75 329 LEU A CA 1
ATOM 2687 C C . LEU A 1 329 ? -13.853 8.706 14.933 1.00 82.75 329 LEU A C 1
ATOM 2689 O O . LEU A 1 329 ? -13.730 9.925 15.093 1.00 82.75 329 LEU A O 1
ATOM 2693 N N . GLY A 1 330 ? -14.432 7.915 15.844 1.00 81.44 330 GLY A N 1
ATOM 2694 C CA . GLY A 1 330 ? -14.991 8.374 17.113 1.00 81.44 330 GLY A CA 1
ATOM 2695 C C . GLY A 1 330 ? -16.222 9.269 16.952 1.00 81.44 330 GLY A C 1
ATOM 2696 O O . GLY A 1 330 ? -16.501 10.091 17.822 1.00 81.44 330 GLY A O 1
ATOM 2697 N N . ILE A 1 331 ? -16.934 9.174 15.823 1.00 85.94 331 ILE A N 1
ATOM 2698 C CA . ILE A 1 331 ? -18.099 10.021 15.524 1.00 85.94 331 ILE A CA 1
ATOM 2699 C C . ILE A 1 331 ? -19.356 9.458 16.195 1.00 85.94 331 ILE A C 1
ATOM 2701 O O . ILE A 1 331 ? -20.103 10.205 16.826 1.00 85.94 331 ILE A O 1
ATOM 2705 N N . ARG A 1 332 ? -19.596 8.148 16.055 1.00 87.00 332 ARG A N 1
ATOM 2706 C CA . ARG A 1 332 ? -20.661 7.404 16.748 1.00 87.00 332 ARG A CA 1
ATOM 2707 C C . ARG A 1 332 ? -20.321 5.916 16.775 1.00 87.00 332 ARG A C 1
ATOM 2709 O O . ARG A 1 332 ? -19.728 5.440 15.814 1.00 87.00 332 ARG A O 1
ATOM 2716 N N . LYS A 1 333 ? -20.772 5.185 17.798 1.00 89.00 333 LYS A N 1
ATOM 2717 C CA . LYS A 1 333 ? -20.686 3.716 17.807 1.00 89.00 333 LYS A CA 1
ATOM 2718 C C . LYS A 1 333 ? -21.524 3.106 16.679 1.00 89.00 333 LYS A C 1
ATOM 2720 O O . LYS A 1 333 ? -22.652 3.543 16.431 1.00 89.00 333 LYS A O 1
ATOM 2725 N N . SER A 1 334 ? -20.964 2.106 16.014 1.00 91.19 334 SER A N 1
ATOM 2726 C CA . SER A 1 334 ? -21.670 1.261 15.052 1.00 91.19 334 SER A CA 1
ATOM 2727 C C . SER A 1 334 ? -22.484 0.178 15.764 1.00 91.19 334 SER A C 1
ATOM 2729 O O . SER A 1 334 ? -22.289 -0.073 16.951 1.00 91.19 334 SER A O 1
ATOM 2731 N N . THR A 1 335 ? -23.451 -0.396 15.054 1.00 92.12 335 THR A N 1
ATOM 2732 C CA . THR A 1 335 ? -24.318 -1.487 15.536 1.00 92.12 335 THR A CA 1
ATOM 2733 C C . THR A 1 335 ? -23.952 -2.838 14.929 1.00 92.12 335 THR A C 1
ATOM 2735 O O . THR A 1 335 ? -24.369 -3.864 15.444 1.00 92.12 335 THR A O 1
ATOM 2738 N N . ASP A 1 336 ? -23.211 -2.798 13.830 1.00 95.25 336 ASP A N 1
ATOM 2739 C CA . ASP A 1 336 ? -22.985 -3.860 12.865 1.00 95.25 336 ASP A CA 1
ATOM 2740 C C . ASP A 1 336 ? -21.814 -3.464 11.946 1.00 95.25 336 ASP A C 1
ATOM 2742 O O . ASP A 1 336 ? -21.342 -2.313 11.938 1.00 95.25 336 ASP A O 1
ATOM 2746 N N . ILE A 1 337 ? -21.341 -4.430 11.161 1.00 97.19 337 ILE A N 1
ATOM 2747 C CA . ILE A 1 337 ? -20.423 -4.235 10.043 1.00 97.19 337 ILE A CA 1
ATOM 2748 C C . ILE A 1 337 ? -21.168 -4.476 8.736 1.00 97.19 337 ILE A C 1
ATOM 2750 O O . ILE A 1 337 ? -21.499 -5.607 8.399 1.00 97.19 337 ILE A O 1
ATOM 2754 N N . ASP A 1 338 ? -21.319 -3.415 7.948 1.00 97.62 338 ASP A N 1
ATOM 2755 C CA . ASP A 1 338 ? -21.648 -3.521 6.531 1.00 97.62 338 ASP A CA 1
ATOM 2756 C C . ASP A 1 338 ? -20.355 -3.603 5.713 1.00 97.62 338 ASP A C 1
ATOM 2758 O O . ASP A 1 338 ? -19.456 -2.777 5.891 1.00 97.62 338 ASP A O 1
ATOM 2762 N N . PHE A 1 339 ? -20.264 -4.495 4.730 1.00 98.25 339 PHE A N 1
ATOM 2763 C CA . PHE A 1 339 ? -19.179 -4.445 3.744 1.00 98.25 339 PHE A CA 1
ATOM 2764 C C . PHE A 1 339 ? -19.669 -4.618 2.307 1.00 98.25 339 PHE A C 1
ATOM 2766 O O . PHE A 1 339 ? -20.760 -5.119 2.047 1.00 98.25 339 PHE A O 1
ATOM 2773 N N . ILE A 1 340 ? -18.850 -4.165 1.361 1.00 98.00 340 ILE A N 1
ATOM 2774 C CA . ILE A 1 340 ? -18.969 -4.431 -0.075 1.00 98.00 340 ILE A CA 1
ATOM 2775 C C . ILE A 1 340 ? -17.857 -5.375 -0.524 1.00 98.00 340 ILE A C 1
ATOM 2777 O O . ILE A 1 340 ? -16.810 -5.469 0.117 1.00 98.00 340 ILE A O 1
ATOM 2781 N N . LEU A 1 341 ? -18.087 -6.045 -1.648 1.00 96.88 341 LEU A N 1
ATOM 2782 C CA . LEU A 1 341 ? -17.233 -7.083 -2.217 1.00 96.88 341 LEU A CA 1
ATOM 2783 C C . LEU A 1 341 ? -17.065 -6.820 -3.717 1.00 96.88 341 LEU A C 1
ATOM 2785 O O . LEU A 1 341 ? -18.011 -6.339 -4.347 1.00 96.88 341 LEU A O 1
ATOM 2789 N N . LEU A 1 342 ? -15.898 -7.153 -4.282 1.00 95.25 342 LEU A N 1
ATOM 2790 C CA . LEU A 1 342 ? -15.666 -7.058 -5.726 1.00 95.25 342 LEU A CA 1
ATOM 2791 C C . LEU A 1 342 ? -16.767 -7.773 -6.513 1.00 95.25 342 LEU A C 1
ATOM 2793 O O . LEU A 1 342 ? -17.152 -8.898 -6.182 1.00 95.25 342 LEU A O 1
ATOM 2797 N N . SER A 1 343 ? -17.226 -7.129 -7.585 1.00 93.81 343 SER A N 1
ATOM 2798 C CA . SER A 1 343 ? -18.292 -7.615 -8.463 1.00 93.81 343 SER A CA 1
ATOM 2799 C C . SER A 1 343 ? -18.068 -9.061 -8.915 1.00 93.81 343 SER A C 1
ATOM 2801 O O . SER A 1 343 ? -18.957 -9.897 -8.769 1.00 93.81 343 SER A O 1
ATOM 2803 N N . THR A 1 344 ? -16.843 -9.385 -9.333 1.00 93.31 344 THR A N 1
ATOM 2804 C CA . THR A 1 344 ? -16.437 -10.710 -9.821 1.00 93.31 344 THR A CA 1
ATOM 2805 C C . THR A 1 344 ? -16.539 -11.822 -8.780 1.00 93.31 344 THR A C 1
ATOM 2807 O O . THR A 1 344 ? -16.727 -12.983 -9.144 1.00 93.31 344 THR A O 1
ATOM 2810 N N . ILE A 1 345 ? -16.398 -11.502 -7.491 1.00 95.06 345 ILE A N 1
ATOM 2811 C CA . ILE A 1 345 ? -16.565 -12.465 -6.394 1.00 95.06 345 ILE A CA 1
ATOM 2812 C C . ILE A 1 345 ? -18.029 -12.503 -5.977 1.00 95.06 345 ILE A C 1
ATOM 2814 O O . ILE A 1 345 ? -18.590 -13.582 -5.789 1.00 95.06 345 ILE A O 1
ATOM 2818 N N . ARG A 1 346 ? -18.667 -11.331 -5.884 1.00 95.38 346 ARG A N 1
ATOM 2819 C CA . ARG A 1 346 ? -20.079 -11.214 -5.538 1.00 95.38 346 ARG A CA 1
ATOM 2820 C C . ARG A 1 346 ? -20.944 -12.050 -6.469 1.00 95.38 346 ARG A C 1
ATOM 2822 O O . ARG A 1 346 ? -21.685 -12.888 -5.983 1.00 95.38 346 ARG A O 1
ATOM 2829 N N . GLU A 1 347 ? -20.798 -11.877 -7.777 1.00 94.69 347 GLU A N 1
ATOM 2830 C CA . GLU A 1 347 ? -21.606 -12.561 -8.795 1.00 94.69 347 GLU A CA 1
ATOM 2831 C C . GLU A 1 347 ? -21.462 -14.087 -8.757 1.00 94.69 347 GLU A C 1
ATOM 2833 O O . GLU A 1 347 ? -22.373 -14.803 -9.159 1.00 94.69 347 GLU A O 1
ATOM 2838 N N . LYS A 1 348 ? -20.344 -14.594 -8.225 1.00 94.81 348 LYS A N 1
ATOM 2839 C CA . LYS A 1 348 ? -20.107 -16.032 -8.054 1.00 94.81 348 LYS A CA 1
ATOM 2840 C C . LYS A 1 348 ? -20.716 -16.604 -6.775 1.00 94.81 348 LYS A C 1
ATOM 2842 O O . LYS A 1 348 ? -20.925 -17.811 -6.710 1.00 94.81 348 LYS A O 1
ATOM 2847 N N . MET A 1 349 ? -20.921 -15.784 -5.743 1.00 94.75 349 MET A N 1
ATOM 2848 C CA . MET A 1 349 ? -21.173 -16.268 -4.378 1.00 94.75 349 MET A CA 1
ATOM 2849 C C . MET A 1 349 ? -22.460 -15.738 -3.736 1.00 94.75 349 MET A C 1
ATOM 2851 O O . MET A 1 349 ? -22.960 -16.366 -2.807 1.00 94.75 349 MET A O 1
ATOM 2855 N N . PHE A 1 350 ? -22.984 -14.599 -4.188 1.00 95.19 350 PHE A N 1
ATOM 2856 C CA . PHE A 1 350 ? -24.084 -13.883 -3.544 1.00 95.19 350 PHE A CA 1
ATOM 2857 C C . PHE A 1 350 ? -25.002 -13.225 -4.575 1.00 95.19 350 PHE A C 1
ATOM 2859 O O . PHE A 1 350 ? -24.614 -12.954 -5.711 1.00 95.19 350 PHE A O 1
ATOM 2866 N N . ASP A 1 351 ? -26.223 -12.900 -4.157 1.00 93.56 351 ASP A N 1
ATOM 2867 C CA . ASP A 1 351 ? -27.127 -12.096 -4.973 1.00 93.56 351 ASP A CA 1
ATOM 2868 C C . ASP A 1 351 ? -26.819 -10.583 -4.867 1.00 93.56 351 ASP A C 1
ATOM 2870 O O . ASP A 1 351 ? -25.915 -10.118 -4.160 1.00 93.56 351 ASP A O 1
ATOM 2874 N N . ASN A 1 352 ? -27.582 -9.759 -5.588 1.00 94.25 352 ASN A N 1
ATOM 2875 C CA . ASN A 1 352 ? -27.402 -8.302 -5.583 1.00 94.25 352 ASN A CA 1
ATOM 2876 C C . ASN A 1 352 ? -28.070 -7.589 -4.389 1.00 94.25 352 ASN A C 1
ATOM 2878 O O . ASN A 1 352 ? -27.977 -6.360 -4.285 1.00 94.25 352 ASN A O 1
ATOM 2882 N N . LYS A 1 353 ? -28.733 -8.323 -3.488 1.00 95.31 353 LYS A N 1
ATOM 2883 C CA . LYS A 1 353 ? -29.458 -7.777 -2.333 1.00 95.31 353 LYS A CA 1
ATOM 2884 C C . LYS A 1 353 ? -28.559 -7.720 -1.096 1.00 95.31 353 LYS A C 1
ATOM 2886 O O . LYS A 1 353 ? -27.377 -8.052 -1.140 1.00 95.31 353 LYS A O 1
ATOM 2891 N N . VAL A 1 354 ? -29.097 -7.208 0.005 1.00 94.12 354 VAL A N 1
ATOM 2892 C CA . VAL A 1 354 ? -28.417 -7.324 1.301 1.00 94.12 354 VAL A CA 1
ATOM 2893 C C . VAL A 1 354 ? -28.409 -8.799 1.695 1.00 94.12 354 VAL A C 1
ATOM 2895 O O . VAL A 1 354 ? -29.446 -9.452 1.592 1.00 94.12 354 VAL A O 1
ATOM 2898 N N . ASN A 1 355 ? -27.254 -9.312 2.110 1.00 96.00 355 ASN A N 1
ATOM 2899 C CA . ASN A 1 355 ? -27.122 -10.674 2.621 1.00 96.00 355 ASN A CA 1
ATOM 2900 C C . ASN A 1 355 ? -26.681 -10.584 4.084 1.00 96.00 355 ASN A C 1
ATOM 2902 O O . ASN A 1 355 ? -25.563 -10.147 4.352 1.00 96.00 355 ASN A O 1
ATOM 2906 N N . VAL A 1 356 ? -27.563 -10.988 4.999 1.00 95.62 356 VAL A N 1
ATOM 2907 C CA . VAL A 1 356 ? -27.255 -11.086 6.431 1.00 95.62 356 VAL A CA 1
ATOM 2908 C C . VAL A 1 356 ? -26.404 -12.328 6.642 1.00 95.62 356 VAL A C 1
ATOM 2910 O O . VAL A 1 356 ? -26.834 -13.433 6.304 1.00 95.62 356 VAL A O 1
ATOM 2913 N N . LEU A 1 357 ? -25.177 -12.149 7.127 1.00 95.06 357 LEU A N 1
ATOM 2914 C CA . LEU A 1 357 ? -24.219 -13.247 7.288 1.00 95.06 357 LEU A CA 1
ATOM 2915 C C . LEU A 1 357 ? -24.164 -13.733 8.738 1.00 95.06 357 LEU A C 1
ATOM 2917 O O . LEU A 1 357 ? -23.912 -14.915 8.976 1.00 95.06 357 LEU A O 1
ATOM 2921 N N . SER A 1 358 ? -24.411 -12.827 9.682 1.00 94.75 358 SER A N 1
ATOM 2922 C CA . SER A 1 358 ? -24.549 -13.086 11.114 1.00 94.75 358 SER A CA 1
ATOM 2923 C C . SER A 1 358 ? -25.296 -11.935 11.798 1.00 94.75 358 SER A C 1
ATOM 2925 O O . SER A 1 358 ? -25.689 -10.978 11.138 1.00 94.75 358 SER A O 1
ATOM 2927 N N . ASP A 1 359 ? -25.441 -11.993 13.125 1.00 93.44 359 ASP A N 1
ATOM 2928 C CA . ASP A 1 359 ? -26.048 -10.913 13.919 1.00 93.44 359 ASP A CA 1
ATOM 2929 C C . ASP A 1 359 ? -25.274 -9.583 13.841 1.00 93.44 359 ASP A C 1
ATOM 2931 O O . ASP A 1 359 ? -25.828 -8.531 14.153 1.00 93.44 359 ASP A O 1
ATOM 2935 N N . ASN A 1 360 ? -23.997 -9.623 13.443 1.00 96.38 360 ASN A N 1
ATOM 2936 C CA . ASN A 1 360 ? -23.100 -8.467 13.476 1.00 96.38 360 ASN A CA 1
ATOM 2937 C C . ASN A 1 360 ? -22.557 -8.065 12.098 1.00 96.38 360 ASN A C 1
ATOM 2939 O O . ASN A 1 360 ? -21.850 -7.059 12.002 1.00 96.38 360 ASN A O 1
ATOM 2943 N N . ILE A 1 361 ? -22.784 -8.869 11.055 1.00 97.25 361 ILE A N 1
ATOM 2944 C CA . ILE A 1 361 ? -22.122 -8.708 9.757 1.00 97.25 361 ILE A CA 1
ATOM 2945 C C . ILE A 1 361 ? -23.118 -8.872 8.616 1.00 97.25 361 ILE A C 1
ATOM 2947 O O . ILE A 1 361 ? -23.673 -9.953 8.401 1.00 97.25 361 ILE A O 1
ATOM 2951 N N . ASP A 1 362 ? -23.178 -7.835 7.787 1.00 97.75 362 ASP A N 1
ATOM 2952 C CA . ASP A 1 362 ? -23.984 -7.778 6.581 1.00 97.75 362 ASP A CA 1
ATOM 2953 C C . ASP A 1 362 ? -23.120 -7.501 5.344 1.00 97.75 362 ASP A C 1
ATOM 2955 O O . ASP A 1 362 ? -22.257 -6.617 5.308 1.00 97.75 362 ASP A O 1
ATOM 2959 N N . LEU A 1 363 ? -23.400 -8.230 4.263 1.00 97.38 363 LEU A N 1
ATOM 2960 C CA . LEU A 1 363 ? -22.962 -7.841 2.927 1.00 97.38 363 LEU A CA 1
ATOM 2961 C C . LEU A 1 363 ? -23.992 -6.862 2.357 1.00 97.38 363 LEU A C 1
ATOM 2963 O O . LEU A 1 363 ? -25.130 -7.233 2.047 1.00 97.38 363 LEU A O 1
ATOM 2967 N N . ALA A 1 364 ? -23.574 -5.613 2.163 1.00 96.81 364 ALA A N 1
ATOM 2968 C CA . ALA A 1 364 ? -24.416 -4.566 1.606 1.00 96.81 364 ALA A CA 1
ATOM 2969 C C . ALA A 1 364 ? -24.889 -4.932 0.189 1.00 96.81 364 ALA A C 1
ATOM 2971 O O . ALA A 1 364 ? -24.231 -5.666 -0.546 1.00 96.81 364 ALA A O 1
ATOM 2972 N N . SER A 1 365 ? -26.031 -4.394 -0.237 1.00 94.56 365 SER A N 1
ATOM 2973 C CA . SER A 1 365 ? -26.526 -4.553 -1.614 1.00 94.56 365 SER A CA 1
ATOM 2974 C C . SER A 1 365 ? -25.531 -4.023 -2.656 1.00 94.56 365 SER A C 1
ATOM 2976 O O . SER A 1 365 ? -24.897 -2.998 -2.392 1.00 94.56 365 SER A O 1
ATOM 2978 N N . LYS A 1 366 ? -25.494 -4.621 -3.858 1.00 93.88 366 LYS A N 1
ATOM 2979 C CA . LYS A 1 366 ? -24.651 -4.151 -4.979 1.00 93.88 366 LYS A CA 1
ATOM 2980 C C . LYS A 1 366 ? -24.896 -2.664 -5.267 1.00 93.88 366 LYS A C 1
ATOM 2982 O O . LYS A 1 366 ? -26.043 -2.196 -5.241 1.00 93.88 366 LYS A O 1
ATOM 2987 N N . GLY A 1 367 ? -23.809 -1.947 -5.544 1.00 91.94 367 GLY A N 1
ATOM 2988 C CA . GLY A 1 367 ? -23.797 -0.514 -5.801 1.00 91.94 367 GLY A CA 1
ATOM 2989 C C . GLY A 1 367 ? -24.093 0.257 -4.525 1.00 91.94 367 GLY A C 1
ATOM 2990 O O . GLY A 1 367 ? -25.201 0.754 -4.345 1.00 91.94 367 GLY A O 1
ATOM 2991 N N . TYR A 1 368 ? -23.122 0.354 -3.622 1.00 93.50 368 TYR A N 1
ATOM 2992 C CA . TYR A 1 368 ? -23.310 0.999 -2.329 1.00 93.50 368 TYR A CA 1
ATOM 2993 C C . TYR A 1 368 ? -23.563 2.506 -2.453 1.00 93.50 368 TYR A C 1
ATOM 2995 O O . TYR A 1 368 ? -24.484 3.009 -1.827 1.00 93.50 368 TYR A O 1
ATOM 3003 N N . LEU A 1 369 ? -22.823 3.284 -3.245 1.00 89.69 369 LEU A N 1
ATOM 3004 C CA . LEU A 1 369 ? -23.011 4.746 -3.201 1.00 89.69 369 LEU A CA 1
ATOM 3005 C C . LEU A 1 369 ? -24.383 5.214 -3.733 1.00 89.69 369 LEU A C 1
ATOM 3007 O O . LEU A 1 369 ? -24.955 6.133 -3.151 1.00 89.69 369 LEU A O 1
ATOM 3011 N N . ARG A 1 370 ? -24.947 4.550 -4.758 1.00 82.44 370 ARG A N 1
ATOM 3012 C CA . ARG A 1 370 ? -26.242 4.881 -5.412 1.00 82.44 370 ARG A CA 1
ATOM 3013 C C . ARG A 1 370 ? -26.485 6.385 -5.598 1.00 82.44 370 ARG A C 1
ATOM 3015 O O . ARG A 1 370 ? -27.585 6.869 -5.335 1.00 82.44 370 ARG A O 1
ATOM 3022 N N . LEU A 1 371 ? -25.463 7.136 -5.997 1.00 78.25 371 LEU A N 1
ATOM 3023 C CA . LEU A 1 371 ? -25.599 8.571 -6.229 1.00 78.25 371 LEU A CA 1
ATOM 3024 C C . LEU A 1 371 ? -25.967 8.802 -7.693 1.00 78.25 371 LEU A C 1
ATOM 3026 O O . LEU A 1 371 ? -25.297 8.288 -8.592 1.00 78.25 371 LEU A O 1
ATOM 3030 N N . ALA A 1 372 ? -27.021 9.587 -7.923 1.00 65.19 372 ALA A N 1
ATOM 3031 C CA . ALA A 1 372 ? -27.334 10.080 -9.256 1.00 65.19 372 ALA A CA 1
ATOM 3032 C C . ALA A 1 372 ? -26.117 10.848 -9.801 1.00 65.19 372 ALA A C 1
ATOM 3034 O O . ALA A 1 372 ? -25.516 11.647 -9.083 1.00 65.19 372 ALA A O 1
ATOM 3035 N N . ASN A 1 373 ? -25.751 10.598 -11.060 1.00 66.44 373 ASN A N 1
ATOM 3036 C CA . ASN A 1 373 ? -24.651 11.268 -11.767 1.00 66.44 373 ASN A CA 1
ATOM 3037 C C . ASN A 1 373 ? -23.227 10.963 -11.253 1.00 66.44 373 ASN A C 1
ATOM 3039 O O . ASN A 1 373 ? -22.315 11.757 -11.479 1.00 66.44 373 ASN A O 1
ATOM 3043 N N . THR A 1 374 ? -22.998 9.821 -10.593 1.00 70.00 374 THR A N 1
ATOM 3044 C CA . THR A 1 374 ? -21.631 9.349 -10.297 1.00 70.00 374 THR A CA 1
ATOM 3045 C C . THR A 1 374 ? -21.395 7.954 -10.867 1.00 70.00 374 THR A C 1
ATOM 3047 O O . THR A 1 374 ? -22.197 7.055 -10.631 1.00 70.00 374 THR A O 1
ATOM 3050 N N . ASN A 1 375 ? -20.248 7.748 -11.517 1.00 79.88 375 ASN A N 1
ATOM 3051 C CA . ASN A 1 375 ? -19.805 6.431 -11.995 1.00 79.88 375 ASN A CA 1
ATOM 3052 C C . ASN A 1 375 ? -18.937 5.695 -10.955 1.00 79.88 375 ASN A C 1
ATOM 3054 O O . ASN A 1 375 ? -18.052 4.924 -11.313 1.00 79.88 375 ASN A O 1
ATOM 3058 N N . ILE A 1 376 ? -19.135 5.954 -9.655 1.00 88.69 376 ILE A N 1
ATOM 3059 C CA . ILE A 1 376 ? -18.342 5.312 -8.595 1.00 88.69 376 ILE A CA 1
ATOM 3060 C C . ILE A 1 376 ? -18.956 3.946 -8.270 1.00 88.69 376 ILE A C 1
ATOM 3062 O O . ILE A 1 376 ? -19.982 3.856 -7.595 1.00 88.69 376 ILE A O 1
ATOM 3066 N N . THR A 1 377 ? -18.311 2.885 -8.751 1.00 91.62 377 THR A N 1
ATOM 3067 C CA . THR A 1 377 ? -18.695 1.488 -8.510 1.00 91.62 377 THR A CA 1
ATOM 3068 C C . THR A 1 377 ? -18.100 0.944 -7.207 1.00 91.62 377 THR A C 1
ATOM 3070 O O . THR A 1 377 ? -17.143 1.501 -6.666 1.00 91.62 377 THR A O 1
ATOM 3073 N N . ASP A 1 378 ? -18.634 -0.177 -6.711 1.00 94.75 378 ASP A N 1
ATOM 3074 C CA . ASP A 1 378 ? -18.070 -0.878 -5.546 1.00 94.75 378 ASP A CA 1
ATOM 3075 C C . ASP A 1 378 ? -16.610 -1.294 -5.804 1.00 94.75 378 ASP A C 1
ATOM 3077 O O . ASP A 1 378 ? -15.738 -1.084 -4.960 1.00 94.75 378 ASP A O 1
ATOM 3081 N N . ASP A 1 379 ? -16.316 -1.779 -7.013 1.00 93.31 379 ASP A N 1
ATOM 3082 C CA . ASP A 1 379 ? -14.966 -2.143 -7.447 1.00 93.31 379 ASP A CA 1
ATOM 3083 C C . ASP A 1 379 ? -14.005 -0.954 -7.399 1.00 93.31 379 ASP A C 1
ATOM 3085 O O . ASP A 1 379 ? -12.873 -1.097 -6.938 1.00 93.31 379 ASP A O 1
ATOM 3089 N N . LEU A 1 380 ? -14.452 0.235 -7.817 1.00 90.62 380 LEU A N 1
ATOM 3090 C CA . LEU A 1 380 ? -13.663 1.459 -7.702 1.00 90.62 380 LEU A CA 1
ATOM 3091 C C . LEU A 1 380 ? -13.361 1.800 -6.242 1.00 90.62 380 LEU A C 1
ATOM 3093 O O . LEU A 1 380 ? -12.211 2.115 -5.928 1.00 90.62 380 LEU A O 1
ATOM 3097 N N . ILE A 1 381 ? -14.359 1.698 -5.356 1.00 93.19 381 ILE A N 1
ATOM 3098 C CA . ILE A 1 381 ? -14.183 1.946 -3.918 1.00 93.19 381 ILE A CA 1
ATOM 3099 C C . ILE A 1 381 ? -13.147 0.983 -3.332 1.00 93.19 381 ILE A C 1
ATOM 3101 O O . ILE A 1 381 ? -12.290 1.407 -2.560 1.00 93.19 381 ILE A O 1
ATOM 3105 N N . ILE A 1 382 ? -13.195 -0.295 -3.712 1.00 93.69 382 ILE A N 1
ATOM 3106 C CA . ILE A 1 382 ? -12.297 -1.335 -3.196 1.00 93.69 382 ILE A CA 1
ATOM 3107 C C . ILE A 1 382 ? -10.882 -1.198 -3.777 1.00 93.69 382 ILE A C 1
ATOM 3109 O O . ILE A 1 382 ? -9.902 -1.381 -3.048 1.00 93.69 382 ILE A O 1
ATOM 3113 N N . LYS A 1 383 ? -10.740 -0.885 -5.071 1.00 87.75 383 LYS A N 1
ATOM 3114 C CA . LYS A 1 383 ? -9.447 -0.891 -5.778 1.00 87.75 383 LYS A CA 1
ATOM 3115 C C . LYS A 1 383 ? -8.675 0.424 -5.653 1.00 87.75 383 LYS A C 1
ATOM 3117 O O . LYS A 1 383 ? -7.463 0.386 -5.450 1.00 87.75 383 LYS A O 1
ATOM 3122 N N . LYS A 1 384 ? -9.337 1.585 -5.757 1.00 85.00 384 LYS A N 1
ATOM 3123 C CA . LYS A 1 384 ? -8.648 2.888 -5.756 1.00 85.00 384 LYS A CA 1
ATOM 3124 C C . LYS A 1 384 ? -8.512 3.420 -4.326 1.00 85.00 384 LYS A C 1
ATOM 3126 O O . LYS A 1 384 ? -9.497 3.726 -3.654 1.00 85.00 384 LYS A O 1
ATOM 3131 N N . SER A 1 385 ? -7.265 3.583 -3.883 1.00 81.62 385 SER A N 1
ATOM 3132 C CA . SER A 1 385 ? -6.895 4.004 -2.522 1.00 81.62 385 SER A CA 1
ATOM 3133 C C . SER A 1 385 ? -7.539 5.320 -2.084 1.00 81.62 385 SER A C 1
ATOM 3135 O O . SER A 1 385 ? -7.779 5.499 -0.896 1.00 81.62 385 SER A O 1
ATOM 3137 N N . LYS A 1 386 ? -7.891 6.212 -3.021 1.00 82.75 386 LYS A N 1
ATOM 3138 C CA . LYS A 1 386 ? -8.577 7.483 -2.737 1.00 82.75 386 LYS A CA 1
ATOM 3139 C C . LYS A 1 386 ? -9.961 7.333 -2.092 1.00 82.75 386 LYS A C 1
ATOM 3141 O O . LYS A 1 386 ? -10.420 8.284 -1.462 1.00 82.75 386 LYS A O 1
ATOM 3146 N N . TYR A 1 387 ? -10.613 6.175 -2.217 1.00 88.56 387 TYR A N 1
ATOM 3147 C CA . TYR A 1 387 ? -11.955 5.938 -1.670 1.00 88.56 387 TYR A CA 1
ATOM 3148 C C . TYR A 1 387 ? -11.968 5.293 -0.286 1.00 88.56 387 TYR A C 1
ATOM 3150 O O . TYR A 1 387 ? -13.025 5.248 0.340 1.00 88.56 387 TYR A O 1
ATOM 3158 N N . HIS A 1 388 ? -10.830 4.798 0.200 1.00 89.81 388 HIS A N 1
ATOM 3159 C CA . HIS A 1 388 ? -10.765 4.067 1.459 1.00 89.81 388 HIS A CA 1
ATOM 3160 C C . HIS A 1 388 ? -9.497 4.380 2.257 1.00 89.81 388 HIS A C 1
ATOM 3162 O O . HIS A 1 388 ? -8.538 4.976 1.771 1.00 89.81 388 HIS A O 1
ATOM 3168 N N . TYR A 1 389 ? -9.488 3.956 3.512 1.00 86.19 389 TYR A N 1
ATOM 3169 C CA . TYR A 1 389 ? -8.314 3.905 4.375 1.00 86.19 389 TYR A CA 1
ATOM 3170 C C . TYR A 1 389 ? -8.230 2.525 5.030 1.00 86.19 389 TYR A C 1
ATOM 3172 O O . TYR A 1 389 ? -9.218 1.798 5.083 1.00 86.19 389 TYR A O 1
ATOM 3180 N N . PHE A 1 390 ? -7.048 2.142 5.507 1.00 86.06 390 PHE A N 1
ATOM 3181 C CA . PHE A 1 390 ? -6.849 0.847 6.155 1.00 86.06 390 PHE A CA 1
ATOM 3182 C C . PHE A 1 390 ? -6.946 0.958 7.673 1.00 86.06 390 PHE A C 1
ATOM 3184 O O . PHE A 1 390 ? -6.357 1.850 8.284 1.00 86.06 390 PHE A O 1
ATOM 3191 N N . PHE A 1 391 ? -7.635 -0.001 8.283 1.00 87.31 391 PHE A N 1
ATOM 3192 C CA . PHE A 1 391 ? -7.705 -0.172 9.724 1.00 87.31 391 PHE A CA 1
ATOM 3193 C C . PHE A 1 391 ? -7.778 -1.660 10.071 1.00 87.31 391 PHE A C 1
ATOM 3195 O O . PHE A 1 391 ? -8.626 -2.381 9.552 1.00 87.31 391 PHE A O 1
ATOM 3202 N N . ARG A 1 392 ? -6.877 -2.120 10.950 1.00 87.69 392 ARG A N 1
ATOM 3203 C CA . ARG A 1 392 ? -6.861 -3.490 11.501 1.00 87.69 392 ARG A CA 1
ATOM 3204 C C . ARG A 1 392 ? -7.010 -4.602 10.444 1.00 87.69 392 ARG A C 1
ATOM 3206 O O . ARG A 1 392 ? -7.762 -5.550 10.642 1.00 87.69 392 ARG A O 1
ATOM 3213 N N . GLY A 1 393 ? -6.307 -4.476 9.317 1.00 87.94 393 GLY A N 1
ATOM 3214 C CA . GLY A 1 393 ? -6.336 -5.480 8.250 1.00 87.94 393 GLY A CA 1
ATOM 3215 C C . GLY A 1 393 ? -7.478 -5.338 7.239 1.00 87.94 393 GLY A C 1
ATOM 3216 O O . GLY A 1 393 ? -7.565 -6.167 6.339 1.00 87.94 393 GLY A O 1
ATOM 3217 N N . PHE A 1 394 ? -8.324 -4.310 7.353 1.00 92.06 394 PHE A N 1
ATOM 3218 C CA . PHE A 1 394 ? -9.465 -4.082 6.463 1.00 92.06 394 PHE A CA 1
ATOM 3219 C C . PHE A 1 394 ? -9.469 -2.679 5.859 1.00 92.06 394 PHE A C 1
ATOM 3221 O O . PHE A 1 394 ? -8.977 -1.721 6.459 1.00 92.06 394 PHE A O 1
ATOM 3228 N N . LYS A 1 395 ? -10.063 -2.557 4.669 1.00 92.94 395 LYS A N 1
ATOM 3229 C CA . LYS A 1 395 ? -10.377 -1.270 4.043 1.00 92.94 395 LYS A CA 1
ATOM 3230 C C . LYS A 1 395 ? -11.679 -0.732 4.624 1.00 92.94 395 LYS A C 1
ATOM 3232 O O . LYS A 1 395 ? -12.644 -1.477 4.741 1.00 92.94 395 LYS A O 1
ATOM 3237 N N . PHE A 1 396 ? -11.712 0.556 4.927 1.00 93.62 396 PHE A N 1
ATOM 3238 C CA . PHE A 1 396 ? -12.899 1.300 5.331 1.00 93.62 396 PHE A CA 1
ATOM 3239 C C . PHE A 1 396 ? -13.115 2.450 4.370 1.00 93.62 396 PHE A C 1
ATOM 3241 O O . PHE A 1 396 ? -12.180 3.197 4.078 1.00 93.62 396 PHE A O 1
ATOM 3248 N N . ILE A 1 397 ? -14.344 2.614 3.896 1.00 93.94 397 ILE A N 1
ATOM 3249 C CA . ILE A 1 397 ? -14.679 3.710 2.994 1.00 93.94 397 ILE A CA 1
ATOM 3250 C C . ILE A 1 397 ? -14.436 5.062 3.683 1.00 93.94 397 ILE A C 1
ATOM 3252 O O . ILE A 1 397 ? -14.751 5.241 4.867 1.00 93.94 397 ILE A O 1
ATOM 3256 N N . ASP A 1 398 ? -13.878 6.018 2.937 1.00 90.38 398 ASP A N 1
ATOM 3257 C CA . ASP A 1 398 ? -13.653 7.385 3.404 1.00 90.38 398 ASP A CA 1
ATOM 3258 C C . ASP A 1 398 ? -14.997 8.033 3.792 1.00 90.38 398 ASP A C 1
ATOM 3260 O O . ASP A 1 398 ? -16.029 7.883 3.125 1.00 90.38 398 ASP A O 1
ATOM 3264 N N . ILE A 1 399 ? -14.978 8.746 4.919 1.00 90.19 399 ILE A N 1
ATOM 3265 C CA . ILE A 1 399 ? -16.150 9.366 5.537 1.00 90.19 399 ILE A CA 1
ATOM 3266 C C . ILE A 1 399 ? -16.851 10.372 4.615 1.00 90.19 399 ILE A C 1
ATOM 3268 O O . ILE A 1 399 ? -18.050 10.610 4.762 1.00 90.19 399 ILE A O 1
ATOM 3272 N N . ASP A 1 400 ? -16.135 10.952 3.646 1.00 89.94 400 ASP A N 1
ATOM 3273 C CA . ASP A 1 400 ? -16.704 11.811 2.609 1.00 89.94 400 ASP A CA 1
ATOM 3274 C C . ASP A 1 400 ? -17.766 11.066 1.781 1.00 89.94 400 ASP A C 1
ATOM 3276 O O . ASP A 1 400 ? -18.836 11.618 1.521 1.00 89.94 400 ASP A O 1
ATOM 3280 N N . TYR A 1 401 ? -17.534 9.797 1.444 1.00 92.31 401 TYR A N 1
ATOM 3281 C CA . TYR A 1 401 ? -18.475 8.988 0.663 1.00 92.31 401 TYR A CA 1
ATOM 3282 C C . TYR A 1 401 ? -19.612 8.425 1.523 1.00 92.31 401 TYR A C 1
ATOM 3284 O O . TYR A 1 401 ? -20.749 8.331 1.060 1.00 92.31 401 TYR A O 1
ATOM 3292 N N . VAL A 1 402 ? -19.358 8.139 2.807 1.00 93.50 402 VAL A N 1
ATOM 3293 C CA . VAL A 1 402 ? -20.439 7.845 3.770 1.00 93.50 402 VAL A CA 1
ATOM 3294 C C . VAL A 1 402 ? -21.390 9.036 3.877 1.00 93.50 402 VAL A C 1
ATOM 3296 O O . VAL A 1 402 ? -22.606 8.864 3.800 1.00 93.50 402 VAL A O 1
ATOM 3299 N N . LEU A 1 403 ? -20.842 10.250 4.000 1.00 93.00 403 LEU A N 1
ATOM 3300 C CA . LEU A 1 403 ? -21.618 11.487 4.061 1.00 93.00 403 LEU A CA 1
ATOM 3301 C C . LEU A 1 403 ? -22.475 11.677 2.807 1.00 93.00 403 LEU A C 1
ATOM 3303 O O . LEU A 1 403 ? -23.658 11.983 2.931 1.00 93.00 403 LEU A O 1
ATOM 3307 N N . GLN A 1 404 ? -21.900 11.480 1.616 1.00 92.44 404 GLN A N 1
ATOM 3308 C CA . GLN A 1 404 ? -22.634 11.598 0.351 1.00 92.44 404 GLN A CA 1
ATOM 3309 C C . GLN A 1 404 ? -23.808 10.615 0.284 1.00 92.44 404 GLN A C 1
ATOM 3311 O O . GLN A 1 404 ? -24.936 11.035 0.027 1.00 92.44 404 GLN A O 1
ATOM 3316 N N . ARG A 1 405 ? -23.585 9.328 0.595 1.00 92.69 405 ARG A N 1
ATOM 3317 C CA . ARG A 1 405 ? -24.666 8.327 0.619 1.00 92.69 405 ARG A CA 1
ATOM 3318 C C . ARG A 1 405 ? -25.773 8.717 1.595 1.00 92.69 405 ARG A C 1
ATOM 3320 O O . ARG A 1 405 ? -26.945 8.641 1.245 1.00 92.69 405 ARG A O 1
ATOM 3327 N N . LYS A 1 406 ? -25.420 9.146 2.808 1.00 93.50 406 LYS A N 1
ATOM 3328 C CA . LYS A 1 406 ? -26.402 9.522 3.838 1.00 93.50 406 LYS A CA 1
ATOM 3329 C C . LYS A 1 406 ? -27.200 10.772 3.463 1.00 93.50 406 LYS A C 1
ATOM 3331 O O . LYS A 1 406 ? -28.408 10.795 3.687 1.00 93.50 406 LYS A O 1
ATOM 3336 N N . LYS A 1 407 ? -26.562 11.763 2.826 1.00 92.38 407 LYS A N 1
ATOM 3337 C CA . LYS A 1 407 ? -27.239 12.944 2.258 1.00 92.38 407 LYS A CA 1
ATOM 3338 C C . LYS A 1 407 ? -28.207 12.595 1.128 1.00 92.38 407 LYS A C 1
ATOM 3340 O O . LYS A 1 407 ? -29.161 13.329 0.939 1.00 92.38 407 LYS A O 1
ATOM 3345 N N . ASN A 1 408 ? -27.968 11.508 0.397 1.00 91.12 408 ASN A N 1
ATOM 3346 C CA . ASN A 1 408 ? -28.869 11.036 -0.654 1.00 91.12 408 ASN A CA 1
ATOM 3347 C C . ASN A 1 408 ? -30.014 10.162 -0.106 1.00 91.12 408 ASN A C 1
ATOM 3349 O O . ASN A 1 408 ? -31.131 10.229 -0.601 1.00 91.12 408 ASN A O 1
ATOM 3353 N N . GLN A 1 409 ? -29.750 9.334 0.912 1.00 90.38 409 GLN A N 1
ATOM 3354 C CA . GLN A 1 409 ? -30.750 8.421 1.486 1.00 90.38 409 GLN A CA 1
ATOM 3355 C C . GLN A 1 409 ? -31.752 9.108 2.420 1.00 90.38 409 GLN A C 1
ATOM 3357 O O . GLN A 1 409 ? -32.897 8.671 2.484 1.00 90.38 409 GLN A O 1
ATOM 3362 N N . CYS A 1 410 ? -31.325 10.133 3.166 1.00 89.69 410 CYS A N 1
ATOM 3363 C CA . CYS A 1 410 ? -32.184 10.967 4.017 1.00 89.69 410 CYS A CA 1
ATOM 3364 C C . CYS A 1 410 ? -33.101 10.224 5.013 1.00 89.69 410 CYS A C 1
ATOM 3366 O O . CYS A 1 410 ? -34.138 10.760 5.392 1.00 89.69 410 CYS A O 1
ATOM 3368 N N . ARG A 1 411 ? -32.742 9.024 5.492 1.00 90.19 411 ARG A N 1
ATOM 3369 C CA . ARG A 1 411 ? -33.479 8.377 6.599 1.00 90.19 411 ARG A CA 1
ATOM 3370 C C . ARG A 1 411 ? -33.308 9.190 7.886 1.00 90.19 411 ARG A C 1
ATOM 3372 O O . ARG A 1 411 ? -32.288 9.857 8.050 1.00 90.19 411 ARG A O 1
ATOM 3379 N N . ASP A 1 412 ? -34.212 9.054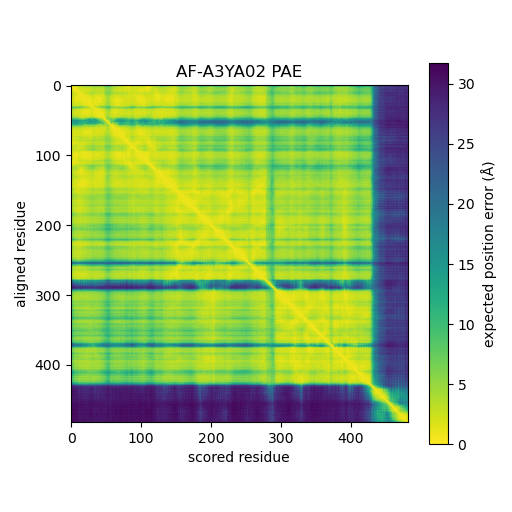 8.853 1.00 90.31 412 ASP A N 1
ATOM 3380 C CA . ASP A 1 412 ? -34.142 9.804 10.123 1.00 90.31 412 ASP A CA 1
ATOM 3381 C C . ASP A 1 412 ? -32.779 9.680 10.825 1.00 90.31 412 ASP A C 1
ATOM 3383 O O . ASP A 1 412 ? -32.181 10.677 11.240 1.00 90.31 412 ASP A O 1
ATOM 3387 N N . LYS A 1 413 ? -32.225 8.459 10.872 1.00 89.88 413 LYS A N 1
ATOM 3388 C CA . LYS A 1 413 ? -30.872 8.211 11.400 1.00 89.88 413 LYS A CA 1
ATOM 3389 C C . LYS A 1 413 ? -29.765 8.850 10.555 1.00 89.88 413 LYS A C 1
ATOM 3391 O O . LYS A 1 413 ? -28.763 9.310 11.094 1.00 89.88 413 LYS A O 1
ATOM 3396 N N . ASP A 1 414 ? -29.939 8.917 9.235 1.00 92.06 414 ASP A N 1
ATOM 3397 C CA . ASP A 1 414 ? -28.948 9.507 8.334 1.00 92.06 414 ASP A CA 1
ATOM 3398 C C . ASP A 1 414 ? -28.874 11.027 8.505 1.00 92.06 414 ASP A C 1
ATOM 3400 O O . ASP A 1 414 ? -27.779 11.579 8.465 1.00 92.06 414 ASP A O 1
ATOM 3404 N N . ILE A 1 415 ? -29.998 11.704 8.764 1.00 93.06 415 ILE A N 1
ATOM 3405 C CA . ILE A 1 415 ? -30.021 13.150 9.045 1.00 93.06 415 ILE A CA 1
ATOM 3406 C C . ILE A 1 415 ? -29.172 13.470 10.283 1.00 93.06 415 ILE A C 1
ATOM 3408 O O . ILE A 1 415 ? -28.409 14.441 10.291 1.00 93.06 415 ILE A O 1
ATOM 3412 N N . GLN A 1 416 ? -29.277 12.649 11.330 1.00 93.25 416 GLN A N 1
ATOM 3413 C CA . GLN A 1 416 ? -28.461 12.794 12.537 1.00 93.25 416 GLN A CA 1
ATOM 3414 C C . GLN A 1 416 ? -26.979 12.528 12.245 1.00 93.25 416 GLN A C 1
ATOM 3416 O O . GLN A 1 416 ? -26.125 13.339 12.606 1.00 93.25 416 GLN A O 1
ATOM 3421 N N . ASP A 1 417 ? -26.677 11.447 11.529 1.00 94.06 417 ASP A N 1
ATOM 3422 C CA . ASP A 1 417 ? -25.310 11.077 11.161 1.00 94.06 417 ASP A CA 1
ATOM 3423 C C . ASP A 1 417 ? -24.626 12.144 10.295 1.00 94.06 417 ASP A C 1
ATOM 3425 O O . ASP A 1 417 ? -23.464 12.473 10.528 1.00 94.06 417 ASP A O 1
ATOM 3429 N N . VAL A 1 418 ? -25.347 12.745 9.341 1.00 95.19 418 VAL A N 1
ATOM 3430 C CA . VAL A 1 418 ? -24.860 13.869 8.524 1.00 95.19 418 VAL A CA 1
ATOM 3431 C C . VAL A 1 418 ? -24.422 15.030 9.417 1.00 95.19 418 VAL A C 1
ATOM 3433 O O . VAL A 1 418 ? -23.307 15.528 9.264 1.00 95.19 418 VAL A O 1
ATOM 3436 N N . ARG A 1 419 ? -25.247 15.416 10.401 1.00 94.00 419 ARG A N 1
ATOM 3437 C CA . ARG A 1 419 ? -24.911 16.490 11.354 1.00 94.00 419 ARG A CA 1
ATOM 3438 C C . ARG A 1 419 ? -23.674 16.154 12.187 1.00 94.00 419 ARG A C 1
ATOM 3440 O O . ARG A 1 419 ? -22.854 17.037 12.438 1.00 94.00 419 ARG A O 1
ATOM 3447 N N . LEU A 1 420 ? -23.531 14.901 12.624 1.00 92.00 420 LEU A N 1
ATOM 3448 C CA . LEU A 1 420 ? -22.366 14.454 13.393 1.00 92.00 420 LEU A CA 1
ATOM 3449 C C . LEU A 1 420 ? -21.083 14.501 12.557 1.00 92.00 420 LEU A C 1
ATOM 3451 O O . LEU A 1 420 ? -20.064 15.003 13.035 1.00 92.00 420 LEU A O 1
ATOM 3455 N N . ILE A 1 421 ? -21.136 14.030 11.309 1.00 91.06 421 ILE A N 1
ATOM 3456 C CA . ILE A 1 421 ? -19.996 14.061 10.388 1.00 91.06 421 ILE A CA 1
ATOM 3457 C C . ILE A 1 421 ? -19.602 15.505 10.070 1.00 91.06 421 ILE A C 1
ATOM 3459 O O . ILE A 1 421 ? -18.419 15.837 10.150 1.00 91.06 421 ILE A O 1
ATOM 3463 N N . ASP A 1 422 ? -20.564 16.370 9.740 1.00 90.94 422 ASP A N 1
ATOM 3464 C CA . ASP A 1 422 ? -20.287 17.772 9.412 1.00 90.94 422 ASP A CA 1
ATOM 3465 C C . ASP A 1 422 ? -19.662 18.500 10.621 1.00 90.94 422 ASP A C 1
ATOM 3467 O O . ASP A 1 422 ? -18.590 19.097 10.485 1.00 90.94 422 ASP A O 1
ATOM 3471 N N . ARG A 1 423 ? -20.201 18.315 11.838 1.00 88.62 423 ARG A N 1
ATOM 3472 C CA . ARG A 1 423 ? -19.602 18.842 13.082 1.00 88.62 423 ARG A CA 1
ATOM 3473 C C . ARG A 1 423 ? -18.192 18.301 13.327 1.00 88.62 423 ARG A C 1
ATOM 3475 O O . ARG A 1 423 ? -17.294 19.038 13.739 1.00 88.62 423 ARG A O 1
ATOM 3482 N N . TRP A 1 424 ? -17.971 17.007 13.105 1.00 86.31 424 TRP A N 1
ATOM 3483 C CA . TRP A 1 424 ? -16.647 16.402 13.241 1.00 86.31 424 TRP A CA 1
ATOM 3484 C C . TRP A 1 424 ? -15.657 17.010 12.240 1.00 86.31 424 TRP A C 1
ATOM 3486 O O . TRP A 1 424 ? -14.528 17.335 12.617 1.00 86.31 424 TRP A O 1
ATOM 3496 N N . LYS A 1 425 ? -16.070 17.247 10.989 1.00 84.56 425 LYS A N 1
ATOM 3497 C CA . LYS A 1 425 ? -15.232 17.911 9.980 1.00 84.56 425 LYS A CA 1
ATOM 3498 C C . LYS A 1 425 ? -14.918 19.348 10.375 1.00 84.56 425 LYS A C 1
ATOM 3500 O O . LYS A 1 425 ? -13.762 19.754 10.281 1.00 84.56 425 LYS A O 1
ATOM 3505 N N . GLU A 1 426 ? -15.902 20.101 10.856 1.00 82.94 426 GLU A N 1
ATOM 3506 C CA . GLU A 1 426 ? -15.712 21.466 11.358 1.00 82.94 426 GLU A CA 1
ATOM 3507 C C . GLU A 1 426 ? -14.714 21.505 12.515 1.00 82.94 426 GLU A C 1
ATOM 3509 O O . GLU A 1 426 ? -13.751 22.268 12.454 1.00 82.94 426 GLU A O 1
ATOM 3514 N N . ASN A 1 427 ? -14.866 20.629 13.513 1.00 75.12 427 ASN A N 1
ATOM 3515 C CA . ASN A 1 427 ? -13.971 20.514 14.671 1.00 75.12 427 ASN A CA 1
ATOM 3516 C C . ASN A 1 427 ? -12.532 20.117 14.306 1.00 75.12 427 ASN A C 1
ATOM 3518 O O . ASN A 1 427 ? -11.590 20.445 15.038 1.00 75.12 427 ASN A O 1
ATOM 3522 N N . ASN A 1 428 ? -12.355 19.386 13.202 1.00 69.50 428 ASN A N 1
ATOM 3523 C CA . ASN A 1 428 ? -11.045 18.997 12.687 1.00 69.50 428 ASN A CA 1
ATOM 3524 C C . ASN A 1 428 ? -10.423 20.072 11.780 1.00 69.50 428 ASN A C 1
ATOM 3526 O O . ASN A 1 428 ? -9.211 20.270 11.834 1.00 69.50 428 ASN A O 1
ATOM 3530 N N . LYS A 1 429 ? -11.226 20.846 11.035 1.00 61.78 429 LYS A N 1
ATOM 3531 C CA . LYS A 1 429 ? -10.769 22.055 10.321 1.00 61.78 429 LYS A CA 1
ATOM 3532 C C . LYS A 1 429 ? -10.364 23.168 11.296 1.00 61.78 429 LYS A C 1
ATOM 3534 O O . LYS A 1 429 ? -9.325 23.803 11.131 1.00 61.78 429 LYS A O 1
ATOM 3539 N N . THR A 1 430 ? -11.146 23.362 12.357 1.00 46.91 430 THR A N 1
ATOM 3540 C CA . THR A 1 430 ? -10.917 24.365 13.411 1.00 46.91 430 THR A CA 1
ATOM 3541 C C . THR A 1 430 ? -9.897 23.931 14.457 1.00 46.91 430 THR A C 1
ATOM 3543 O O . THR A 1 430 ? -9.662 24.668 15.400 1.00 46.91 430 THR A O 1
ATOM 3546 N N . LEU A 1 431 ? -9.181 22.811 14.321 1.00 42.31 431 LEU A N 1
ATOM 3547 C CA . LEU A 1 431 ? -8.049 22.524 15.220 1.00 42.31 431 LEU A CA 1
ATOM 3548 C C . LEU A 1 431 ? -6.907 23.558 15.118 1.00 42.31 431 LEU A C 1
ATOM 3550 O O . LEU A 1 431 ? -6.131 23.682 16.061 1.00 42.31 431 LEU A O 1
ATOM 3554 N N . LYS A 1 432 ? -6.863 24.376 14.052 1.00 37.81 432 LYS A N 1
ATOM 3555 C CA . LYS A 1 432 ? -6.052 25.609 14.011 1.00 37.81 432 LYS A CA 1
ATOM 3556 C C . LYS A 1 432 ? -6.668 26.792 14.788 1.00 37.81 432 LYS A C 1
ATOM 3558 O O . LYS A 1 432 ? -5.910 27.631 15.259 1.00 37.81 432 LYS A O 1
ATOM 3563 N N . SER A 1 433 ? -7.993 26.869 14.969 1.00 33.75 433 SER A N 1
ATOM 3564 C C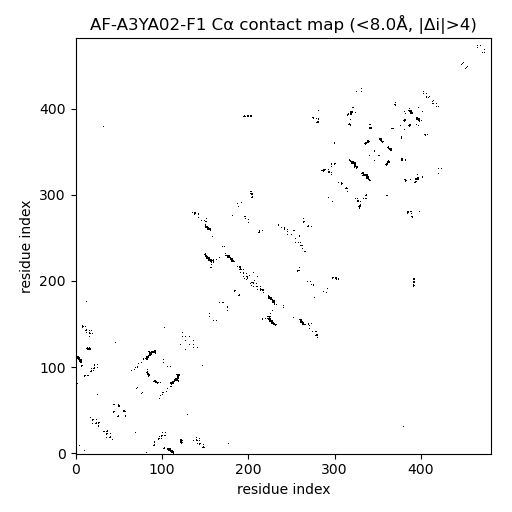A . SER A 1 433 ? -8.674 27.981 15.671 1.00 33.75 433 SER A CA 1
ATOM 3565 C C . SER A 1 433 ? -9.123 27.656 17.106 1.00 33.75 433 SER A C 1
ATOM 3567 O O . SER A 1 433 ? -9.225 28.558 17.930 1.00 33.75 433 SER A O 1
ATOM 3569 N N . ASN A 1 434 ? -9.279 26.384 17.475 1.00 37.88 434 ASN A N 1
ATOM 3570 C CA . ASN A 1 434 ? -9.604 25.938 18.833 1.00 37.88 434 ASN A CA 1
ATOM 3571 C C . ASN A 1 434 ? -8.461 26.205 19.819 1.00 37.88 434 ASN A C 1
ATOM 3573 O O . ASN A 1 434 ? -8.712 26.353 21.009 1.00 37.88 434 ASN A O 1
ATOM 3577 N N . TYR A 1 435 ? -7.221 26.351 19.340 1.00 44.09 435 TYR A N 1
ATOM 3578 C CA . TYR A 1 435 ? -6.129 26.885 20.157 1.00 44.09 435 TYR A CA 1
ATOM 3579 C C . TYR A 1 435 ? -6.379 28.356 20.527 1.00 44.09 435 TYR A C 1
ATOM 3581 O O . TYR A 1 435 ? -6.169 28.750 21.668 1.00 44.09 435 TYR A O 1
ATOM 3589 N N . ILE A 1 436 ? -6.914 29.156 19.599 1.00 45.00 436 ILE A N 1
ATOM 3590 C CA . ILE A 1 436 ? -7.289 30.557 19.843 1.00 45.00 436 ILE A CA 1
ATOM 3591 C C . ILE A 1 436 ? -8.505 30.628 20.773 1.00 45.00 436 ILE A C 1
ATOM 3593 O O . ILE A 1 436 ? -8.499 31.435 21.696 1.00 45.00 436 ILE A O 1
ATOM 3597 N N . TYR A 1 437 ? -9.501 29.753 20.594 1.00 38.97 437 TYR A N 1
ATOM 3598 C CA . TYR A 1 437 ? -10.680 29.698 21.466 1.00 38.97 437 TYR A CA 1
ATOM 3599 C C . TYR A 1 437 ? -10.334 29.219 22.885 1.00 38.97 437 TYR A C 1
ATOM 3601 O O . TYR A 1 437 ? -10.794 29.805 23.858 1.00 38.97 437 TYR A O 1
ATOM 3609 N N . PHE A 1 438 ? -9.441 28.231 23.024 1.00 45.69 438 PHE A N 1
ATOM 3610 C CA . PHE A 1 438 ? -8.881 27.807 24.313 1.00 45.69 438 PHE A CA 1
ATOM 3611 C C . PHE A 1 438 ? -8.073 28.927 24.985 1.00 45.69 438 PHE A C 1
ATOM 3613 O O . PHE A 1 438 ? -8.219 29.153 26.185 1.00 45.69 438 PHE A O 1
ATOM 3620 N N . LEU A 1 439 ? -7.267 29.679 24.224 1.00 51.19 439 LEU A N 1
ATOM 3621 C CA . LEU A 1 439 ? -6.571 30.868 24.727 1.00 51.19 439 LEU A CA 1
ATOM 3622 C C . LEU A 1 439 ? -7.548 31.986 25.127 1.00 51.19 439 LEU A C 1
ATOM 3624 O O . LEU A 1 439 ? -7.279 32.698 26.092 1.00 51.19 439 LEU A O 1
ATOM 3628 N N . TYR A 1 440 ? -8.679 32.128 24.433 1.00 49.84 440 TYR A N 1
ATOM 3629 C CA . TYR A 1 440 ? -9.747 33.074 24.771 1.00 49.84 440 TYR A CA 1
ATOM 3630 C C . TYR A 1 440 ? -10.486 32.673 26.053 1.00 49.84 440 TYR A C 1
ATOM 3632 O O . TYR A 1 440 ? -10.639 33.498 26.948 1.00 49.84 440 TYR A O 1
ATOM 3640 N N . GLU A 1 441 ? -10.861 31.401 26.191 1.00 43.22 441 GLU A N 1
ATOM 3641 C CA . GLU A 1 441 ? -11.437 30.815 27.409 1.00 43.22 441 GLU A CA 1
ATOM 3642 C C . GLU A 1 441 ? -10.487 30.945 28.606 1.00 43.22 441 GLU A C 1
ATOM 3644 O O . GLU A 1 441 ? -10.905 31.307 29.706 1.00 43.22 441 GLU A O 1
ATOM 3649 N N . MET A 1 442 ? -9.189 30.704 28.397 1.00 52.06 442 MET A N 1
ATOM 3650 C CA . MET A 1 442 ? -8.164 30.913 29.417 1.00 52.06 442 MET A CA 1
ATOM 3651 C C . MET A 1 442 ? -8.004 32.390 29.776 1.00 52.06 442 MET A C 1
ATOM 3653 O O . MET A 1 442 ? -7.951 32.708 30.963 1.00 52.06 442 MET A O 1
ATOM 3657 N N . LYS A 1 443 ? -7.974 33.301 28.793 1.00 54.38 443 LYS A N 1
ATOM 3658 C CA . LYS A 1 443 ? -7.969 34.753 29.040 1.00 54.38 443 LYS A CA 1
ATOM 3659 C C . LYS A 1 443 ? -9.206 35.187 29.822 1.00 54.38 443 LYS A C 1
ATOM 3661 O O . LYS A 1 443 ? -9.065 35.973 30.751 1.00 54.38 443 LYS A O 1
ATOM 3666 N N . PHE A 1 444 ? -10.380 34.644 29.506 1.00 49.22 444 PHE A N 1
ATOM 3667 C CA . PHE A 1 444 ? -11.639 34.959 30.180 1.00 49.22 444 PHE A CA 1
ATOM 3668 C C . PHE A 1 444 ? -11.675 34.424 31.617 1.00 49.22 444 PHE A C 1
ATOM 3670 O O . PHE A 1 444 ? -12.025 35.159 32.535 1.00 49.22 444 PHE A O 1
ATOM 3677 N N . LYS A 1 445 ? -11.231 33.181 31.851 1.00 48.31 445 LYS A N 1
ATOM 3678 C CA . LYS A 1 445 ? -11.130 32.591 33.199 1.00 48.31 445 LYS A CA 1
ATOM 3679 C C . LYS A 1 445 ? -10.077 33.292 34.058 1.00 48.31 445 LYS A C 1
ATOM 3681 O O . LYS A 1 445 ? -10.326 33.522 35.237 1.00 48.31 445 LYS A O 1
ATOM 3686 N N . ILE A 1 446 ? -8.938 33.683 33.478 1.00 57.56 446 ILE A N 1
ATOM 3687 C CA . ILE A 1 446 ? -7.938 34.524 34.149 1.00 57.56 446 ILE A CA 1
ATOM 3688 C C . ILE A 1 446 ? -8.561 35.887 34.477 1.00 57.56 446 ILE A C 1
ATOM 3690 O O . ILE A 1 446 ? -8.605 36.264 35.641 1.00 57.56 446 ILE A O 1
ATOM 3694 N N . TRP A 1 447 ? -9.128 36.599 33.505 1.00 63.53 447 TRP A N 1
ATOM 3695 C CA . TRP A 1 447 ? -9.759 37.901 33.738 1.00 63.53 447 TRP A CA 1
ATOM 3696 C C . TRP A 1 447 ? -10.847 37.845 34.824 1.00 63.53 447 TRP A C 1
ATOM 3698 O O . TRP A 1 447 ? -10.814 38.637 35.764 1.00 63.53 447 TRP A O 1
ATOM 3708 N N . TYR A 1 448 ? -11.734 36.847 34.784 1.00 46.94 448 TYR A N 1
ATOM 3709 C CA . TYR A 1 448 ? -12.772 36.632 35.795 1.00 46.94 448 TYR A CA 1
ATOM 3710 C C . TYR A 1 448 ? -12.187 36.411 37.202 1.00 46.94 448 TYR A C 1
ATOM 3712 O O . TYR A 1 448 ? -12.652 37.006 38.174 1.00 46.94 448 TYR A O 1
ATOM 3720 N N . TYR A 1 449 ? -11.117 35.621 37.331 1.00 51.25 449 TYR A N 1
ATOM 3721 C CA . TYR A 1 449 ? -10.458 35.398 38.623 1.00 51.25 449 TYR A CA 1
ATOM 3722 C C . TYR A 1 449 ? -9.679 36.617 39.141 1.00 51.25 449 TYR A C 1
ATOM 3724 O O . TYR A 1 449 ? -9.603 36.812 40.354 1.00 51.25 449 TYR A O 1
ATOM 3732 N N . PHE A 1 450 ? -9.102 37.433 38.254 1.00 53.78 450 PHE A N 1
ATOM 3733 C CA . PHE A 1 450 ? -8.266 38.579 38.629 1.00 53.78 450 PHE A CA 1
ATOM 3734 C C . PHE A 1 450 ? -9.059 39.879 38.838 1.00 53.78 450 PHE A C 1
ATOM 3736 O O . PHE A 1 450 ? -8.669 40.682 39.683 1.00 53.78 450 PHE A O 1
ATOM 3743 N N . VAL A 1 451 ? -10.171 40.071 38.122 1.00 52.81 451 VAL A N 1
ATOM 3744 C CA . VAL A 1 451 ? -10.966 41.312 38.144 1.00 52.81 451 VAL A CA 1
ATOM 3745 C C . VAL A 1 451 ? -12.251 41.158 38.961 1.00 52.81 451 VAL A C 1
ATOM 3747 O O . VAL A 1 451 ? -12.581 42.051 39.736 1.00 52.81 451 VAL A O 1
ATOM 3750 N N . ALA A 1 452 ? -12.949 40.017 38.876 1.00 48.22 452 ALA A N 1
ATOM 3751 C CA . ALA A 1 452 ? -14.260 39.859 39.519 1.00 48.22 452 ALA A CA 1
ATOM 3752 C C . ALA A 1 452 ? -14.201 39.342 40.975 1.00 48.22 452 ALA A C 1
ATOM 3754 O O . ALA A 1 452 ? -15.146 39.555 41.733 1.00 48.22 452 ALA A O 1
ATOM 3755 N N . LYS A 1 453 ? -13.113 38.677 41.409 1.00 46.84 453 LYS A N 1
ATOM 3756 C CA . LYS A 1 453 ? -12.953 38.170 42.798 1.00 46.84 453 LYS A CA 1
ATOM 3757 C C . LYS A 1 453 ? -11.533 38.347 43.382 1.00 46.84 453 LYS A C 1
ATOM 3759 O O . LYS A 1 453 ? -10.873 37.364 43.729 1.00 46.84 453 LYS A O 1
ATOM 3764 N N . PRO A 1 454 ? -11.057 39.586 43.598 1.00 48.88 454 PRO A N 1
ATOM 3765 C CA . PRO A 1 454 ? -9.663 39.857 43.973 1.00 48.88 454 PRO A CA 1
ATOM 3766 C C . PRO A 1 454 ? -9.247 39.427 45.399 1.00 48.88 454 PRO A C 1
ATOM 3768 O O . PRO A 1 454 ? -8.053 39.435 45.708 1.00 48.88 454 PRO A O 1
ATOM 3771 N N . ARG A 1 455 ? -10.183 39.048 46.285 1.00 52.12 455 ARG A N 1
ATOM 3772 C CA . ARG A 1 455 ? -9.902 38.868 47.727 1.00 52.12 455 ARG A CA 1
ATOM 3773 C C . ARG A 1 455 ? -9.592 37.445 48.211 1.00 52.12 455 ARG A C 1
ATOM 3775 O O . ARG A 1 455 ? -9.135 37.319 49.338 1.00 52.12 455 ARG A O 1
ATOM 3782 N N . ILE A 1 456 ? -9.772 36.390 47.407 1.00 54.09 456 ILE A N 1
ATOM 3783 C CA . ILE A 1 456 ? -9.766 35.010 47.957 1.00 54.09 456 ILE A CA 1
ATOM 3784 C C . ILE A 1 456 ? -8.533 34.166 47.562 1.00 54.09 456 ILE A C 1
ATOM 3786 O O . ILE A 1 456 ? -8.209 33.208 48.255 1.00 54.09 456 ILE A O 1
ATOM 3790 N N . TYR A 1 457 ? -7.764 34.516 46.520 1.00 51.97 457 TYR A N 1
ATOM 3791 C CA . TYR A 1 457 ? -6.806 33.545 45.947 1.00 51.97 457 TYR A CA 1
ATOM 3792 C C . TYR A 1 457 ? -5.375 34.025 45.636 1.00 51.97 457 TYR A C 1
ATOM 3794 O O . TYR A 1 457 ? -4.638 33.331 44.931 1.00 51.97 457 TYR A O 1
ATOM 3802 N N . LYS A 1 458 ? -4.904 35.148 46.198 1.00 51.06 458 LYS A N 1
ATOM 3803 C CA . LYS A 1 458 ? -3.556 35.672 45.874 1.00 51.06 458 LYS A CA 1
ATOM 3804 C C . LYS A 1 458 ? -2.391 34.732 46.246 1.00 51.06 458 LYS A C 1
ATOM 3806 O O . LYS A 1 458 ? -1.392 34.711 45.531 1.00 51.06 458 LYS A O 1
ATOM 3811 N N . GLY A 1 459 ? -2.510 33.931 47.311 1.00 52.06 459 GLY A N 1
ATOM 3812 C CA . GLY A 1 459 ? -1.416 33.071 47.797 1.00 52.06 459 GLY A CA 1
ATOM 3813 C C . GLY A 1 459 ? -1.276 31.721 47.076 1.00 52.06 459 GLY A C 1
ATOM 3814 O O . GLY A 1 459 ? -0.178 31.337 46.682 1.00 52.06 459 GLY A O 1
ATOM 3815 N N . ARG A 1 460 ? -2.387 31.002 46.855 1.00 49.12 460 ARG A N 1
ATOM 3816 C CA . ARG A 1 460 ? -2.373 29.630 46.300 1.00 49.12 460 ARG A CA 1
ATOM 3817 C C . ARG A 1 460 ? -2.211 29.569 44.774 1.00 49.12 460 ARG A C 1
ATOM 3819 O O . ARG A 1 460 ? -1.653 28.602 44.262 1.00 49.12 460 ARG A O 1
ATOM 3826 N N . ILE A 1 461 ? -2.628 30.603 44.040 1.00 50.44 461 ILE A N 1
ATOM 3827 C CA . ILE A 1 461 ? -2.583 30.606 42.565 1.00 50.44 461 ILE A CA 1
ATOM 3828 C C . ILE A 1 461 ? -1.163 30.838 42.022 1.00 50.44 461 ILE A C 1
ATOM 3830 O O . ILE A 1 461 ? -0.780 30.235 41.020 1.00 50.44 461 ILE A O 1
ATOM 3834 N N . LYS A 1 462 ? -0.331 31.632 42.711 1.00 49.09 462 LYS A N 1
ATOM 3835 C CA . LYS A 1 462 ? 1.062 31.899 42.297 1.00 49.09 462 LYS A CA 1
ATOM 3836 C C . LYS A 1 462 ? 1.927 30.628 42.295 1.00 49.09 462 LYS A C 1
ATOM 3838 O O . LYS A 1 462 ? 2.845 30.503 41.488 1.00 49.09 462 LYS A O 1
ATOM 3843 N N . PHE A 1 463 ? 1.599 29.681 43.174 1.00 51.06 463 PHE A N 1
ATOM 3844 C CA . PHE A 1 463 ? 2.242 28.371 43.267 1.00 51.06 463 PHE A CA 1
ATOM 3845 C C . PHE A 1 463 ? 1.790 27.415 42.148 1.00 51.06 463 PHE A C 1
ATOM 3847 O O . PHE A 1 463 ? 2.620 26.747 41.537 1.00 51.06 463 PHE A O 1
ATOM 3854 N N . LEU A 1 464 ? 0.493 27.401 41.818 1.00 47.56 464 LEU A N 1
ATOM 3855 C CA . LEU A 1 464 ? -0.073 26.571 40.745 1.00 47.56 464 LEU A CA 1
ATOM 3856 C C . LEU A 1 464 ? 0.375 27.014 39.343 1.00 47.56 464 LEU A C 1
ATOM 3858 O O . LEU A 1 464 ? 0.733 26.171 38.524 1.00 47.56 464 LEU A O 1
ATOM 3862 N N . LEU A 1 465 ? 0.438 28.322 39.073 1.00 48.53 465 LEU A N 1
ATOM 3863 C CA . LEU A 1 465 ? 0.835 28.838 37.754 1.00 48.53 465 LEU A CA 1
ATOM 3864 C C . LEU A 1 465 ? 2.300 28.530 37.406 1.00 48.53 465 LEU A C 1
ATOM 3866 O O . LEU A 1 465 ? 2.598 28.263 36.246 1.00 48.53 465 LEU A O 1
ATOM 3870 N N . ARG A 1 466 ? 3.201 28.483 38.399 1.00 53.84 466 ARG A N 1
ATOM 3871 C CA . ARG A 1 466 ? 4.610 28.082 38.209 1.00 53.84 466 ARG A CA 1
ATOM 3872 C C . ARG A 1 466 ? 4.793 26.598 37.880 1.00 53.84 466 ARG A C 1
ATOM 3874 O O . ARG A 1 466 ? 5.817 26.241 37.316 1.00 53.84 466 ARG A O 1
ATOM 3881 N N . LYS A 1 467 ? 3.830 25.742 38.243 1.00 47.41 467 LYS A N 1
ATOM 3882 C CA . LYS A 1 467 ? 3.876 24.298 37.962 1.00 47.41 467 LYS A CA 1
ATOM 3883 C C . LYS A 1 467 ? 3.295 23.920 36.599 1.00 47.41 467 LYS A C 1
ATOM 3885 O O . LYS A 1 467 ? 3.580 22.830 36.118 1.00 47.41 467 LYS A O 1
ATOM 3890 N N . ILE A 1 468 ? 2.456 24.779 36.018 1.00 46.50 468 ILE A N 1
ATOM 3891 C CA . ILE A 1 468 ? 1.639 24.449 34.840 1.00 46.50 468 ILE A CA 1
ATOM 3892 C C . ILE A 1 468 ? 2.093 25.224 33.595 1.00 46.50 468 ILE A C 1
ATOM 3894 O O . ILE A 1 468 ? 1.965 24.713 32.486 1.00 46.50 468 ILE A O 1
ATOM 3898 N N . LEU A 1 469 ? 2.630 26.439 33.751 1.00 45.69 469 LEU A N 1
ATOM 3899 C CA . LEU A 1 469 ? 3.013 27.284 32.619 1.00 45.69 469 LEU A CA 1
ATOM 3900 C C . LEU A 1 469 ? 4.537 27.326 32.430 1.00 45.69 469 LEU A C 1
ATOM 3902 O O . LEU A 1 469 ? 5.260 27.514 33.411 1.00 45.69 469 LEU A O 1
ATOM 3906 N N . PRO A 1 470 ? 5.039 27.210 31.187 1.00 52.50 470 PRO A N 1
ATOM 3907 C CA . PRO A 1 470 ? 6.461 27.368 30.906 1.00 52.50 470 PRO A CA 1
ATOM 3908 C C . PRO A 1 470 ? 6.923 28.818 31.155 1.00 52.50 470 PRO A C 1
ATOM 3910 O O . PRO A 1 470 ? 6.157 29.774 31.009 1.00 52.50 470 PRO A O 1
ATOM 3913 N N . GLU A 1 471 ? 8.182 28.992 31.569 1.00 52.50 471 GLU A N 1
ATOM 3914 C CA . GLU A 1 471 ? 8.729 30.270 32.066 1.00 52.50 471 GLU A CA 1
ATOM 3915 C C . GLU A 1 471 ? 8.623 31.435 31.073 1.00 52.50 471 GLU A C 1
ATOM 3917 O O . GLU A 1 471 ? 8.391 32.578 31.475 1.00 52.50 471 GLU A O 1
ATOM 3922 N N . ASN A 1 472 ? 8.711 31.147 29.775 1.00 50.66 472 ASN A N 1
ATOM 3923 C CA . ASN A 1 472 ? 8.531 32.130 28.710 1.00 50.66 472 ASN A CA 1
ATOM 3924 C C . ASN A 1 472 ? 7.112 32.735 28.701 1.00 50.66 472 ASN A C 1
ATOM 3926 O O . ASN A 1 472 ? 6.954 33.935 28.486 1.00 50.66 472 ASN A O 1
ATOM 3930 N N . VAL A 1 473 ? 6.078 31.950 29.019 1.00 48.44 473 VAL A N 1
ATOM 3931 C CA . VAL A 1 473 ? 4.690 32.430 29.135 1.00 48.44 473 VAL A CA 1
ATOM 3932 C C . VAL A 1 473 ? 4.514 33.281 30.395 1.00 48.44 473 VAL A C 1
ATOM 3934 O O . VAL A 1 473 ? 3.820 34.296 30.368 1.00 48.44 473 VAL A O 1
ATOM 3937 N N . ILE A 1 474 ? 5.197 32.930 31.489 1.00 54.09 474 ILE A N 1
ATOM 3938 C CA . ILE A 1 474 ? 5.173 33.708 32.737 1.00 54.09 474 ILE A CA 1
ATOM 3939 C C . ILE A 1 474 ? 5.828 35.087 32.541 1.00 54.09 474 ILE A C 1
ATOM 3941 O O . ILE A 1 474 ? 5.322 36.081 33.063 1.00 54.09 474 ILE A O 1
ATOM 3945 N N . GLN A 1 475 ? 6.923 35.177 31.779 1.00 52.09 475 GLN A N 1
ATOM 3946 C CA . GLN A 1 475 ? 7.567 36.458 31.455 1.00 52.09 475 GLN A CA 1
ATOM 3947 C C . GLN A 1 475 ? 6.699 37.351 30.559 1.00 52.09 475 GLN A C 1
ATOM 3949 O O . GLN A 1 475 ? 6.619 38.556 30.803 1.00 52.09 475 GLN A O 1
ATOM 3954 N N . ILE A 1 476 ? 6.009 36.772 29.571 1.00 50.19 476 ILE A N 1
ATOM 3955 C CA . ILE A 1 476 ? 5.076 37.508 28.706 1.00 50.19 476 ILE A CA 1
ATOM 3956 C C . ILE A 1 476 ? 3.905 38.062 29.526 1.00 50.19 476 ILE A C 1
ATOM 3958 O O . ILE A 1 476 ? 3.558 39.230 29.388 1.00 50.19 476 ILE A O 1
ATOM 3962 N N . LEU A 1 477 ? 3.340 37.263 30.437 1.00 45.59 477 LEU A N 1
ATOM 3963 C CA . LEU A 1 477 ? 2.253 37.712 31.311 1.00 45.59 477 LEU A CA 1
ATOM 3964 C C . LEU A 1 477 ? 2.693 38.810 32.287 1.00 45.59 477 LEU A C 1
ATOM 3966 O O . LEU A 1 477 ? 1.909 39.711 32.561 1.00 45.59 477 LEU A O 1
ATOM 3970 N N . LYS A 1 478 ? 3.939 38.789 32.781 1.00 49.53 478 LYS A N 1
ATOM 3971 C CA . LYS A 1 478 ? 4.465 39.884 33.613 1.00 49.53 478 LYS A CA 1
ATOM 3972 C C . LYS A 1 478 ? 4.537 41.202 32.845 1.00 49.53 478 LYS A C 1
ATOM 3974 O O . LYS A 1 478 ? 4.077 42.197 33.374 1.00 49.53 478 LYS A O 1
ATOM 3979 N N . ARG A 1 479 ? 5.021 41.188 31.598 1.00 48.16 479 ARG A N 1
ATOM 3980 C CA . ARG A 1 479 ? 5.114 42.388 30.740 1.00 48.16 479 ARG A CA 1
ATOM 3981 C C . ARG A 1 479 ? 3.768 43.007 30.353 1.00 48.16 479 ARG A C 1
ATOM 3983 O O . ARG A 1 479 ? 3.750 44.144 29.912 1.00 48.16 479 ARG A O 1
ATOM 3990 N N . ILE A 1 480 ? 2.673 42.256 30.447 1.00 43.53 480 ILE A N 1
ATOM 3991 C CA . ILE A 1 480 ? 1.329 42.734 30.079 1.00 43.53 480 ILE A CA 1
ATOM 3992 C C . ILE A 1 480 ? 0.603 43.364 31.283 1.00 43.53 480 ILE A C 1
ATOM 3994 O O . ILE A 1 480 ? -0.349 44.113 31.093 1.00 43.53 480 ILE A O 1
ATOM 3998 N N . TYR A 1 481 ? 1.027 43.056 32.513 1.00 42.41 481 TYR A N 1
ATOM 3999 C CA . TYR A 1 481 ? 0.325 43.434 33.750 1.00 42.41 481 TYR A CA 1
ATOM 4000 C C . TYR A 1 481 ? 1.182 44.239 34.748 1.00 42.41 481 TYR A C 1
ATOM 4002 O O . TYR A 1 481 ? 0.724 44.511 35.859 1.00 42.41 481 TYR A O 1
ATOM 4010 N N . THR A 1 482 ? 2.405 44.604 34.364 1.00 39.75 482 THR A N 1
ATOM 4011 C CA . THR A 1 482 ? 3.179 45.734 34.909 1.00 39.75 482 THR A CA 1
ATOM 4012 C C . THR A 1 482 ? 3.234 46.803 33.843 1.00 39.75 482 THR A C 1
ATOM 4014 O O . THR A 1 482 ? 3.024 47.979 34.192 1.00 39.75 482 THR A O 1
#

Secondary structure (DSSP, 8-state):
--EEE-HHHH--TTBHHHHHHHHHHHHHHTT--SHHHHHHHHHHHHHHTT-BTTB-SHHHHHHHHHHHHHHHHHH---TTSPEEEETTT--BSS-HHHHHHHHHTT-S-EEEEEESSPPP-B-HHHHHHTT--HHHHHHHHHHHHHHH-EEEEEE-GGGGGGHHHHHHHHHTTS-EEEEEEEE-SSHHHHHHHHHHHHHHHH-SS--HHHHHHHHHHHHSS--EEEEEEEE---HHHHHHHHHHHHHHHTTTS-GGGT-SEEE-SSHHHHHHHHHHHH-GGGGG----SS-SS-HHHHHHHHHHHHHHHHHT--GGGEEEETTHHHHHTTSS--SSEEEEE-HHHHHHH--SS-EE-SSSEEEPPSSSS--TT----HHHHHH-GGGEEEETTEEEE-HHHHHHHHHHH--HHHHHHHHHHHHHHHHHHGGGTHHHHHHHHHHHHHHIIIII-TTS-HHHHHHHHHHHS-HHHHHHHHHHH-